Protein AF-A2DLI7-F1 (afdb_monomer_lite)

Organism: Trichomonas vaginalis (strain ATCC PRA-98 / G3) (NCBI:txid412133)

Sequence (386 aa):
METRTTAPYLDDDKAQFRMSFEFFDAALSTSEIKPLHLKLPGKRNTPKIFRSPDKRYSSSAPLNSLINQNSQDKYEDAKDSVNRISLSETSDKLAARPRNRKQSSMLNKSTELFNTGTHSSFSREKFQSTEILTPPKESLLGKSQSQETIDKNFDPFSDGKELTFSGLYFLPCSPKQTINM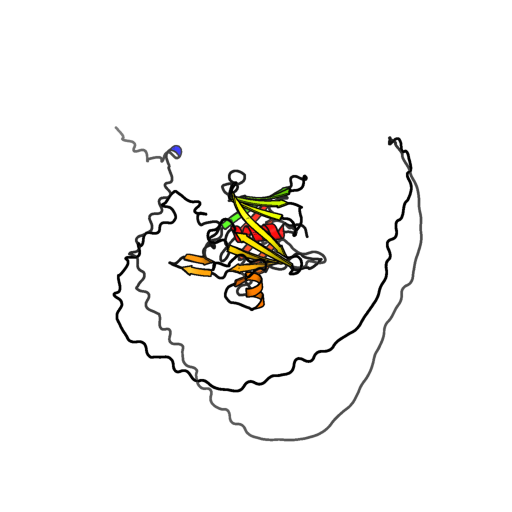TFKINDDGRSSIIYSLFLPADLDKIQRLSAHVYGGNRGARIELFFGDKMIGELRYNALKKYQNVCMTGLSPPAEICAILLNSNPKLQYFDLVIPALKKINGRYQSFCVDIREDSMLVEYVSRMAKESIRMKMRLPTQVGDTYDTTFDGKLSLPGANNFILYHESNHKRDVMTFGKFDDTTYNIVCGYPLSPIQAFAAAIAASLPS

InterPro domains:
  IPR000007 Tubby, C-terminal [PF01167] (273-381)
  IPR025659 Tubby-like, C-terminal [G3DSA:3.20.90.10] (94-383)
  IPR025659 Tubby-like, C-terminal [SSF54518] (302-381)

Foldseek 3Di:
DDDDDDDDDDDPVPDDDDPPPPPPDPVPPPPPDDDDPDDDDDDDDDDDDDDDDDDDDDDDDDDYDDDDDDDDDDDDDDDDDDDDDDDDDDDDDDDDDDDDDDDDDDDDDDDDDDDDDDDDDDDDDDDDDDDDDDDDDDDDDDDDDPPPPDPPDPDVPPDPDDPPVDPAQQAFFDQPDKFKKKWFWDDPVPFKIKIFIGGPVCVVNATQKIWIFGHQAPQTWIFIDGVNDTQWTWHADPVQQKIWTWGVNDVVTATAWMWRWDDDPQATWIKIKGFDWDQDPNGTDGDGHDDDPDDPSVVCVVVVHNRMFIKTKDFFPDDPSHGQLCRVVVAPDRDRLWIFIDGPVDPPDTQWTWHDPDPGMIMIIHHPPDRNNSSSVSSVVSPGDD

Radius of gyration: 35.65 Å; chains: 1; bounding box: 106×101×100 Å

Structure (mmCIF, N/CA/C/O backbone):
data_AF-A2DLI7-F1
#
_entry.id   AF-A2DLI7-F1
#
loop_
_atom_site.group_PDB
_atom_site.id
_atom_site.type_symbol
_atom_site.label_atom_id
_atom_site.label_alt_id
_atom_site.label_comp_id
_atom_site.label_asym_id
_atom_site.label_entity_id
_atom_site.label_seq_id
_atom_site.pdbx_PDB_ins_code
_atom_site.Cartn_x
_atom_site.Cartn_y
_atom_site.Cartn_z
_atom_site.occupancy
_atom_site.B_iso_or_equiv
_atom_site.auth_seq_id
_atom_site.auth_comp_id
_atom_site.auth_asym_id
_atom_site.auth_atom_id
_atom_site.pdbx_PDB_model_num
ATOM 1 N N . MET A 1 1 ? 43.805 -39.498 45.881 1.00 44.75 1 MET A N 1
ATOM 2 C CA . MET A 1 1 ? 43.724 -38.352 44.952 1.00 44.75 1 MET A CA 1
ATOM 3 C C . MET A 1 1 ? 42.551 -38.614 44.030 1.00 44.75 1 MET A C 1
ATOM 5 O O . MET A 1 1 ? 42.675 -39.427 43.128 1.00 44.75 1 MET A O 1
ATOM 9 N N . GLU A 1 2 ? 41.396 -38.025 44.330 1.00 42.06 2 GLU A N 1
ATOM 10 C CA . GLU A 1 2 ? 40.187 -38.171 43.517 1.00 42.06 2 GLU A CA 1
ATOM 11 C C . GLU A 1 2 ? 40.151 -37.057 42.468 1.00 42.06 2 GLU A C 1
ATOM 13 O O . GLU A 1 2 ? 40.099 -35.872 42.797 1.00 42.06 2 GLU A O 1
ATOM 18 N N . THR A 1 3 ? 40.210 -37.434 41.195 1.00 52.31 3 THR A N 1
ATOM 19 C CA . THR A 1 3 ? 40.046 -36.531 40.056 1.00 52.31 3 THR A CA 1
ATOM 20 C C . THR A 1 3 ? 38.559 -36.266 39.836 1.00 52.31 3 THR A C 1
ATOM 22 O O . THR A 1 3 ? 37.851 -37.058 39.218 1.00 52.31 3 THR A O 1
ATOM 25 N N . ARG A 1 4 ? 38.064 -35.132 40.345 1.00 42.34 4 ARG A N 1
ATOM 26 C CA . ARG A 1 4 ? 36.727 -34.626 40.006 1.00 42.34 4 ARG A CA 1
ATOM 27 C C . ARG A 1 4 ? 36.722 -34.097 38.574 1.00 42.34 4 ARG A C 1
ATOM 29 O O . ARG A 1 4 ? 37.326 -33.069 38.287 1.00 42.34 4 ARG A O 1
ATOM 36 N N . THR A 1 5 ? 36.017 -34.790 37.687 1.00 52.66 5 THR A N 1
ATOM 37 C CA . THR A 1 5 ? 35.723 -34.326 36.328 1.00 52.66 5 THR A CA 1
ATOM 38 C C . THR A 1 5 ? 34.503 -33.406 36.378 1.00 52.66 5 THR A C 1
ATOM 40 O O . THR A 1 5 ? 33.380 -33.862 36.576 1.00 52.66 5 THR A O 1
ATOM 43 N N . THR A 1 6 ? 34.708 -32.097 36.254 1.00 59.72 6 THR A N 1
ATOM 44 C CA . THR A 1 6 ? 33.615 -31.127 36.088 1.00 59.72 6 THR A CA 1
ATOM 45 C C . THR A 1 6 ? 33.178 -31.087 34.626 1.00 59.72 6 THR A C 1
ATOM 47 O O . THR A 1 6 ? 34.021 -30.966 33.737 1.00 59.72 6 THR A O 1
ATOM 50 N N . ALA A 1 7 ? 31.871 -31.199 34.377 1.00 52.19 7 ALA A N 1
ATOM 51 C CA . ALA A 1 7 ? 31.291 -31.077 33.041 1.00 52.19 7 ALA A CA 1
ATOM 52 C C . ALA A 1 7 ? 31.598 -29.692 32.432 1.00 52.19 7 ALA A C 1
ATOM 54 O O . ALA A 1 7 ? 31.611 -28.702 33.170 1.00 52.19 7 ALA A O 1
ATOM 55 N N . PRO A 1 8 ? 31.846 -29.598 31.113 1.00 65.06 8 PRO A N 1
ATOM 56 C CA . PRO A 1 8 ? 32.141 -28.327 30.470 1.00 65.06 8 PRO A CA 1
ATOM 57 C C . PRO A 1 8 ? 30.883 -27.452 30.461 1.00 65.06 8 PRO A C 1
ATOM 59 O O . PRO A 1 8 ? 29.896 -27.779 29.805 1.00 65.06 8 PRO A O 1
ATOM 62 N N . TYR A 1 9 ? 30.921 -26.344 31.198 1.00 56.97 9 TYR A N 1
ATOM 63 C CA . TYR A 1 9 ? 29.938 -25.275 31.057 1.00 56.97 9 TYR A CA 1
ATOM 64 C C . TYR A 1 9 ? 30.281 -24.456 29.810 1.00 56.97 9 TYR A C 1
ATOM 66 O O . TYR A 1 9 ? 31.416 -23.995 29.660 1.00 56.97 9 TYR A O 1
ATOM 74 N N . LEU A 1 10 ? 29.307 -24.301 28.911 1.00 55.38 10 LEU A N 1
ATOM 75 C CA . LEU A 1 10 ? 29.368 -23.285 27.867 1.00 55.38 10 LEU A CA 1
ATOM 76 C C . LEU A 1 10 ? 29.225 -21.917 28.538 1.00 55.38 10 LEU A C 1
ATOM 78 O O . LEU A 1 10 ? 28.306 -21.688 29.317 1.00 55.38 10 LEU A O 1
ATOM 82 N N . ASP A 1 11 ? 30.187 -21.048 28.263 1.00 70.50 11 ASP A N 1
ATOM 83 C CA . ASP A 1 11 ? 30.184 -19.653 28.677 1.00 70.50 11 ASP A CA 1
ATOM 84 C C . ASP A 1 11 ? 29.264 -18.892 27.714 1.00 70.50 11 ASP A C 1
ATOM 86 O O . ASP A 1 11 ? 29.612 -18.717 26.541 1.00 70.50 11 ASP A O 1
ATOM 90 N N . ASP A 1 12 ? 28.069 -18.519 28.179 1.00 65.25 12 ASP A N 1
ATOM 91 C CA . ASP A 1 12 ? 27.036 -17.865 27.362 1.00 65.25 12 ASP A CA 1
ATOM 92 C C . ASP A 1 12 ? 27.547 -16.554 26.733 1.00 65.25 12 ASP A C 1
ATOM 94 O O . ASP A 1 12 ? 27.150 -16.207 25.620 1.00 65.25 12 ASP A O 1
ATOM 98 N N . ASP A 1 13 ? 28.528 -15.895 27.360 1.00 68.69 13 ASP A N 1
ATOM 99 C CA . ASP A 1 13 ? 29.163 -14.676 26.841 1.00 68.69 13 ASP A CA 1
ATOM 100 C C . ASP A 1 13 ? 30.164 -14.951 25.700 1.00 68.69 13 ASP A C 1
ATOM 102 O O . ASP A 1 13 ? 30.584 -14.037 24.983 1.00 68.69 13 ASP A O 1
ATOM 106 N N . LYS A 1 14 ? 30.544 -16.219 25.487 1.00 59.47 14 LYS A N 1
ATOM 107 C CA . LYS A 1 14 ? 31.401 -16.671 24.375 1.00 59.47 14 LYS A CA 1
ATOM 108 C C . LYS A 1 14 ? 30.640 -17.449 23.302 1.00 59.47 14 LYS A C 1
ATOM 110 O O . LYS A 1 14 ? 31.230 -17.793 22.272 1.00 59.47 14 LYS A O 1
ATOM 115 N N . ALA A 1 15 ? 29.348 -17.708 23.495 1.00 59.00 15 ALA A N 1
ATOM 116 C CA . ALA A 1 15 ? 28.506 -18.383 22.518 1.00 59.00 15 ALA A CA 1
ATOM 117 C C . ALA A 1 15 ? 28.167 -17.441 21.344 1.00 59.00 15 ALA A C 1
ATOM 119 O O . ALA A 1 15 ? 27.134 -16.778 21.307 1.00 59.00 15 ALA A O 1
ATOM 120 N N . GLN A 1 16 ? 29.046 -17.376 20.341 1.00 53.91 16 GLN A N 1
ATOM 121 C CA . GLN A 1 16 ? 28.735 -16.714 19.073 1.00 53.91 16 GLN A CA 1
ATOM 122 C C . GLN A 1 16 ? 27.914 -17.650 18.179 1.00 53.91 16 GLN A C 1
ATOM 124 O O . GLN A 1 16 ? 28.442 -18.601 17.600 1.00 53.91 16 GLN A O 1
ATOM 129 N N . PHE A 1 17 ? 26.623 -17.359 18.015 1.00 55.06 17 PHE A N 1
ATOM 130 C CA . PHE A 1 17 ? 25.784 -18.025 17.021 1.00 55.06 17 PHE A CA 1
ATOM 131 C C . PHE A 1 17 ? 26.219 -17.603 15.613 1.00 55.06 17 PHE A C 1
ATOM 133 O O . PHE A 1 17 ? 25.821 -16.556 15.101 1.00 55.06 17 PHE A O 1
ATOM 140 N N . ARG A 1 18 ? 27.051 -18.420 14.961 1.00 43.03 18 ARG A N 1
ATOM 141 C CA . ARG A 1 18 ? 27.303 -18.279 13.525 1.00 43.03 18 ARG A CA 1
ATOM 142 C C . ARG A 1 18 ? 26.090 -18.800 12.762 1.00 43.03 18 ARG A C 1
ATOM 144 O O . ARG A 1 18 ? 25.824 -19.996 12.750 1.00 43.03 18 ARG A O 1
ATOM 151 N N . MET A 1 19 ? 25.380 -17.901 12.087 1.00 44.78 19 MET A N 1
ATOM 152 C CA . MET A 1 19 ? 24.357 -18.244 11.093 1.00 44.78 19 MET A CA 1
ATOM 153 C C . MET A 1 19 ? 25.030 -18.706 9.791 1.00 44.78 19 MET A C 1
ATOM 155 O O . MET A 1 19 ? 24.895 -18.074 8.748 1.00 44.78 19 MET A O 1
ATOM 159 N N . SER A 1 20 ? 25.805 -19.789 9.849 1.00 43.19 20 SER A N 1
ATOM 160 C CA . SER A 1 20 ? 26.271 -20.485 8.652 1.00 43.19 20 SER A CA 1
ATOM 161 C C . SER A 1 20 ? 25.194 -21.481 8.237 1.00 43.19 20 SER A C 1
ATOM 163 O O . SER A 1 20 ? 25.177 -22.623 8.690 1.00 43.19 20 SER A O 1
ATOM 165 N N . PHE A 1 21 ? 24.265 -21.041 7.390 1.00 46.03 21 PHE A N 1
ATOM 166 C CA . PHE A 1 21 ? 23.483 -21.976 6.589 1.00 46.03 21 PHE A CA 1
ATOM 167 C C . PHE A 1 21 ? 24.398 -22.507 5.488 1.00 46.03 21 PHE A C 1
ATOM 169 O O . PHE A 1 21 ? 24.476 -21.932 4.404 1.00 46.03 21 PHE A O 1
ATOM 176 N N . GLU A 1 22 ? 25.115 -23.591 5.768 1.00 47.03 22 GLU A N 1
ATOM 177 C CA . GLU A 1 22 ? 25.623 -24.426 4.687 1.00 47.03 22 GLU A CA 1
ATOM 178 C C . GLU A 1 22 ? 24.405 -25.069 4.023 1.00 47.03 22 GLU A C 1
ATOM 180 O O . GLU A 1 22 ? 23.630 -25.798 4.649 1.00 47.03 22 GLU A O 1
ATOM 185 N N . PHE A 1 23 ? 24.170 -24.711 2.762 1.00 46.97 23 PHE A N 1
ATOM 186 C CA . PHE A 1 23 ? 23.176 -25.383 1.944 1.00 46.97 23 PHE A CA 1
ATOM 187 C C . PHE A 1 23 ? 23.529 -26.869 1.916 1.00 46.97 23 PHE A C 1
ATOM 189 O O . PHE A 1 23 ? 24.605 -27.240 1.453 1.00 46.97 23 PHE A O 1
ATOM 196 N N . PHE A 1 24 ? 22.619 -27.705 2.419 1.00 47.38 24 PHE A N 1
ATOM 197 C CA . PHE A 1 24 ? 22.713 -29.146 2.243 1.00 47.38 24 PHE A CA 1
ATOM 198 C C . PHE A 1 24 ? 22.942 -29.459 0.762 1.00 47.38 24 PHE A C 1
ATOM 200 O O . PHE A 1 24 ? 22.266 -28.916 -0.116 1.00 47.38 24 PHE A O 1
ATOM 207 N N . ASP A 1 25 ? 23.927 -30.320 0.541 1.00 41.97 25 ASP A N 1
ATOM 208 C CA . ASP A 1 25 ? 24.414 -30.802 -0.739 1.00 41.97 25 ASP A CA 1
ATOM 209 C C . ASP A 1 25 ? 23.277 -31.058 -1.749 1.00 41.97 25 ASP A C 1
ATOM 211 O O . ASP A 1 25 ? 22.343 -31.831 -1.504 1.00 41.97 25 ASP A O 1
ATOM 215 N N . ALA A 1 26 ? 23.369 -30.410 -2.914 1.00 53.28 26 ALA A N 1
ATOM 216 C CA . ALA A 1 26 ? 22.422 -30.551 -4.019 1.00 53.28 26 ALA A CA 1
ATOM 217 C C . ALA A 1 26 ? 22.432 -31.963 -4.646 1.00 53.28 26 ALA A C 1
ATOM 219 O O . ALA A 1 26 ? 21.621 -32.250 -5.530 1.00 53.28 26 ALA A O 1
ATOM 220 N N . ALA A 1 27 ? 23.320 -32.854 -4.190 1.00 50.41 27 ALA A N 1
ATOM 221 C CA . ALA A 1 27 ? 23.375 -34.255 -4.591 1.00 50.41 27 ALA A CA 1
ATOM 222 C C . ALA A 1 27 ? 22.284 -35.148 -3.962 1.00 50.41 27 ALA A C 1
ATOM 224 O O . ALA A 1 27 ? 22.079 -36.265 -4.439 1.00 50.41 27 ALA A O 1
ATOM 225 N N . LEU A 1 28 ? 21.506 -34.674 -2.977 1.00 48.53 28 LEU A N 1
ATOM 226 C CA . LEU A 1 28 ? 20.287 -35.363 -2.515 1.00 48.53 28 LEU A CA 1
ATOM 227 C C . LEU A 1 28 ? 19.111 -35.122 -3.483 1.00 48.53 28 LEU A C 1
ATOM 229 O O . LEU A 1 28 ? 18.053 -34.593 -3.144 1.00 48.53 28 LEU A O 1
ATOM 233 N N . SER A 1 29 ? 19.333 -35.522 -4.733 1.00 47.31 29 SER A N 1
ATOM 234 C CA . SER A 1 29 ? 18.356 -35.586 -5.812 1.00 47.31 29 SER A CA 1
ATOM 235 C C . SER A 1 29 ? 17.324 -36.675 -5.509 1.00 47.31 29 SER A C 1
ATOM 237 O O . SER A 1 29 ? 17.606 -37.868 -5.604 1.00 47.31 29 SER A O 1
ATOM 239 N N . THR A 1 30 ? 16.095 -36.273 -5.187 1.00 51.22 30 THR A N 1
ATOM 240 C CA . THR A 1 30 ? 14.921 -37.141 -4.972 1.00 51.22 30 THR A CA 1
ATOM 241 C C . THR A 1 30 ? 14.362 -37.731 -6.277 1.00 51.22 30 THR A C 1
ATOM 243 O O . THR A 1 30 ? 13.152 -37.809 -6.484 1.00 51.22 30 THR A O 1
ATOM 246 N N . SER A 1 31 ? 15.238 -38.181 -7.174 1.00 49.03 31 SER A N 1
ATOM 247 C CA . SER A 1 31 ? 14.875 -38.733 -8.487 1.00 49.03 31 SER A CA 1
ATOM 248 C C . SER A 1 31 ? 14.187 -40.111 -8.448 1.00 49.03 31 SER A C 1
ATOM 250 O O . SER A 1 31 ? 13.843 -40.650 -9.496 1.00 49.03 31 SER A O 1
ATOM 252 N N . GLU A 1 32 ? 13.859 -40.646 -7.269 1.00 50.09 32 GLU A N 1
ATOM 253 C CA . GLU A 1 32 ? 13.105 -41.894 -7.112 1.00 50.09 32 GLU A CA 1
ATOM 254 C C . GLU A 1 32 ? 11.774 -41.697 -6.374 1.00 50.09 32 GLU A C 1
ATOM 256 O O . GLU A 1 32 ? 11.535 -42.241 -5.300 1.00 50.09 32 GLU A O 1
ATOM 261 N N . ILE A 1 33 ? 10.844 -40.956 -6.976 1.00 51.59 33 ILE A N 1
ATOM 262 C CA . ILE A 1 33 ? 9.420 -41.120 -6.652 1.00 51.59 33 ILE A CA 1
ATOM 263 C C . ILE A 1 33 ? 8.743 -41.708 -7.887 1.00 51.59 33 ILE A C 1
ATOM 265 O O . ILE A 1 33 ? 8.375 -40.997 -8.821 1.00 51.59 33 ILE A O 1
ATOM 269 N N . LYS A 1 34 ? 8.604 -43.040 -7.907 1.00 51.25 34 LYS A N 1
ATOM 270 C CA . LYS A 1 34 ? 7.814 -43.744 -8.925 1.00 51.25 34 LYS A CA 1
ATOM 271 C C . LYS A 1 34 ? 6.350 -43.286 -8.827 1.00 51.25 34 LYS A C 1
ATOM 273 O O . LYS A 1 34 ? 5.793 -43.311 -7.728 1.00 51.25 34 LYS A O 1
ATOM 278 N N . PRO A 1 35 ? 5.695 -42.899 -9.934 1.00 53.28 35 PRO A N 1
ATOM 279 C CA . PRO A 1 35 ? 4.283 -42.549 -9.906 1.00 53.28 35 PRO A CA 1
ATOM 280 C C . PRO A 1 35 ? 3.443 -43.775 -9.526 1.00 53.28 35 PRO A C 1
ATOM 282 O O . PRO A 1 35 ? 3.479 -44.816 -10.184 1.00 53.28 35 PRO A O 1
ATOM 285 N N . LEU A 1 36 ? 2.676 -43.646 -8.444 1.00 49.25 36 LEU A N 1
ATOM 286 C CA . LEU A 1 36 ? 1.704 -44.645 -8.013 1.00 49.25 36 LEU A CA 1
ATOM 287 C C . LEU A 1 36 ? 0.532 -44.651 -9.012 1.00 49.25 36 LEU A C 1
ATOM 289 O O . LEU A 1 36 ? -0.319 -43.762 -9.001 1.00 49.25 36 LEU A O 1
ATOM 293 N N . HIS A 1 37 ? 0.483 -45.648 -9.895 1.00 50.06 37 HIS A N 1
ATOM 294 C CA . HIS A 1 37 ? -0.656 -45.870 -10.786 1.00 50.06 37 HIS A CA 1
ATOM 295 C C . HIS A 1 37 ? -1.827 -46.481 -10.001 1.00 50.06 37 HIS A C 1
ATOM 297 O O . HIS A 1 37 ? -1.969 -47.700 -9.910 1.00 50.06 37 HIS A O 1
ATOM 303 N N . LEU A 1 38 ? -2.694 -45.636 -9.443 1.00 50.97 38 LEU A N 1
ATOM 304 C CA . LEU A 1 38 ? -3.976 -46.071 -8.887 1.00 50.97 38 LEU A CA 1
ATOM 305 C C . LEU A 1 38 ? -4.979 -46.299 -10.031 1.00 50.97 38 LEU A C 1
ATOM 307 O O . LEU A 1 38 ? -5.481 -45.352 -10.637 1.00 50.97 38 LEU A O 1
ATOM 311 N N . LYS A 1 39 ? -5.276 -47.568 -10.341 1.00 47.72 39 LYS A N 1
ATOM 312 C CA . LYS A 1 39 ? -6.393 -47.946 -11.223 1.00 47.72 39 LYS A CA 1
ATOM 313 C C . LYS A 1 39 ? -7.715 -47.683 -10.498 1.00 47.72 39 LYS A C 1
ATOM 315 O O . LYS A 1 39 ? -8.006 -48.324 -9.492 1.00 47.72 39 LYS A O 1
ATOM 320 N N . LEU A 1 40 ? -8.528 -46.773 -11.029 1.00 52.38 40 LEU A N 1
ATOM 321 C CA . LEU A 1 40 ? -9.906 -46.583 -10.577 1.00 52.38 40 LEU A CA 1
ATOM 322 C C . LEU A 1 40 ? -10.778 -47.773 -11.033 1.00 52.38 40 LEU A C 1
ATOM 324 O O . LEU A 1 40 ? -10.693 -48.166 -12.201 1.00 52.38 40 LEU A O 1
ATOM 328 N N . PRO A 1 41 ? -11.621 -48.351 -10.158 1.00 47.44 41 PRO A N 1
ATOM 329 C CA . PRO A 1 41 ? -12.522 -49.436 -10.530 1.00 47.44 41 PRO A CA 1
ATOM 330 C C . PRO A 1 41 ? -13.599 -48.954 -11.513 1.00 47.44 41 PRO A C 1
ATOM 332 O O . PRO A 1 41 ? -14.266 -47.939 -11.302 1.00 47.44 41 PRO A O 1
ATOM 335 N N . GLY A 1 42 ? -13.748 -49.699 -12.611 1.00 48.09 42 GLY A N 1
ATOM 336 C CA . GLY A 1 42 ? -14.683 -49.420 -13.698 1.00 48.09 42 GLY A CA 1
ATOM 337 C C . GLY A 1 42 ? -16.151 -49.450 -13.263 1.00 48.09 42 GLY A C 1
ATOM 338 O O . GLY A 1 42 ? -16.570 -50.266 -12.441 1.00 48.09 42 GLY A O 1
ATOM 339 N N . LYS A 1 43 ? -16.938 -48.542 -13.848 1.00 48.28 43 LYS A N 1
ATOM 340 C CA . LYS A 1 43 ? -18.383 -48.409 -13.636 1.00 48.28 43 LYS A CA 1
ATOM 341 C C . LYS A 1 43 ? -19.111 -49.702 -14.030 1.00 48.28 43 LYS A C 1
ATOM 343 O O . LYS A 1 43 ? -18.989 -50.164 -15.162 1.00 48.28 43 LYS A O 1
ATOM 348 N N . ARG A 1 44 ? -19.899 -50.258 -13.103 1.00 48.22 44 ARG A N 1
ATOM 349 C CA . ARG A 1 44 ? -20.861 -51.340 -13.370 1.00 48.22 44 ARG A CA 1
ATOM 350 C C . ARG A 1 44 ? -22.023 -50.801 -14.208 1.00 48.22 44 ARG A C 1
ATOM 352 O O . ARG A 1 44 ? -22.646 -49.809 -13.838 1.00 48.22 44 ARG A O 1
ATOM 359 N N . ASN A 1 45 ? -22.308 -51.483 -15.313 1.00 47.31 45 ASN A N 1
ATOM 360 C CA . ASN A 1 45 ? -23.486 -51.271 -16.147 1.00 47.31 45 ASN A CA 1
ATOM 361 C C . ASN A 1 45 ? -24.764 -51.582 -15.353 1.00 47.31 45 ASN A C 1
ATOM 363 O O . ASN A 1 45 ? -24.897 -52.672 -14.798 1.00 47.31 45 ASN A O 1
ATOM 367 N N . THR A 1 46 ? -25.708 -50.644 -15.321 1.00 53.28 46 THR A N 1
ATOM 368 C CA . THR A 1 46 ? -27.074 -50.876 -14.840 1.00 53.28 46 THR A CA 1
ATOM 369 C C . THR A 1 46 ? -27.939 -51.464 -15.966 1.00 53.28 46 THR A C 1
ATOM 371 O O . THR A 1 46 ? -27.848 -51.009 -17.110 1.00 53.28 46 THR A O 1
ATOM 374 N N . PRO A 1 47 ? -28.779 -52.478 -15.688 1.00 44.00 47 PRO A N 1
ATOM 375 C CA . PRO A 1 47 ? -29.671 -53.055 -16.685 1.00 44.00 47 PRO A CA 1
ATOM 376 C C . PRO A 1 47 ? -30.903 -52.168 -16.921 1.00 44.00 47 PRO A C 1
ATOM 378 O O . PRO A 1 47 ? -31.476 -51.587 -15.999 1.00 44.00 47 PRO A O 1
ATOM 381 N N . LYS A 1 48 ? -31.300 -52.082 -18.194 1.00 47.06 48 LYS A N 1
ATOM 382 C CA . LYS A 1 48 ? -32.479 -51.368 -18.696 1.00 47.06 48 LYS A CA 1
ATOM 383 C C . LYS A 1 48 ? -33.761 -51.995 -18.137 1.00 47.06 48 LYS A C 1
ATOM 385 O O . LYS A 1 48 ? -34.036 -53.161 -18.405 1.00 47.06 48 LYS A O 1
ATOM 390 N N . ILE A 1 49 ? -34.560 -51.204 -17.421 1.00 48.44 49 ILE A N 1
ATOM 391 C CA . ILE A 1 49 ? -35.926 -51.568 -17.028 1.00 48.44 49 ILE A CA 1
ATOM 392 C C . ILE A 1 49 ? -36.887 -51.225 -18.174 1.00 48.44 49 ILE A C 1
ATOM 394 O O . ILE A 1 49 ? -36.859 -50.129 -18.737 1.00 48.44 49 ILE A O 1
ATOM 398 N N . PHE A 1 50 ? -37.702 -52.222 -18.509 1.00 43.19 50 PHE A N 1
ATOM 399 C CA . PHE A 1 50 ? -38.781 -52.237 -19.490 1.00 43.19 50 PHE A CA 1
ATOM 400 C C . PHE A 1 50 ? -39.823 -51.135 -19.238 1.00 43.19 50 PHE A C 1
ATOM 402 O O . PHE A 1 50 ? -40.287 -50.949 -18.115 1.00 43.19 50 PHE A O 1
ATOM 409 N N . ARG A 1 51 ? -40.236 -50.448 -20.310 1.00 44.16 51 ARG A N 1
ATOM 410 C CA . ARG A 1 51 ? -41.458 -49.632 -20.357 1.00 44.16 51 ARG A CA 1
ATOM 411 C C . ARG A 1 51 ? -42.623 -50.502 -20.823 1.00 44.16 51 ARG A C 1
ATOM 413 O O . ARG A 1 51 ? -42.491 -51.199 -21.826 1.00 44.16 51 ARG A O 1
ATOM 420 N N . SER A 1 52 ? -43.768 -50.370 -20.164 1.00 42.97 52 SER A N 1
ATOM 421 C CA . SER A 1 52 ? -45.082 -50.738 -20.700 1.00 42.97 52 SER A CA 1
ATOM 422 C C . SER A 1 52 ? -46.020 -49.519 -20.686 1.00 42.97 52 SER A C 1
ATOM 424 O O . SER A 1 52 ? -45.776 -48.591 -19.909 1.00 42.97 52 SER A O 1
ATOM 426 N N . PRO A 1 53 ? -47.036 -49.479 -21.569 1.00 53.09 53 PRO A N 1
ATOM 427 C CA . PRO A 1 53 ? -47.646 -48.236 -22.024 1.00 53.09 53 PRO A CA 1
ATOM 428 C C . PRO A 1 53 ? -49.018 -47.931 -21.401 1.00 53.09 53 PRO A C 1
ATOM 430 O O . PRO A 1 53 ? -49.693 -48.805 -20.867 1.00 53.09 53 PRO A O 1
ATOM 433 N N . ASP A 1 54 ? -49.395 -46.663 -21.580 1.00 39.34 54 ASP A N 1
ATOM 434 C CA . ASP A 1 54 ? -50.740 -46.099 -21.723 1.00 39.34 54 ASP A CA 1
ATOM 435 C C . ASP A 1 54 ? -51.799 -46.318 -20.635 1.00 39.34 54 ASP A C 1
ATOM 437 O O . ASP A 1 54 ? -52.342 -47.403 -20.446 1.00 39.34 54 ASP A O 1
ATOM 441 N N . LYS A 1 55 ? -52.268 -45.186 -20.090 1.00 38.53 55 LYS A N 1
ATOM 442 C CA . LYS A 1 55 ? -53.697 -44.840 -20.112 1.00 38.53 55 LYS A CA 1
ATOM 443 C C . LYS A 1 55 ? -53.895 -43.327 -19.994 1.00 38.53 55 LYS A C 1
ATOM 445 O O . LYS A 1 55 ? -53.557 -42.704 -18.993 1.00 38.53 55 LYS A O 1
ATOM 450 N N . ARG A 1 56 ? -54.460 -42.761 -21.063 1.00 41.75 56 ARG A N 1
ATOM 451 C CA . ARG A 1 56 ? -55.111 -41.447 -21.109 1.00 41.75 56 ARG A CA 1
ATOM 452 C C . ARG A 1 56 ? -56.369 -41.495 -20.243 1.00 41.75 56 ARG A C 1
ATOM 454 O O . ARG A 1 56 ? -57.099 -42.469 -20.360 1.00 41.75 56 ARG A O 1
ATOM 461 N N . TYR A 1 57 ? -56.667 -40.433 -19.501 1.00 38.28 57 TYR A N 1
ATOM 462 C CA . TYR A 1 57 ? -58.014 -39.860 -19.440 1.00 38.28 57 TYR A CA 1
ATOM 463 C C . TYR A 1 57 ? -57.926 -38.372 -19.088 1.00 38.28 57 TYR A C 1
ATOM 465 O O . TYR A 1 57 ? -57.052 -37.918 -18.357 1.00 38.28 57 TYR A O 1
ATOM 473 N N . SER A 1 58 ? -58.811 -37.645 -19.747 1.00 39.22 58 SER A N 1
ATOM 474 C CA . SER A 1 58 ? -58.968 -36.205 -19.887 1.00 39.22 58 SER A CA 1
ATOM 475 C C . SER A 1 58 ? -59.858 -35.581 -18.808 1.00 39.22 58 SER A C 1
ATOM 477 O O . SER A 1 58 ? -60.592 -36.296 -18.132 1.00 39.22 58 SER A O 1
ATOM 479 N N . SER A 1 59 ? -59.925 -34.240 -18.850 1.00 37.00 59 SER A N 1
ATOM 480 C CA . SER A 1 59 ? -60.927 -33.336 -18.239 1.00 37.00 59 SER A CA 1
ATOM 481 C C . SER A 1 59 ? -60.733 -33.092 -16.734 1.00 37.00 59 SER A C 1
ATOM 483 O O . SER A 1 59 ? -60.304 -33.986 -16.026 1.00 37.00 59 SER A O 1
ATOM 485 N N . SER A 1 60 ? -60.945 -31.910 -16.159 1.00 37.47 60 SER A N 1
ATOM 486 C CA . SER A 1 60 ? -61.655 -30.689 -16.557 1.00 37.47 60 SER A CA 1
ATOM 487 C C . SER A 1 60 ? -61.147 -29.518 -15.695 1.00 37.47 60 SER A C 1
ATOM 489 O O . SER A 1 60 ? -60.703 -29.717 -14.568 1.00 37.47 60 SER A O 1
ATOM 491 N N . ALA A 1 61 ? -61.227 -28.302 -16.233 1.00 37.69 61 ALA A N 1
ATOM 492 C CA . ALA A 1 61 ? -60.991 -27.021 -15.554 1.00 37.69 61 ALA A CA 1
ATOM 493 C C . ALA A 1 61 ? -62.134 -26.679 -14.551 1.00 37.69 61 ALA A C 1
ATOM 495 O O . ALA A 1 61 ? -62.982 -27.534 -14.303 1.00 37.69 61 ALA A O 1
ATOM 496 N N . PRO A 1 62 ? -62.345 -25.405 -14.165 1.00 62.66 62 PRO A N 1
ATOM 497 C CA . PRO A 1 62 ? -61.556 -24.482 -13.327 1.00 62.66 62 PRO A CA 1
ATOM 498 C C . PRO A 1 62 ? -62.408 -23.984 -12.124 1.00 62.66 62 PRO A C 1
ATOM 500 O O . PRO A 1 62 ? -63.582 -24.319 -12.066 1.00 62.66 62 PRO A O 1
ATOM 503 N N . LEU A 1 63 ? -61.872 -23.155 -11.208 1.00 33.00 63 LEU A N 1
ATOM 504 C CA . LEU A 1 63 ? -62.498 -21.903 -10.702 1.00 33.00 63 LEU A CA 1
ATOM 505 C C . LEU A 1 63 ? -61.813 -21.354 -9.430 1.00 33.00 63 LEU A C 1
ATOM 507 O O . LEU A 1 63 ? -61.587 -22.109 -8.495 1.00 33.00 63 LEU A O 1
ATOM 511 N N . ASN A 1 64 ? -61.623 -20.023 -9.427 1.00 31.41 64 ASN A N 1
ATOM 512 C CA . ASN A 1 64 ? -61.967 -19.036 -8.380 1.00 31.41 64 ASN A CA 1
ATOM 513 C C . ASN A 1 64 ? -61.452 -19.210 -6.931 1.00 31.41 64 ASN A C 1
ATOM 515 O O . ASN A 1 64 ? -61.389 -20.299 -6.395 1.00 31.41 64 ASN A O 1
ATOM 519 N N . SER A 1 65 ? -61.178 -18.175 -6.137 1.00 33.50 65 SER A N 1
ATOM 520 C CA . SER A 1 65 ? -61.151 -16.715 -6.279 1.00 33.50 65 SER A CA 1
ATOM 521 C C . SER A 1 65 ? -60.879 -16.132 -4.878 1.00 33.50 65 SER A C 1
ATOM 523 O O . SER A 1 65 ? -61.323 -16.731 -3.904 1.00 33.50 65 SER A O 1
ATOM 525 N N . LEU A 1 66 ? -60.354 -14.900 -4.830 1.00 33.44 66 LEU A N 1
ATOM 526 C CA . LEU A 1 66 ? -60.799 -13.810 -3.935 1.00 33.44 66 LEU A CA 1
ATOM 527 C C . LEU A 1 66 ? -60.393 -13.769 -2.432 1.00 33.44 66 LEU A C 1
ATOM 529 O O . LEU A 1 66 ? -60.585 -14.725 -1.692 1.00 33.44 66 LEU A O 1
ATOM 533 N N . ILE A 1 67 ? -60.041 -12.526 -2.019 1.00 37.28 67 ILE A N 1
ATOM 534 C CA . ILE A 1 67 ? -60.330 -11.843 -0.720 1.00 37.28 67 ILE A CA 1
ATOM 535 C C . ILE A 1 67 ? -59.354 -12.181 0.438 1.00 37.28 67 ILE A C 1
ATOM 537 O O . ILE A 1 67 ? -59.012 -13.338 0.616 1.00 37.28 67 ILE A O 1
ATOM 541 N N . ASN A 1 68 ? -58.789 -11.280 1.267 1.00 33.41 68 ASN A N 1
ATOM 542 C CA . ASN A 1 68 ? -59.113 -9.941 1.825 1.00 33.41 68 ASN A CA 1
ATOM 543 C C . ASN A 1 68 ? -57.769 -9.271 2.244 1.00 33.41 68 ASN A C 1
ATOM 545 O O . ASN A 1 68 ? -56.880 -9.980 2.703 1.00 33.41 68 ASN A O 1
ATOM 549 N N . GLN A 1 69 ? -57.437 -8.003 1.973 1.00 34.12 69 GLN A N 1
ATOM 550 C CA . GLN A 1 69 ? -57.841 -6.730 2.611 1.00 34.12 69 GLN A CA 1
ATOM 551 C C . GLN A 1 69 ? -57.676 -6.580 4.144 1.00 34.12 69 GLN A C 1
ATOM 553 O O . GLN A 1 69 ? -58.285 -7.300 4.924 1.00 34.12 69 GLN A O 1
ATOM 558 N N . ASN A 1 70 ? -56.966 -5.487 4.475 1.00 33.53 70 ASN A N 1
ATOM 559 C CA . ASN A 1 70 ? -57.095 -4.552 5.605 1.00 33.53 70 ASN A CA 1
ATOM 560 C C . ASN A 1 70 ? -56.616 -4.944 7.011 1.00 33.53 70 ASN A C 1
ATOM 562 O O . ASN A 1 70 ? -57.116 -5.883 7.615 1.00 33.53 70 ASN A O 1
ATOM 566 N N . SER A 1 71 ? -55.760 -4.080 7.580 1.00 39.66 71 SER A N 1
ATOM 567 C CA . SER A 1 71 ? -56.044 -3.324 8.819 1.00 39.66 71 SER A CA 1
ATOM 568 C C . SER A 1 71 ? -55.052 -2.155 8.983 1.00 39.66 71 SER A C 1
ATOM 570 O O . SER A 1 71 ? -53.853 -2.361 9.157 1.00 39.66 71 SER A O 1
ATOM 572 N N . GLN A 1 72 ? -55.577 -0.930 8.878 1.00 34.94 72 GLN A N 1
ATOM 573 C CA . GLN A 1 72 ? -55.049 0.296 9.488 1.00 34.94 72 GLN A CA 1
ATOM 574 C C . GLN A 1 72 ? -55.539 0.356 10.941 1.00 34.94 72 GLN A C 1
ATOM 576 O O . GLN A 1 72 ? -56.681 -0.015 11.164 1.00 34.94 72 GLN A O 1
ATOM 581 N N . ASP A 1 73 ? -54.730 0.905 11.850 1.00 37.75 73 ASP A N 1
ATOM 582 C CA . ASP A 1 73 ? -55.139 1.739 13.002 1.00 37.75 73 ASP A CA 1
ATOM 583 C C . ASP A 1 73 ? -53.858 2.445 13.508 1.00 37.75 73 ASP A C 1
ATOM 585 O O . ASP A 1 73 ? -52.840 1.794 13.725 1.00 37.75 73 ASP A O 1
ATOM 589 N N . LYS A 1 74 ? -53.694 3.770 13.363 1.00 36.47 74 LYS A N 1
ATOM 590 C CA . LYS A 1 74 ? -54.171 4.883 14.216 1.00 36.47 74 LYS A CA 1
ATOM 591 C C . LYS A 1 74 ? -53.735 4.795 15.686 1.00 36.47 74 LYS A C 1
ATOM 593 O O . LYS A 1 74 ? -54.295 4.011 16.433 1.00 36.47 74 LYS A O 1
ATOM 598 N N . TYR A 1 75 ? -52.849 5.709 16.101 1.00 40.38 75 TYR A N 1
ATOM 599 C CA . TYR A 1 75 ? -52.897 6.374 17.411 1.00 40.38 75 TYR A CA 1
ATOM 600 C C . TYR A 1 75 ? -52.307 7.792 17.307 1.00 40.38 75 TYR A C 1
ATOM 602 O O . TYR A 1 75 ? -51.272 7.997 16.674 1.00 40.38 75 TYR A O 1
ATOM 610 N N . GLU A 1 76 ? -53.037 8.748 17.884 1.00 43.72 76 GLU A N 1
ATOM 611 C CA . GLU A 1 76 ? -52.787 10.193 17.954 1.00 43.72 76 GLU A CA 1
ATOM 612 C C . GLU A 1 76 ? -51.979 10.606 19.202 1.00 43.72 76 GLU A C 1
ATOM 614 O O . GLU A 1 76 ? -52.003 9.925 20.225 1.00 43.72 76 GLU A O 1
ATOM 619 N N . ASP A 1 77 ? -51.304 11.751 19.052 1.00 40.69 77 ASP A N 1
ATOM 620 C CA . ASP A 1 77 ? -50.967 12.841 19.987 1.00 40.69 77 ASP A CA 1
ATOM 621 C C . ASP A 1 77 ? -51.055 12.672 21.519 1.00 40.69 77 ASP A C 1
ATOM 623 O O . ASP A 1 77 ? -52.106 12.390 22.089 1.00 40.69 77 ASP A O 1
ATOM 627 N N . ALA A 1 78 ? -49.994 13.142 22.196 1.00 38.84 78 ALA A N 1
ATOM 628 C CA . ALA A 1 78 ? -50.112 13.987 23.390 1.00 38.84 78 ALA A CA 1
ATOM 629 C C . ALA A 1 78 ? -48.867 14.881 23.584 1.00 38.84 78 ALA A C 1
ATOM 631 O O . ALA A 1 78 ? -47.725 14.426 23.503 1.00 38.84 78 ALA A O 1
ATOM 632 N N . LYS A 1 79 ? -49.122 16.168 23.850 1.00 40.12 79 LYS A N 1
ATOM 633 C CA . LYS A 1 79 ? -48.174 17.247 24.169 1.00 40.12 79 LYS A CA 1
ATOM 634 C C . LYS A 1 79 ? -48.047 17.482 25.689 1.00 40.12 79 LYS A C 1
ATOM 636 O O . LYS A 1 79 ? -48.944 17.131 26.445 1.00 40.12 79 LYS A O 1
ATOM 641 N N . ASP A 1 80 ? -46.991 18.232 26.026 1.00 38.06 80 ASP A N 1
ATOM 642 C CA . ASP A 1 80 ? -46.824 19.220 27.117 1.00 38.06 80 ASP A CA 1
ATOM 643 C C . ASP A 1 80 ? -46.499 18.809 28.568 1.00 38.06 80 ASP A C 1
ATOM 645 O O . ASP A 1 80 ? -47.282 18.161 29.255 1.00 38.06 80 ASP A O 1
ATOM 649 N N . SER A 1 81 ? -45.358 19.335 29.061 1.00 39.47 81 SER A N 1
ATOM 650 C CA . SER A 1 81 ? -45.105 20.080 30.336 1.00 39.47 81 SER A CA 1
ATOM 651 C C . SER A 1 81 ? -43.581 20.096 30.612 1.00 39.47 81 SER A C 1
ATOM 653 O O . SER A 1 81 ? -42.955 19.047 30.661 1.00 39.47 81 SER A O 1
ATOM 655 N N . VAL A 1 82 ? -42.825 21.204 30.558 1.00 41.06 82 VAL A N 1
ATOM 656 C CA . VAL A 1 82 ? -42.736 22.421 31.409 1.00 41.06 82 VAL A CA 1
ATOM 657 C C . VAL A 1 82 ? -42.345 22.169 32.881 1.00 41.06 82 VAL A C 1
ATOM 659 O O . VAL A 1 82 ? -43.200 21.843 33.692 1.00 41.06 82 VAL A O 1
ATOM 662 N N . ASN A 1 83 ? -41.068 22.424 33.226 1.00 35.12 83 ASN A N 1
ATOM 663 C CA . ASN A 1 83 ? -40.565 23.226 34.376 1.00 35.12 83 ASN A CA 1
ATOM 664 C C . ASN A 1 83 ? -39.011 23.203 34.369 1.00 35.12 83 ASN A C 1
ATOM 666 O O . ASN A 1 83 ? -38.445 22.127 34.241 1.00 35.12 83 ASN A O 1
ATOM 670 N N . ARG A 1 84 ? -38.223 24.291 34.255 1.00 35.25 84 ARG A N 1
ATOM 671 C CA . ARG A 1 84 ? -37.985 25.550 35.021 1.00 35.25 84 ARG A CA 1
ATOM 672 C C . ARG A 1 84 ? -37.044 25.439 36.251 1.00 35.25 84 ARG A C 1
ATOM 674 O O . ARG A 1 84 ? -37.424 24.825 37.236 1.00 35.25 84 ARG A O 1
ATOM 681 N N . ILE A 1 85 ? -35.956 26.245 36.184 1.00 35.19 85 ILE A N 1
ATOM 682 C CA . ILE A 1 85 ? -35.133 26.900 37.253 1.00 35.19 85 ILE A CA 1
ATOM 683 C C . ILE A 1 85 ? -34.037 25.995 37.884 1.00 35.19 85 ILE A C 1
ATOM 685 O O . ILE A 1 85 ? -34.317 24.833 38.123 1.00 35.19 85 ILE A O 1
ATOM 689 N N . SER A 1 86 ? -32.759 26.360 38.132 1.00 34.25 86 SER A N 1
ATOM 690 C CA . SER A 1 86 ? -31.991 27.606 38.457 1.00 34.25 86 SER A CA 1
ATOM 691 C C . SER A 1 86 ? -30.485 27.394 38.122 1.00 34.25 86 SER A C 1
ATOM 693 O O . SER A 1 86 ? -30.012 26.275 38.269 1.00 34.25 86 SER A O 1
ATOM 695 N N . LEU A 1 87 ? -29.718 28.321 37.520 1.00 38.56 87 LEU A N 1
ATOM 696 C CA . LEU A 1 87 ? -29.026 29.533 38.043 1.00 38.56 87 LEU A CA 1
ATOM 697 C C . LEU A 1 87 ? -27.856 29.314 39.042 1.00 38.56 87 LEU A C 1
ATOM 699 O O . LEU A 1 87 ? -28.102 29.081 40.219 1.00 38.56 87 LEU A O 1
ATOM 703 N N . SER A 1 88 ? -26.617 29.515 38.555 1.00 37.69 88 SER A N 1
ATOM 704 C CA . SER A 1 88 ? -25.471 30.231 39.184 1.00 37.69 88 SER A CA 1
ATOM 705 C C . SER A 1 88 ? -24.308 30.274 38.161 1.00 37.69 88 SER A C 1
ATOM 707 O O . SER A 1 88 ? -23.819 29.219 37.767 1.00 37.69 88 SER A O 1
ATOM 709 N N . GLU A 1 89 ? -24.031 31.384 37.459 1.00 39.81 89 GLU A N 1
ATOM 710 C CA . GLU A 1 89 ? -23.013 32.422 37.777 1.00 39.81 89 GLU A CA 1
ATOM 711 C C . GLU A 1 89 ? -21.691 31.832 38.314 1.00 39.81 89 GLU A C 1
ATOM 713 O O . GLU A 1 89 ? -21.693 31.172 39.345 1.00 39.81 89 GLU A O 1
ATOM 718 N N . THR A 1 90 ? -20.545 31.979 37.631 1.00 38.78 90 THR A N 1
ATOM 719 C CA . THR A 1 90 ? -19.754 33.226 37.608 1.00 38.78 90 THR A CA 1
ATOM 720 C C . THR A 1 90 ? -18.815 33.380 36.384 1.00 38.78 90 THR A C 1
ATOM 722 O O . THR A 1 90 ? -18.184 32.439 35.915 1.00 38.78 90 THR A O 1
ATOM 725 N N . SER A 1 91 ? -18.772 34.626 35.892 1.00 39.38 91 SER A N 1
ATOM 726 C CA . SER A 1 91 ? -17.682 35.415 35.268 1.00 39.38 91 SER A CA 1
ATOM 727 C C . SER A 1 91 ? -16.332 34.765 34.893 1.00 39.38 91 SER A C 1
ATOM 729 O O . SER A 1 91 ? -15.655 34.238 35.767 1.00 39.38 91 SER A O 1
ATOM 731 N N . ASP A 1 92 ? -15.808 35.029 33.682 1.00 34.12 92 ASP A N 1
ATOM 732 C CA . ASP A 1 92 ? -14.945 36.210 33.449 1.00 34.12 92 ASP A CA 1
ATOM 733 C C . ASP A 1 92 ? -14.466 36.392 31.980 1.00 34.12 92 ASP A C 1
ATOM 735 O O . ASP A 1 92 ? -13.996 35.466 31.329 1.00 34.12 92 ASP A O 1
ATOM 739 N N . LYS A 1 93 ? -14.514 37.659 31.534 1.00 40.06 93 LYS A N 1
ATOM 740 C CA . LYS A 1 93 ? -13.630 38.364 30.571 1.00 40.06 93 LYS A CA 1
ATOM 741 C C . LYS A 1 93 ? -13.481 37.872 29.121 1.00 40.06 93 LYS A C 1
ATOM 743 O O . LYS 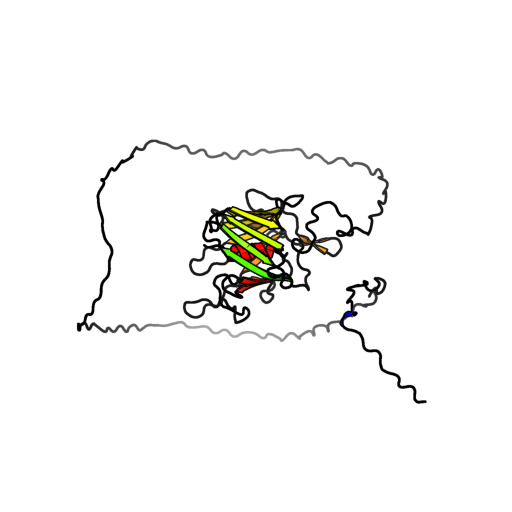A 1 93 ? -12.600 37.082 28.818 1.00 40.06 93 LYS A O 1
ATOM 748 N N . LEU A 1 94 ? -14.119 38.595 28.189 1.00 38.31 94 LEU A N 1
ATOM 749 C CA . LEU A 1 94 ? -13.486 38.985 26.917 1.00 38.31 94 LEU A CA 1
ATOM 750 C C . LEU A 1 94 ? -13.894 40.411 26.520 1.00 38.31 94 LEU A C 1
ATOM 752 O O . LEU A 1 94 ? -15.073 40.745 26.412 1.00 38.31 94 LEU A O 1
ATOM 756 N N . ALA A 1 95 ? -12.880 41.251 26.323 1.00 40.22 95 ALA A N 1
ATOM 757 C CA . ALA A 1 95 ? -12.998 42.646 25.941 1.00 40.22 95 ALA A CA 1
ATOM 758 C C . ALA A 1 95 ? -12.831 42.842 24.423 1.00 40.22 95 ALA A C 1
ATOM 760 O O . ALA A 1 95 ? -12.006 42.204 23.779 1.00 40.22 95 ALA A O 1
ATOM 761 N N . ALA A 1 96 ? -13.578 43.834 23.933 1.00 37.94 96 ALA A N 1
ATOM 762 C CA . ALA A 1 96 ? -13.247 44.759 22.847 1.00 37.94 96 ALA A CA 1
ATOM 763 C C . ALA A 1 96 ? -13.201 44.253 21.385 1.00 37.94 96 ALA A C 1
ATOM 765 O O . ALA A 1 96 ? -12.162 43.961 20.804 1.00 37.94 96 ALA A O 1
ATOM 766 N N . ARG A 1 97 ? -14.369 44.378 20.739 1.00 41.97 97 ARG A N 1
ATOM 767 C CA . ARG A 1 97 ? -14.556 44.858 19.349 1.00 41.97 97 ARG A CA 1
ATOM 768 C C . ARG A 1 97 ? -14.028 46.308 19.232 1.00 41.97 97 ARG A C 1
ATOM 770 O O . ARG A 1 97 ? -14.139 47.028 20.226 1.00 41.97 97 ARG A O 1
ATOM 777 N N . PRO A 1 98 ? -13.541 46.805 18.072 1.00 51.72 98 PRO A N 1
ATOM 778 C CA . PRO A 1 98 ? -14.397 47.303 16.964 1.00 51.72 98 PRO A CA 1
ATOM 779 C C . PRO A 1 98 ? -13.743 47.045 15.567 1.00 51.72 98 PRO A C 1
ATOM 781 O O . PRO A 1 98 ? -12.636 46.543 15.512 1.00 51.72 98 PRO A O 1
ATOM 784 N N . ARG A 1 99 ? -14.247 47.326 14.354 1.00 40.28 99 ARG A N 1
ATOM 785 C CA . ARG A 1 99 ? -15.402 48.012 13.743 1.00 40.28 99 ARG A CA 1
ATOM 786 C C . ARG A 1 99 ? -15.407 47.632 12.239 1.00 40.28 99 ARG A C 1
ATOM 788 O O . ARG A 1 99 ? -14.354 47.439 11.647 1.00 40.28 99 ARG A O 1
ATOM 795 N N . ASN A 1 100 ? -16.605 47.604 11.657 1.00 38.00 100 ASN A N 1
ATOM 796 C CA . ASN A 1 100 ? -17.013 47.767 10.248 1.00 38.00 100 ASN A CA 1
ATOM 797 C C . ASN A 1 100 ? -15.964 48.061 9.150 1.00 38.00 100 ASN A C 1
ATOM 799 O O . ASN A 1 100 ? -15.297 49.094 9.201 1.00 38.00 100 ASN A O 1
ATOM 803 N N . ARG A 1 101 ? -16.067 47.351 8.011 1.00 38.78 101 ARG A N 1
ATOM 804 C CA . ARG A 1 101 ? -15.994 47.985 6.678 1.00 38.78 101 ARG A CA 1
ATOM 805 C C . ARG A 1 101 ? -16.784 47.205 5.615 1.00 38.78 101 ARG A C 1
ATOM 807 O O . ARG A 1 101 ? -17.019 46.013 5.741 1.00 38.78 101 ARG A O 1
ATOM 814 N N . LYS A 1 102 ? -17.273 47.977 4.646 1.00 36.25 102 LYS A N 1
ATOM 815 C CA . LYS A 1 102 ? -18.412 47.773 3.748 1.00 36.25 102 LYS A CA 1
ATOM 816 C C . LYS A 1 102 ? -18.153 46.835 2.560 1.00 36.25 102 LYS A C 1
ATOM 818 O O . LYS A 1 102 ? -17.041 46.748 2.056 1.00 36.25 102 LYS A O 1
ATOM 823 N N . GLN A 1 103 ? -19.271 46.270 2.099 1.00 38.53 103 GLN A N 1
ATOM 824 C CA . GLN A 1 103 ? -19.652 45.896 0.731 1.00 38.53 103 GLN A CA 1
ATOM 825 C C . GLN A 1 103 ? -18.799 46.477 -0.413 1.00 38.53 103 GLN A C 1
ATOM 827 O O . GLN A 1 103 ? -18.619 47.690 -0.501 1.00 38.53 103 GLN A O 1
ATOM 832 N N . SER A 1 104 ? -18.469 45.625 -1.387 1.00 39.38 104 SER A N 1
ATOM 833 C CA . SER A 1 104 ? -18.732 45.926 -2.801 1.00 39.38 104 SER A CA 1
ATOM 834 C C . SER A 1 104 ? -18.879 44.631 -3.605 1.00 39.38 104 SER A C 1
ATOM 836 O O . SER A 1 104 ? -18.054 43.725 -3.544 1.00 39.38 104 SER A O 1
ATOM 838 N N . SER A 1 105 ? -20.008 44.553 -4.296 1.00 38.56 105 SER A N 1
ATOM 839 C CA . SER A 1 105 ? -20.388 43.581 -5.311 1.00 38.56 105 SER A CA 1
ATOM 840 C C . SER A 1 105 ? -19.824 44.006 -6.664 1.00 38.56 105 SER A C 1
ATOM 842 O O . SER A 1 105 ? -19.983 45.168 -7.034 1.00 38.56 105 SER A O 1
ATOM 844 N N . MET A 1 106 ? -19.278 43.073 -7.439 1.00 37.59 106 MET A N 1
ATOM 845 C CA . MET A 1 106 ? -19.134 43.231 -8.887 1.00 37.59 106 MET A CA 1
ATOM 846 C C . MET A 1 106 ? -19.656 41.971 -9.572 1.00 37.59 106 MET A C 1
ATOM 848 O O . MET A 1 106 ? -19.087 40.887 -9.467 1.00 37.59 106 MET A O 1
ATOM 852 N N . LEU A 1 107 ? -20.796 42.170 -10.232 1.00 35.47 107 LEU A N 1
ATOM 853 C CA . LEU A 1 107 ? -21.311 41.392 -11.348 1.00 35.47 107 LEU A CA 1
ATOM 854 C C . LEU A 1 107 ? -20.212 41.189 -12.401 1.00 35.47 107 LEU A C 1
ATOM 856 O O . LEU A 1 107 ? -19.510 42.141 -12.723 1.00 35.47 107 LEU A O 1
ATOM 860 N N . ASN A 1 108 ? -20.189 40.024 -13.044 1.00 35.38 108 ASN A N 1
ATOM 861 C CA . ASN A 1 108 ? -19.903 39.959 -14.474 1.00 35.38 108 ASN A CA 1
ATOM 862 C C . ASN A 1 108 ? -20.845 38.948 -15.126 1.00 35.38 108 ASN A C 1
ATOM 864 O O . ASN A 1 108 ? -20.910 37.779 -14.749 1.00 35.38 108 ASN A O 1
ATOM 868 N N . LYS A 1 109 ? -21.620 39.471 -16.072 1.00 38.22 109 LYS A N 1
ATOM 869 C CA . LYS A 1 109 ? -22.643 38.817 -16.874 1.00 38.22 109 LYS A CA 1
ATOM 870 C C . LYS A 1 109 ? -22.372 39.283 -18.303 1.00 38.22 109 LYS A C 1
ATOM 872 O O . LYS A 1 109 ? -22.510 40.475 -18.555 1.00 38.22 109 LYS A O 1
ATOM 877 N N . SER A 1 110 ? -22.007 38.362 -19.190 1.00 40.97 110 SER A N 1
ATOM 878 C CA . SER A 1 110 ? -22.012 38.567 -20.645 1.00 40.97 110 SER A CA 1
ATOM 879 C C . SER A 1 110 ? -22.325 37.214 -21.301 1.00 40.97 110 SER A C 1
ATOM 881 O O . SER A 1 110 ? -21.558 36.273 -21.115 1.00 40.97 110 SER A O 1
ATOM 883 N N . THR A 1 111 ? -23.572 36.966 -21.720 1.00 34.34 111 THR A N 1
ATOM 884 C CA . THR A 1 111 ? -24.052 36.972 -23.129 1.00 34.34 111 THR A CA 1
ATOM 885 C C . THR A 1 111 ? -23.224 36.073 -24.062 1.00 34.34 111 THR A C 1
ATOM 887 O O . THR A 1 111 ? -22.074 36.381 -24.341 1.00 34.34 111 THR A O 1
ATOM 890 N N . GLU A 1 112 ? -23.657 34.851 -24.401 1.00 40.31 112 GLU A N 1
ATOM 891 C CA . GLU A 1 112 ? -24.688 34.460 -25.396 1.00 40.31 112 GLU A CA 1
ATOM 892 C C . GLU A 1 112 ? -24.388 34.948 -26.830 1.00 40.31 112 GLU A C 1
ATOM 894 O O . GLU A 1 112 ? -24.451 36.149 -27.078 1.00 40.31 112 GLU A O 1
ATOM 899 N N . LEU A 1 113 ? -24.089 34.023 -27.767 1.00 34.66 113 LEU A N 1
ATOM 900 C CA . LEU A 1 113 ? -24.942 33.672 -28.928 1.00 34.66 113 LEU A CA 1
ATOM 901 C C . LEU A 1 113 ? -24.198 33.009 -30.119 1.00 34.66 113 LEU A C 1
ATOM 903 O O . LEU A 1 113 ? -23.074 33.375 -30.448 1.00 34.66 113 LEU A O 1
ATOM 907 N N . PHE A 1 114 ? -24.962 32.140 -30.810 1.00 32.62 114 PHE A N 1
ATOM 908 C CA . PHE A 1 114 ? -24.857 31.652 -32.206 1.00 32.62 114 PHE A CA 1
ATOM 909 C C . PHE A 1 114 ? -23.787 30.589 -32.549 1.00 32.62 114 PHE A C 1
ATOM 911 O O . PHE A 1 114 ? -22.653 30.674 -32.111 1.00 32.62 114 PHE A O 1
ATOM 918 N N . ASN A 1 115 ? -24.021 29.583 -33.403 1.00 32.75 115 ASN A N 1
ATOM 919 C CA . ASN A 1 115 ? -25.204 28.992 -34.053 1.00 32.75 115 ASN A CA 1
ATOM 920 C C . ASN A 1 115 ? -24.735 27.712 -34.793 1.00 32.75 115 ASN A C 1
ATOM 922 O O . ASN A 1 115 ? -23.551 27.607 -35.093 1.00 32.75 115 ASN A O 1
ATOM 926 N N . THR A 1 116 ? -25.676 26.827 -35.158 1.00 32.84 116 THR A N 1
ATOM 927 C CA . THR A 1 116 ? -25.675 25.927 -36.351 1.00 32.84 116 THR A CA 1
ATOM 928 C C . THR A 1 116 ? -24.386 25.143 -36.669 1.00 32.84 116 THR A C 1
ATOM 930 O O . THR A 1 116 ? -23.401 25.701 -37.123 1.00 32.84 116 THR A O 1
ATOM 933 N N . GLY A 1 117 ? -24.315 23.821 -36.516 1.00 30.70 117 GLY A N 1
ATOM 934 C CA . GLY A 1 117 ? -25.146 22.847 -37.221 1.00 30.70 117 GLY A CA 1
ATOM 935 C C . GLY A 1 117 ? -24.473 22.422 -38.531 1.00 30.70 117 GLY A C 1
ATOM 936 O O . GLY A 1 117 ? -24.521 23.179 -39.486 1.00 30.70 117 GLY A O 1
ATOM 937 N N . THR A 1 118 ? -23.918 21.208 -38.592 1.00 35.16 118 THR A N 1
ATOM 938 C CA . THR A 1 118 ? -23.756 20.435 -39.838 1.00 35.16 118 THR A CA 1
ATOM 939 C C . THR A 1 118 ? -23.587 18.950 -39.521 1.00 35.16 118 THR A C 1
ATOM 941 O O . THR A 1 118 ? -22.616 18.508 -38.914 1.00 35.16 118 THR A O 1
ATOM 944 N N . HIS A 1 119 ? -24.573 18.174 -39.964 1.00 40.44 119 HIS A N 1
ATOM 945 C CA . HIS A 1 119 ? -24.449 16.747 -40.211 1.00 40.44 119 HIS A CA 1
ATOM 946 C C . HIS A 1 119 ? -23.435 16.517 -41.339 1.00 40.44 119 HIS A C 1
ATOM 948 O O . HIS A 1 119 ? -23.588 17.086 -42.419 1.00 40.44 119 HIS A O 1
ATOM 954 N N . SER A 1 120 ? -22.469 15.624 -41.141 1.00 37.22 120 SER A N 1
ATOM 955 C CA . SER A 1 120 ? -21.805 14.944 -42.251 1.00 37.22 120 SER A CA 1
ATOM 956 C C . SER A 1 120 ? -21.710 13.448 -41.961 1.00 37.22 120 SER A C 1
ATOM 958 O O . SER A 1 120 ? -20.963 12.949 -41.125 1.00 37.22 120 SER A O 1
ATOM 960 N N . SER A 1 121 ? -22.577 12.734 -42.664 1.00 35.34 121 SER A N 1
ATOM 961 C CA . SER A 1 121 ? -22.539 11.305 -42.926 1.00 35.34 121 SER A CA 1
ATOM 962 C C . SER A 1 121 ? -21.197 10.913 -43.545 1.00 35.34 121 SER A C 1
ATOM 964 O O . SER A 1 121 ? -20.884 11.351 -44.651 1.00 35.34 121 SER A O 1
ATOM 966 N N . PHE A 1 122 ? -20.429 10.062 -42.862 1.00 35.00 122 PHE A N 1
ATOM 967 C CA . PHE A 1 122 ? -19.273 9.412 -43.470 1.00 35.00 122 PHE A CA 1
ATOM 968 C C . PHE A 1 122 ? -19.728 8.222 -44.311 1.00 35.00 122 PHE A C 1
ATOM 970 O O . PHE A 1 122 ? -20.237 7.214 -43.815 1.00 35.00 122 PHE A O 1
ATOM 977 N N . SER A 1 123 ? -19.561 8.408 -45.614 1.00 38.75 123 SER A N 1
ATOM 978 C CA . SER A 1 123 ? -19.808 7.440 -46.664 1.00 38.75 123 SER A CA 1
ATOM 979 C C . SER A 1 123 ? -18.842 6.264 -46.581 1.00 38.75 123 SER A C 1
ATOM 981 O O . SER A 1 123 ? -17.650 6.389 -46.314 1.00 38.75 123 SER A O 1
ATOM 983 N N . ARG A 1 124 ? -19.425 5.101 -46.841 1.00 39.09 124 ARG A N 1
ATOM 984 C CA . ARG A 1 124 ? -18.824 3.779 -46.920 1.00 39.09 124 ARG A CA 1
ATOM 985 C C . ARG A 1 124 ? -18.126 3.639 -48.274 1.00 39.09 124 ARG A C 1
ATOM 987 O O . ARG A 1 124 ? -18.793 3.325 -49.258 1.00 39.09 124 ARG A O 1
ATOM 994 N N . GLU A 1 125 ? -16.815 3.843 -48.333 1.00 39.09 125 GLU A N 1
ATOM 995 C CA . GLU A 1 125 ? -16.032 3.487 -49.520 1.00 39.09 125 GLU A CA 1
ATOM 996 C C . GLU A 1 125 ? -15.558 2.035 -49.444 1.00 39.09 125 GLU A C 1
ATOM 998 O O . GLU A 1 125 ? -14.858 1.601 -48.530 1.00 39.09 125 GLU A O 1
ATOM 1003 N N . LYS A 1 126 ? -16.020 1.268 -50.433 1.00 36.78 126 LYS A N 1
ATOM 1004 C CA . LYS A 1 126 ? -15.513 -0.047 -50.804 1.00 36.78 126 LYS A CA 1
ATOM 1005 C C . LYS A 1 126 ? -14.217 0.154 -51.589 1.00 36.78 126 LYS A C 1
ATOM 1007 O O . LYS A 1 126 ? -14.259 0.788 -52.636 1.00 36.78 126 LYS A O 1
ATOM 1012 N N . PHE A 1 127 ? -13.142 -0.507 -51.174 1.00 39.03 127 PHE A N 1
ATOM 1013 C CA . PHE A 1 127 ? -12.059 -0.895 -52.076 1.00 39.03 127 PHE A CA 1
ATOM 1014 C C . PHE A 1 127 ? -11.925 -2.425 -52.076 1.00 39.03 127 PHE A C 1
ATOM 1016 O O . PHE A 1 127 ? -11.484 -3.046 -51.113 1.00 39.03 127 PHE A O 1
ATOM 1023 N N . GLN A 1 128 ? -12.398 -3.023 -53.171 1.00 38.84 128 GLN A N 1
ATOM 1024 C CA . GLN A 1 128 ? -11.768 -4.168 -53.841 1.00 38.84 128 GLN A CA 1
ATOM 1025 C C . GLN A 1 128 ? -10.430 -3.637 -54.419 1.00 38.84 128 GLN A C 1
ATOM 1027 O O . GLN A 1 128 ? -10.371 -2.461 -54.752 1.00 38.84 128 GLN A O 1
ATOM 1032 N N . SER A 1 129 ? -9.307 -4.338 -54.559 1.00 38.38 129 SER A N 1
ATOM 1033 C CA . SER A 1 129 ? -9.023 -5.757 -54.781 1.00 38.38 129 SER A CA 1
ATOM 1034 C C . SER A 1 129 ? -7.492 -5.946 -54.861 1.00 38.38 129 SER A C 1
ATOM 1036 O O . SER A 1 129 ? -6.788 -4.996 -55.182 1.00 38.38 129 SER A O 1
ATOM 1038 N N . THR A 1 130 ? -7.043 -7.196 -54.684 1.00 33.03 130 THR A N 1
ATOM 1039 C CA . THR A 1 130 ? -5.804 -7.815 -55.219 1.00 33.03 130 THR A CA 1
ATOM 1040 C C . THR A 1 130 ? -4.439 -7.257 -54.795 1.00 33.03 130 THR A C 1
ATOM 1042 O O . THR A 1 130 ? -4.007 -6.225 -55.276 1.00 33.03 130 THR A O 1
ATOM 1045 N N . GLU A 1 131 ? -3.686 -8.048 -54.024 1.00 36.97 131 GLU A N 1
ATOM 1046 C CA . GLU A 1 131 ? -2.492 -8.743 -54.537 1.00 36.97 131 GLU A CA 1
ATOM 1047 C C . GLU A 1 131 ? -2.012 -9.794 -53.523 1.00 36.97 131 GLU A C 1
ATOM 1049 O O . GLU A 1 131 ? -1.749 -9.514 -52.355 1.00 36.97 131 GLU A O 1
ATOM 1054 N N . ILE A 1 132 ? -1.959 -11.046 -53.979 1.00 41.56 132 ILE A N 1
ATOM 1055 C CA . ILE A 1 132 ? -1.388 -12.180 -53.254 1.00 41.56 132 ILE A CA 1
ATOM 1056 C C . ILE A 1 132 ? 0.106 -12.171 -53.570 1.00 41.56 132 ILE A C 1
ATOM 1058 O O . ILE A 1 132 ? 0.511 -12.597 -54.649 1.00 41.56 132 ILE A O 1
ATOM 1062 N N . LEU A 1 133 ? 0.922 -11.691 -52.634 1.00 43.44 133 LEU A N 1
ATOM 1063 C CA . LEU A 1 133 ? 2.372 -11.865 -52.668 1.00 43.44 133 LEU A CA 1
ATOM 1064 C C . LEU A 1 133 ? 2.748 -13.051 -51.778 1.00 43.44 133 LEU A C 1
ATOM 1066 O O . LEU A 1 133 ? 2.680 -13.005 -50.551 1.00 43.44 133 LEU A O 1
ATOM 1070 N N . THR A 1 134 ? 3.120 -14.146 -52.435 1.00 52.62 134 THR A N 1
ATOM 1071 C CA . THR A 1 134 ? 3.817 -15.294 -51.851 1.00 52.62 134 THR A CA 1
ATOM 1072 C C . THR A 1 134 ? 5.110 -14.855 -51.155 1.00 52.62 134 THR A C 1
ATOM 1074 O O . THR A 1 134 ? 5.890 -14.126 -51.771 1.00 52.62 134 THR A O 1
ATOM 1077 N N . PRO A 1 135 ? 5.407 -15.330 -49.932 1.00 50.69 135 PRO A N 1
ATOM 1078 C CA . PRO A 1 135 ? 6.697 -15.070 -49.309 1.00 50.69 135 PRO A CA 1
ATOM 1079 C C . PRO A 1 135 ? 7.804 -15.901 -49.987 1.00 50.69 135 PRO A C 1
ATOM 1081 O O . PRO A 1 135 ? 7.591 -17.085 -50.282 1.00 50.69 135 PRO A O 1
ATOM 1084 N N . PRO A 1 136 ? 8.991 -15.320 -50.231 1.00 45.00 136 PRO A N 1
ATOM 1085 C CA . PRO A 1 136 ? 10.127 -16.055 -50.762 1.00 45.00 136 PRO A CA 1
ATOM 1086 C C . PRO A 1 136 ? 10.667 -17.037 -49.715 1.00 45.00 136 PRO A C 1
ATOM 1088 O O . PRO A 1 136 ? 10.818 -16.721 -48.535 1.00 45.00 136 PRO A O 1
ATOM 1091 N N . LYS A 1 137 ? 10.963 -18.255 -50.177 1.00 46.34 137 LYS A N 1
ATOM 1092 C CA . LYS A 1 137 ? 11.722 -19.265 -49.439 1.00 46.34 137 LYS A CA 1
ATOM 1093 C C . LYS A 1 137 ? 13.162 -18.781 -49.297 1.00 46.34 137 LYS A C 1
ATOM 1095 O O . LYS A 1 137 ? 13.922 -18.865 -50.259 1.00 46.34 137 LYS A O 1
ATOM 1100 N N . GLU A 1 138 ? 13.534 -18.322 -48.109 1.00 40.22 138 GLU A N 1
ATOM 1101 C CA . GLU A 1 138 ? 14.939 -18.138 -47.762 1.00 40.22 138 GLU A CA 1
ATOM 1102 C C . GLU A 1 138 ? 15.550 -19.413 -47.183 1.00 40.22 138 GLU A C 1
ATOM 1104 O O . GLU A 1 138 ? 14.955 -20.182 -46.427 1.00 40.22 138 GLU A O 1
ATOM 1109 N N . SER A 1 139 ? 16.762 -19.628 -47.664 1.00 40.62 139 SER A N 1
ATOM 1110 C CA . SER A 1 139 ? 17.626 -20.783 -47.563 1.00 40.62 139 SER A CA 1
ATOM 1111 C C . SER A 1 139 ? 18.160 -21.035 -46.156 1.00 40.62 139 SER A C 1
ATOM 1113 O O . SER A 1 139 ? 18.638 -20.132 -45.474 1.00 40.62 139 SER A O 1
ATOM 1115 N N . LEU A 1 140 ? 18.189 -22.319 -45.802 1.00 48.50 140 LEU A N 1
ATOM 1116 C CA . LEU A 1 140 ? 19.033 -22.906 -44.767 1.00 48.50 140 LEU A CA 1
ATOM 1117 C C . LEU A 1 140 ? 20.508 -22.570 -45.037 1.00 48.50 140 LEU A C 1
ATOM 1119 O O . LEU A 1 140 ? 21.125 -23.179 -45.907 1.00 48.50 140 LEU A O 1
ATOM 1123 N N . LEU A 1 141 ? 21.084 -21.647 -44.267 1.00 40.19 141 LEU A N 1
ATOM 1124 C CA . LEU A 1 141 ? 22.532 -21.525 -44.122 1.00 40.19 141 LEU A CA 1
ATOM 1125 C C . LEU A 1 141 ? 22.883 -21.389 -42.639 1.00 40.19 141 LEU A C 1
ATOM 1127 O O . LEU A 1 141 ? 22.323 -20.565 -41.916 1.00 40.19 141 LEU A O 1
ATOM 1131 N N . GLY A 1 142 ? 23.774 -22.274 -42.195 1.00 44.19 142 GLY A N 1
ATOM 1132 C CA . GLY A 1 142 ? 24.107 -22.496 -40.799 1.00 44.19 142 GLY A CA 1
ATOM 1133 C C . GLY A 1 142 ? 24.678 -21.268 -40.098 1.00 44.19 142 GLY A C 1
ATOM 1134 O O . GLY A 1 142 ? 25.515 -20.545 -40.633 1.00 44.19 142 GLY A O 1
ATOM 1135 N N . LYS A 1 143 ? 24.260 -21.095 -38.844 1.00 37.38 143 LYS A N 1
ATOM 1136 C CA . LYS A 1 143 ? 24.994 -20.312 -37.858 1.00 37.38 143 LYS A CA 1
ATOM 1137 C C . LYS A 1 143 ? 25.436 -21.245 -36.742 1.00 37.38 143 LYS A C 1
ATOM 1139 O O . LYS A 1 143 ? 24.629 -21.876 -36.064 1.00 37.38 143 LYS A O 1
ATOM 1144 N N . SER A 1 144 ? 26.752 -21.340 -36.642 1.00 37.91 144 SER A N 1
ATOM 1145 C CA . SER A 1 144 ? 27.546 -21.873 -35.548 1.00 37.91 144 SER A CA 1
ATOM 1146 C C . SER A 1 144 ? 26.96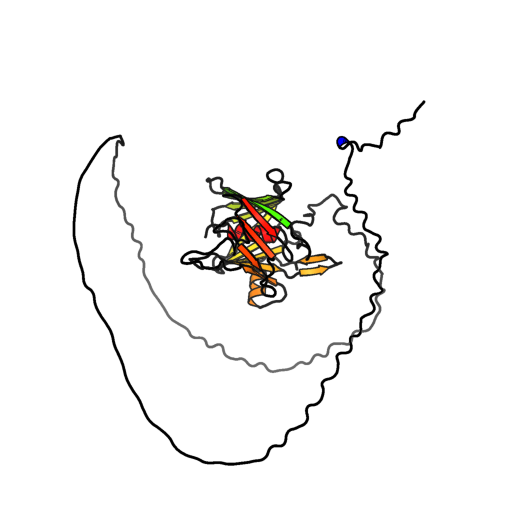7 -21.486 -34.187 1.00 37.91 144 SER A C 1
ATOM 1148 O O . SER A 1 144 ? 26.888 -20.305 -33.853 1.00 37.91 144 SER A O 1
ATOM 1150 N N . GLN A 1 145 ? 26.588 -22.494 -33.402 1.00 34.81 145 GLN A N 1
ATOM 1151 C CA . GLN A 1 145 ? 26.329 -22.356 -31.975 1.00 34.81 145 GLN A CA 1
ATOM 1152 C C . GLN A 1 145 ? 27.668 -22.143 -31.262 1.00 34.81 145 GLN A C 1
ATOM 1154 O O . GLN A 1 145 ? 28.364 -23.099 -30.928 1.00 34.81 145 GLN A O 1
ATOM 1159 N N . SER A 1 146 ? 28.040 -20.888 -31.029 1.00 37.00 146 SER A N 1
ATOM 1160 C CA . SER A 1 146 ? 28.927 -20.557 -29.920 1.00 37.00 146 SER A CA 1
ATOM 1161 C C . SER A 1 146 ? 28.128 -20.769 -28.635 1.00 37.00 146 SER A C 1
ATOM 1163 O O . SER A 1 146 ? 27.234 -19.990 -28.309 1.00 37.00 146 SER A O 1
ATOM 1165 N N . GLN A 1 147 ? 28.401 -21.877 -27.945 1.00 36.38 147 GLN A N 1
ATOM 1166 C CA . GLN A 1 147 ? 27.998 -22.075 -26.558 1.00 36.38 147 GLN A CA 1
ATOM 1167 C C . GLN A 1 147 ? 28.713 -21.020 -25.710 1.00 36.38 147 GLN A C 1
ATOM 1169 O O . GLN A 1 147 ? 29.844 -21.223 -25.280 1.00 36.38 147 GLN A O 1
ATOM 1174 N N . GLU A 1 148 ? 28.056 -19.887 -25.480 1.00 34.44 148 GLU A N 1
ATOM 1175 C CA . GLU A 1 148 ? 28.366 -19.062 -24.320 1.00 34.44 148 GLU A CA 1
ATOM 1176 C C . GLU A 1 148 ? 27.994 -19.880 -23.083 1.00 34.44 148 GLU A C 1
ATOM 1178 O O . GLU A 1 148 ? 26.831 -20.201 -22.824 1.00 34.44 148 GLU A O 1
ATOM 1183 N N . THR A 1 149 ? 29.020 -20.295 -22.350 1.00 34.31 149 THR A N 1
ATOM 1184 C CA . THR A 1 149 ? 28.904 -20.809 -20.993 1.00 34.31 149 THR A CA 1
ATOM 1185 C C . THR A 1 149 ? 28.243 -19.738 -20.138 1.00 34.31 149 THR A C 1
ATOM 1187 O O . THR A 1 149 ? 28.877 -18.771 -19.735 1.00 34.31 149 THR A O 1
ATOM 1190 N N . ILE A 1 150 ? 26.944 -19.903 -19.896 1.00 35.69 150 ILE A N 1
ATOM 1191 C CA . ILE A 1 150 ? 26.187 -19.107 -18.934 1.00 35.69 150 ILE A CA 1
ATOM 1192 C C . ILE A 1 150 ? 26.800 -19.375 -17.558 1.00 35.69 150 ILE A C 1
ATOM 1194 O O . ILE A 1 150 ? 26.654 -20.475 -17.014 1.00 35.69 150 ILE A O 1
ATOM 1198 N N . ASP A 1 151 ? 27.496 -18.374 -17.024 1.00 37.12 151 ASP A N 1
ATOM 1199 C CA . ASP A 1 151 ? 28.036 -18.381 -15.671 1.00 37.12 151 ASP A CA 1
ATOM 1200 C C . ASP A 1 151 ? 26.911 -18.653 -14.668 1.00 37.12 151 ASP A C 1
ATOM 1202 O O . ASP A 1 151 ? 25.968 -17.880 -14.496 1.00 37.12 151 ASP A O 1
ATOM 1206 N N . LYS A 1 152 ? 27.004 -19.800 -13.993 1.00 40.09 152 LYS A N 1
ATOM 1207 C CA . LYS A 1 152 ? 26.021 -20.271 -13.005 1.00 40.09 152 LYS A CA 1
ATOM 1208 C C . LYS A 1 152 ? 26.128 -19.568 -11.645 1.00 40.09 152 LYS A C 1
ATOM 1210 O O . LYS A 1 152 ? 25.438 -19.972 -10.715 1.00 40.09 152 LYS A O 1
ATOM 1215 N N . ASN A 1 153 ? 26.924 -18.506 -11.539 1.00 35.81 153 ASN A N 1
ATOM 1216 C CA . ASN A 1 153 ? 27.199 -17.788 -10.295 1.00 35.81 153 ASN A CA 1
ATOM 1217 C C . ASN A 1 153 ? 26.831 -16.302 -10.402 1.00 35.81 153 ASN A C 1
ATOM 1219 O O . ASN A 1 153 ? 27.639 -15.432 -10.095 1.00 35.81 153 ASN A O 1
ATOM 1223 N N . PHE A 1 154 ? 25.602 -15.992 -10.822 1.00 37.56 154 PHE A N 1
ATOM 1224 C CA . PHE A 1 154 ? 25.051 -14.663 -10.558 1.00 37.56 154 PHE A CA 1
ATOM 1225 C C . PHE A 1 154 ? 24.605 -14.611 -9.094 1.00 37.56 154 PHE A C 1
ATOM 1227 O O . PHE A 1 154 ? 23.464 -14.949 -8.763 1.00 37.56 154 PHE A O 1
ATOM 1234 N N . ASP A 1 155 ? 25.536 -14.251 -8.214 1.00 42.47 155 ASP A N 1
ATOM 1235 C CA . ASP A 1 155 ? 25.233 -13.873 -6.843 1.00 42.47 155 ASP A CA 1
ATOM 1236 C C . ASP A 1 155 ? 24.892 -12.370 -6.819 1.00 42.47 155 ASP A C 1
ATOM 1238 O O . ASP A 1 155 ? 25.782 -11.533 -6.958 1.00 42.47 155 ASP A O 1
ATOM 1242 N N . PRO A 1 156 ? 23.613 -11.976 -6.659 1.00 42.56 156 PRO A N 1
ATOM 1243 C CA . PRO A 1 156 ? 23.234 -10.564 -6.596 1.00 42.56 156 PRO A CA 1
ATOM 1244 C C . PRO A 1 156 ? 23.779 -9.844 -5.346 1.00 42.56 156 PRO A C 1
ATOM 1246 O O . PRO A 1 156 ? 23.467 -8.669 -5.148 1.00 42.56 156 PRO A O 1
ATOM 1249 N N . PHE A 1 157 ? 24.549 -10.533 -4.494 1.00 41.03 157 PHE A N 1
ATOM 1250 C CA . PHE A 1 157 ? 25.163 -9.993 -3.285 1.00 41.03 157 PHE A CA 1
ATOM 1251 C C . PHE A 1 157 ? 26.677 -9.734 -3.395 1.00 41.03 157 PHE A C 1
ATOM 1253 O O . PHE A 1 157 ? 27.236 -9.183 -2.447 1.00 41.03 157 PHE A O 1
ATOM 1260 N N . SER A 1 158 ? 27.354 -10.091 -4.498 1.00 36.97 158 SER A N 1
ATOM 1261 C CA . SER A 1 158 ? 28.829 -10.082 -4.537 1.00 36.97 158 SER A CA 1
ATOM 1262 C C . SER A 1 158 ? 29.488 -8.827 -5.118 1.00 36.97 158 SER A C 1
ATOM 1264 O O . SER A 1 158 ? 30.656 -8.599 -4.816 1.00 36.97 158 SER A O 1
ATOM 1266 N N . ASP A 1 159 ? 28.785 -7.987 -5.885 1.00 35.22 159 ASP A N 1
ATOM 1267 C CA . ASP A 1 159 ? 29.396 -6.794 -6.491 1.00 35.22 159 ASP A CA 1
ATOM 1268 C C . ASP A 1 159 ? 28.919 -5.493 -5.840 1.00 35.22 159 ASP A C 1
ATOM 1270 O O . ASP A 1 159 ? 27.884 -4.903 -6.159 1.00 35.22 159 ASP A O 1
ATOM 1274 N N . GLY A 1 160 ? 29.724 -5.024 -4.887 1.00 41.31 160 GLY A N 1
ATOM 1275 C CA . GLY A 1 160 ? 29.592 -3.702 -4.299 1.00 41.31 160 GLY A CA 1
ATOM 1276 C C . GLY A 1 160 ? 29.968 -2.614 -5.301 1.00 41.31 160 GLY A C 1
ATOM 1277 O O . GLY A 1 160 ? 31.140 -2.260 -5.379 1.00 41.31 160 GLY A O 1
ATOM 1278 N N . LYS A 1 161 ? 28.979 -2.083 -6.036 1.00 40.97 161 LYS A N 1
ATOM 1279 C CA . LYS A 1 161 ? 28.891 -0.700 -6.566 1.00 40.97 161 LYS A CA 1
ATOM 1280 C C . LYS A 1 161 ? 27.726 -0.575 -7.551 1.00 40.97 161 LYS A C 1
ATOM 1282 O O . LYS A 1 161 ? 27.902 -0.621 -8.754 1.00 40.97 161 LYS A O 1
ATOM 1287 N N . GLU A 1 162 ? 26.540 -0.378 -7.003 1.00 39.06 162 GLU A N 1
ATOM 1288 C CA . GLU A 1 162 ? 25.402 0.368 -7.549 1.00 39.06 162 GLU A CA 1
ATOM 1289 C C . GLU A 1 162 ? 24.299 0.219 -6.499 1.00 39.06 162 GLU A C 1
ATOM 1291 O O . GLU A 1 162 ? 24.400 -0.635 -5.619 1.00 39.06 162 GLU A O 1
ATOM 1296 N N . LEU A 1 163 ? 23.256 1.044 -6.515 1.00 40.34 163 LEU A N 1
ATOM 1297 C CA . LEU A 1 163 ? 22.083 0.766 -5.688 1.00 40.34 163 LEU A CA 1
ATOM 1298 C C . LEU A 1 163 ? 21.393 -0.508 -6.198 1.00 40.34 163 LEU A C 1
ATOM 1300 O O . LEU A 1 163 ? 20.353 -0.442 -6.849 1.00 40.34 163 LEU A O 1
ATOM 1304 N N . THR A 1 164 ? 21.946 -1.679 -5.892 1.00 43.66 164 THR A N 1
ATOM 1305 C CA . THR A 1 164 ? 21.191 -2.919 -5.894 1.00 43.66 164 THR A CA 1
ATOM 1306 C C . THR A 1 164 ? 20.170 -2.745 -4.779 1.00 43.66 164 THR A C 1
ATOM 1308 O O . THR A 1 164 ? 20.458 -2.935 -3.601 1.00 43.66 164 THR A O 1
ATOM 1311 N N . PHE A 1 165 ? 18.982 -2.258 -5.147 1.00 50.91 165 PHE A N 1
ATOM 1312 C CA . PHE A 1 165 ? 17.770 -2.260 -4.334 1.00 50.91 165 PHE A CA 1
ATOM 1313 C C . PHE A 1 165 ? 17.500 -3.704 -3.906 1.00 50.91 165 PHE A C 1
ATOM 1315 O O . PHE A 1 165 ? 16.764 -4.444 -4.558 1.00 50.91 165 PHE A O 1
ATOM 1322 N N . SER A 1 166 ? 18.213 -4.140 -2.873 1.00 49.41 166 SER A N 1
ATOM 1323 C CA . SER A 1 166 ? 18.584 -5.527 -2.640 1.00 49.41 166 SER A CA 1
ATOM 1324 C C . SER A 1 166 ? 17.395 -6.314 -2.118 1.00 49.41 166 SER A C 1
ATOM 1326 O O . SER A 1 166 ? 17.165 -6.487 -0.925 1.00 49.41 166 SER A O 1
ATOM 1328 N N . GLY A 1 167 ? 16.625 -6.797 -3.090 1.00 65.31 167 GLY A N 1
ATOM 1329 C CA . GLY A 1 167 ? 15.811 -7.998 -3.060 1.00 65.31 167 GLY A CA 1
ATOM 1330 C C . GLY A 1 167 ? 14.547 -7.911 -2.225 1.00 65.31 167 GLY A C 1
ATOM 1331 O O . GLY A 1 167 ? 13.457 -8.038 -2.766 1.00 65.31 167 GLY A O 1
ATOM 1332 N N . LEU A 1 168 ? 14.656 -7.725 -0.913 1.00 76.31 168 LEU A N 1
ATOM 1333 C CA . LEU A 1 168 ? 13.565 -8.093 -0.012 1.00 76.31 168 LEU A CA 1
ATOM 1334 C C . LEU A 1 168 ? 12.288 -7.280 -0.260 1.00 76.31 168 LEU A C 1
ATOM 1336 O O . LEU A 1 168 ? 11.206 -7.853 -0.305 1.00 76.31 168 LEU A O 1
ATOM 1340 N N . TYR A 1 169 ? 12.408 -5.960 -0.428 1.00 86.94 169 TYR A N 1
ATOM 1341 C CA . TYR A 1 169 ? 11.233 -5.085 -0.484 1.00 86.94 169 TYR A CA 1
ATOM 1342 C C . TYR A 1 169 ? 10.546 -5.063 -1.844 1.00 86.94 169 TYR A C 1
ATOM 1344 O O . TYR A 1 169 ? 9.351 -4.788 -1.907 1.00 86.94 169 TYR A O 1
ATOM 1352 N N . PHE A 1 170 ? 11.289 -5.358 -2.909 1.00 88.12 170 PHE A N 1
ATOM 1353 C CA . PHE A 1 170 ? 10.815 -5.285 -4.291 1.00 88.12 170 PHE A CA 1
ATOM 1354 C C . PHE A 1 170 ? 10.442 -6.651 -4.858 1.00 88.12 170 PHE A C 1
ATOM 1356 O O . PHE A 1 170 ? 9.609 -6.729 -5.760 1.00 88.12 170 PHE A O 1
ATOM 1363 N N . LEU A 1 171 ? 11.029 -7.727 -4.331 1.00 91.44 171 LEU A N 1
ATOM 1364 C CA . LEU A 1 171 ? 10.699 -9.074 -4.761 1.00 91.44 171 LEU A CA 1
ATOM 1365 C C . LEU A 1 171 ? 9.393 -9.542 -4.113 1.00 91.44 171 LEU A C 1
ATOM 1367 O O . LEU A 1 171 ? 9.152 -9.278 -2.932 1.00 91.44 171 LEU A O 1
ATOM 1371 N N . PRO A 1 172 ? 8.562 -10.281 -4.861 1.00 95.12 172 PRO A N 1
ATOM 1372 C CA . PRO A 1 172 ? 7.440 -11.000 -4.285 1.00 95.12 172 PRO A CA 1
ATOM 1373 C C . PRO A 1 172 ? 7.894 -11.918 -3.143 1.00 95.12 172 PRO A C 1
ATOM 1375 O O . PRO A 1 172 ? 8.875 -12.656 -3.279 1.00 95.12 172 PRO A O 1
ATOM 1378 N N . CYS A 1 173 ? 7.139 -11.932 -2.046 1.00 94.62 173 CYS A N 1
ATOM 1379 C CA . CYS A 1 173 ? 7.269 -12.929 -0.988 1.00 94.62 173 CYS A CA 1
ATOM 1380 C C . CYS A 1 173 ? 7.218 -14.334 -1.590 1.00 94.62 173 CYS A C 1
ATOM 1382 O O . CYS A 1 173 ? 6.441 -14.583 -2.507 1.00 94.62 173 CYS A O 1
ATOM 1384 N N . SER A 1 174 ? 7.985 -15.295 -1.072 1.00 92.75 174 SER A N 1
ATOM 1385 C CA . SER A 1 174 ? 7.846 -16.679 -1.541 1.00 92.75 174 SER A CA 1
ATOM 1386 C C . SER A 1 174 ? 6.497 -17.287 -1.102 1.00 92.75 174 SER A C 1
ATOM 1388 O O . SER A 1 174 ? 5.936 -16.869 -0.088 1.00 92.75 174 SER A O 1
ATOM 1390 N N . PRO A 1 175 ? 5.947 -18.305 -1.800 1.00 93.69 175 PRO A N 1
ATOM 1391 C CA . PRO A 1 175 ? 4.633 -18.875 -1.470 1.00 93.69 175 PRO A CA 1
ATOM 1392 C C . PRO A 1 175 ? 4.454 -19.372 -0.030 1.00 93.69 175 PRO A C 1
ATOM 1394 O O . PRO A 1 175 ? 3.317 -19.440 0.435 1.00 93.69 175 PRO A O 1
ATOM 1397 N N . LYS A 1 176 ? 5.553 -19.734 0.644 1.00 92.94 176 LYS A N 1
ATOM 1398 C CA . LYS A 1 176 ? 5.583 -20.240 2.026 1.00 92.94 176 LYS A CA 1
ATOM 1399 C C . LYS A 1 176 ? 5.984 -19.177 3.052 1.00 92.94 176 LYS A C 1
ATOM 1401 O O . LYS A 1 176 ? 6.025 -19.478 4.238 1.00 92.94 176 LYS A O 1
ATOM 1406 N N . GLN A 1 177 ? 6.325 -17.976 2.601 1.00 93.12 177 GLN A N 1
ATOM 1407 C CA . GLN A 1 177 ? 6.848 -16.917 3.445 1.00 93.12 177 GLN A CA 1
ATOM 1408 C C . GLN A 1 177 ? 5.793 -15.844 3.670 1.00 93.12 177 GLN A C 1
ATOM 1410 O O . GLN A 1 177 ? 5.064 -15.447 2.757 1.00 93.12 177 GLN A O 1
ATOM 1415 N N . THR A 1 178 ? 5.780 -15.349 4.897 1.00 95.88 178 THR A N 1
ATOM 1416 C CA . THR A 1 178 ? 5.092 -14.132 5.303 1.00 95.88 178 THR A CA 1
ATOM 1417 C C . THR A 1 178 ? 6.110 -13.200 5.939 1.00 95.88 178 THR A C 1
ATOM 1419 O O . THR A 1 178 ? 7.015 -13.652 6.642 1.00 95.88 178 THR A O 1
ATOM 1422 N N . ILE A 1 179 ? 5.974 -11.906 5.684 1.00 96.00 179 ILE A N 1
ATOM 1423 C CA . ILE A 1 179 ? 6.814 -10.862 6.261 1.00 96.00 179 ILE A CA 1
ATOM 1424 C C . ILE A 1 179 ? 5.918 -9.999 7.139 1.00 96.00 179 ILE A C 1
ATOM 1426 O O . ILE A 1 179 ? 4.940 -9.429 6.657 1.00 96.00 179 ILE A O 1
ATOM 1430 N N . ASN A 1 180 ? 6.266 -9.920 8.420 1.00 97.25 180 ASN A N 1
ATOM 1431 C CA . ASN A 1 180 ? 5.626 -9.020 9.371 1.00 97.25 180 ASN A CA 1
ATOM 1432 C C . ASN A 1 180 ? 6.394 -7.701 9.380 1.00 97.25 180 ASN A C 1
ATOM 1434 O O . ASN A 1 180 ? 7.626 -7.709 9.392 1.00 97.25 180 ASN A O 1
ATOM 1438 N N . MET A 1 181 ? 5.677 -6.585 9.366 1.00 97.88 181 MET A N 1
ATOM 1439 C CA . MET A 1 181 ? 6.234 -5.237 9.324 1.00 97.88 181 MET A CA 1
ATOM 1440 C C . MET A 1 181 ? 5.392 -4.305 10.186 1.00 97.88 181 MET A C 1
ATOM 1442 O O . MET A 1 181 ? 4.200 -4.534 10.388 1.00 97.88 181 MET A O 1
ATOM 1446 N N . THR A 1 182 ? 6.008 -3.230 10.653 1.00 98.06 182 THR A N 1
ATOM 1447 C CA . THR A 1 182 ? 5.335 -2.196 11.430 1.00 98.06 182 THR A CA 1
ATOM 1448 C C . THR A 1 182 ? 5.221 -0.934 10.595 1.00 98.06 182 THR A C 1
ATOM 1450 O O . THR A 1 182 ? 6.215 -0.434 10.074 1.00 98.06 182 THR A O 1
ATOM 1453 N N . PHE A 1 183 ? 4.005 -0.423 10.470 1.00 98.31 183 PHE A N 1
ATOM 1454 C CA . PHE A 1 183 ? 3.681 0.807 9.767 1.00 98.31 183 PHE A CA 1
ATOM 1455 C C . PHE A 1 183 ? 3.357 1.890 10.788 1.00 98.31 183 PHE A C 1
ATOM 1457 O O . PHE A 1 183 ? 2.499 1.674 11.641 1.00 98.31 183 PHE A O 1
ATOM 1464 N N . LYS A 1 184 ? 4.027 3.038 10.711 1.00 97.88 184 LYS A N 1
ATOM 1465 C CA . LYS A 1 184 ? 3.788 4.185 11.592 1.00 97.88 184 LYS A CA 1
ATOM 1466 C C . LYS A 1 184 ? 3.353 5.408 10.803 1.00 97.88 184 LYS A C 1
ATOM 1468 O O . LYS A 1 184 ? 3.862 5.656 9.712 1.00 97.88 184 LYS A O 1
ATOM 1473 N N . ILE A 1 185 ? 2.438 6.170 11.388 1.00 97.00 185 ILE A N 1
ATOM 1474 C CA . ILE A 1 185 ? 1.945 7.448 10.885 1.00 97.00 185 ILE A CA 1
ATOM 1475 C C . ILE A 1 185 ? 2.521 8.553 11.765 1.00 97.00 185 ILE A C 1
ATOM 1477 O O . ILE A 1 185 ? 2.213 8.628 12.951 1.00 97.00 185 ILE A O 1
ATOM 1481 N N . ASN A 1 186 ? 3.326 9.425 11.172 1.00 95.69 186 ASN A N 1
ATOM 1482 C CA . ASN A 1 186 ? 3.827 10.632 11.811 1.00 95.69 186 ASN A CA 1
ATOM 1483 C C . ASN A 1 186 ? 3.160 11.836 11.141 1.00 95.69 186 ASN A C 1
ATOM 1485 O O . ASN A 1 186 ? 3.475 12.165 9.997 1.00 95.69 186 ASN A O 1
ATOM 1489 N N . ASP A 1 187 ? 2.220 12.465 11.842 1.00 92.56 187 ASP A N 1
ATOM 1490 C CA . ASP A 1 187 ? 1.592 13.716 11.416 1.00 92.56 187 ASP A CA 1
ATOM 1491 C C . ASP A 1 187 ? 2.287 14.878 12.130 1.00 92.56 187 ASP A C 1
ATOM 1493 O O . ASP A 1 187 ? 2.261 14.974 13.360 1.00 92.56 187 ASP A O 1
ATOM 1497 N N . ASP A 1 188 ? 2.961 15.735 11.363 1.00 85.12 188 ASP A N 1
ATOM 1498 C CA . ASP A 1 188 ? 3.664 16.898 11.904 1.00 85.12 188 ASP A CA 1
ATOM 1499 C C . ASP A 1 188 ? 2.729 18.084 12.203 1.00 85.12 188 ASP A C 1
ATOM 1501 O O . ASP A 1 188 ? 3.173 19.099 12.750 1.00 85.12 188 ASP A O 1
ATOM 1505 N N . GLY A 1 189 ? 1.443 17.979 11.838 1.00 80.06 189 GLY A N 1
ATOM 1506 C CA . GLY A 1 189 ? 0.429 19.021 11.979 1.00 80.06 189 GLY A CA 1
ATOM 1507 C C . GLY A 1 189 ? 0.692 20.279 11.142 1.00 80.06 189 GLY A C 1
ATOM 1508 O O . GLY A 1 189 ? -0.047 21.257 11.257 1.00 80.06 189 GLY A O 1
ATOM 1509 N N . ARG A 1 190 ? 1.752 20.301 10.322 1.00 72.38 190 ARG A N 1
ATOM 1510 C CA . ARG A 1 190 ? 2.256 21.493 9.625 1.00 72.38 190 ARG A CA 1
ATOM 1511 C C . ARG A 1 190 ? 2.041 21.467 8.125 1.00 72.38 190 ARG A C 1
ATOM 1513 O O . ARG A 1 190 ? 2.133 22.537 7.528 1.00 72.38 190 ARG A O 1
ATOM 1520 N N . SER A 1 191 ? 1.785 20.305 7.523 1.00 80.81 191 SER A N 1
ATOM 1521 C CA . SER A 1 191 ? 1.240 20.106 6.155 1.00 80.81 191 SER A CA 1
ATOM 1522 C C . SER A 1 191 ? 1.632 18.755 5.554 1.00 80.81 191 SER A C 1
ATOM 1524 O O . SER A 1 191 ? 1.194 18.444 4.437 1.00 80.81 191 SER A O 1
ATOM 1526 N N . SER A 1 192 ? 2.458 17.969 6.253 1.00 91.25 192 SER A N 1
ATOM 1527 C CA . SER A 1 192 ? 2.985 16.722 5.725 1.00 91.25 192 SER A CA 1
ATOM 1528 C C . SER A 1 192 ? 2.699 15.550 6.652 1.00 91.25 192 SER A C 1
ATOM 1530 O O . SER A 1 192 ? 2.872 15.622 7.865 1.00 91.25 192 SER A O 1
ATOM 1532 N N . ILE A 1 193 ? 2.236 14.454 6.058 1.00 95.50 193 ILE A N 1
ATOM 1533 C CA . ILE A 1 193 ? 2.094 13.182 6.762 1.00 95.50 193 ILE A CA 1
ATOM 1534 C C . ILE A 1 193 ? 3.223 12.290 6.273 1.00 95.50 193 ILE A C 1
ATOM 1536 O O . ILE A 1 193 ? 3.390 12.099 5.064 1.00 95.50 193 ILE A O 1
ATOM 1540 N N . ILE A 1 194 ? 3.998 11.752 7.208 1.00 96.38 194 ILE A N 1
ATOM 1541 C CA . ILE A 1 194 ? 5.059 10.796 6.920 1.00 96.38 194 ILE A CA 1
ATOM 1542 C C . ILE A 1 194 ? 4.582 9.418 7.357 1.00 96.38 194 ILE A C 1
ATOM 1544 O O . ILE A 1 194 ? 4.324 9.168 8.534 1.00 96.38 194 ILE A O 1
ATOM 1548 N N . TYR A 1 195 ? 4.492 8.509 6.397 1.00 97.69 195 TYR A N 1
ATOM 1549 C CA . TYR A 1 195 ? 4.293 7.094 6.666 1.00 97.69 195 TYR A CA 1
ATOM 1550 C C . TYR A 1 195 ? 5.643 6.397 6.674 1.00 97.69 195 TYR A C 1
ATOM 1552 O O . TYR A 1 195 ? 6.417 6.561 5.734 1.00 97.69 195 TYR A O 1
ATOM 1560 N N . SER A 1 196 ? 5.912 5.589 7.691 1.00 97.62 196 SER A N 1
ATOM 1561 C CA . SER A 1 196 ? 7.188 4.890 7.851 1.00 97.62 196 SER A CA 1
ATOM 1562 C C . SER A 1 196 ? 6.961 3.392 8.008 1.00 97.62 196 SER A C 1
ATOM 1564 O O . SER A 1 196 ? 6.051 2.963 8.716 1.00 97.62 196 SER A O 1
ATOM 1566 N N . LEU A 1 197 ? 7.803 2.588 7.362 1.00 97.31 197 LEU A N 1
ATOM 1567 C CA . LEU A 1 197 ? 7.782 1.133 7.443 1.00 97.31 197 LEU A CA 1
ATOM 1568 C C . LEU A 1 197 ? 9.051 0.613 8.118 1.00 97.31 197 LEU A C 1
ATOM 1570 O O . LEU A 1 197 ? 10.170 0.940 7.711 1.00 97.31 197 LEU A O 1
ATOM 1574 N N . PHE A 1 198 ? 8.860 -0.260 9.097 1.00 95.69 198 PHE A N 1
ATOM 1575 C CA . PHE A 1 198 ? 9.913 -0.891 9.882 1.00 95.69 198 PHE A CA 1
ATOM 1576 C C . PHE A 1 198 ? 9.772 -2.410 9.838 1.00 95.69 198 PHE A C 1
ATOM 1578 O O . PHE A 1 198 ? 8.669 -2.949 9.723 1.00 95.69 198 PHE A O 1
ATOM 1585 N N . LEU A 1 199 ? 10.890 -3.115 9.991 1.00 93.12 199 LEU A N 1
ATOM 1586 C CA . LEU A 1 199 ? 10.845 -4.512 10.411 1.00 93.12 199 LEU A CA 1
ATOM 1587 C C . LEU A 1 199 ? 10.649 -4.566 11.935 1.00 93.12 199 LEU A C 1
ATOM 1589 O O . LEU A 1 199 ? 11.156 -3.683 12.627 1.00 93.12 199 LEU A O 1
ATOM 1593 N N . PRO A 1 200 ? 9.992 -5.603 12.486 1.00 88.88 200 PRO A N 1
ATOM 1594 C CA . PRO A 1 200 ? 9.748 -5.699 13.925 1.00 88.88 200 PRO A CA 1
ATOM 1595 C C . PRO A 1 200 ? 11.022 -5.614 14.778 1.00 88.88 200 PRO A C 1
ATOM 1597 O O . PRO A 1 200 ? 11.011 -5.000 15.838 1.00 88.88 200 PRO A O 1
ATOM 1600 N N . ALA A 1 201 ? 12.134 -6.184 14.301 1.00 88.56 201 ALA A N 1
ATOM 1601 C CA . ALA A 1 201 ? 13.426 -6.146 14.995 1.00 88.56 201 ALA A CA 1
ATOM 1602 C C . ALA A 1 201 ? 14.085 -4.749 15.009 1.00 88.56 201 ALA A C 1
ATOM 1604 O O . ALA A 1 201 ? 14.902 -4.456 15.883 1.00 88.56 201 ALA A O 1
ATOM 1605 N N . ASP A 1 202 ? 13.706 -3.890 14.060 1.00 87.25 202 ASP A N 1
ATOM 1606 C CA . ASP A 1 202 ? 14.303 -2.573 13.822 1.00 87.25 202 ASP A CA 1
ATOM 1607 C C . ASP A 1 202 ? 13.373 -1.426 14.227 1.00 87.25 202 ASP A C 1
ATOM 1609 O O . ASP A 1 202 ? 13.566 -0.289 13.782 1.00 87.25 202 ASP A O 1
ATOM 1613 N N . LEU A 1 203 ? 12.341 -1.717 15.024 1.00 87.56 203 LEU A N 1
ATOM 1614 C CA . LEU A 1 203 ? 11.344 -0.729 15.411 1.00 87.56 203 LEU A CA 1
ATOM 1615 C C . LEU A 1 203 ? 12.032 0.501 16.019 1.00 87.56 203 LEU A C 1
ATOM 1617 O O . LEU A 1 203 ? 12.822 0.373 16.953 1.00 87.56 203 LEU A O 1
ATOM 1621 N N . ASP A 1 204 ? 11.766 1.670 15.433 1.00 85.31 204 ASP A N 1
ATOM 1622 C CA . ASP A 1 204 ? 12.342 2.972 15.806 1.00 85.31 204 ASP A CA 1
ATOM 1623 C C . ASP A 1 204 ? 13.869 3.102 15.668 1.00 85.31 204 ASP A C 1
ATOM 1625 O O . ASP A 1 204 ? 14.445 4.115 16.058 1.00 85.31 204 ASP A O 1
ATOM 1629 N N . LYS A 1 205 ? 14.537 2.111 15.067 1.00 89.12 205 LYS A N 1
ATOM 1630 C CA . LYS A 1 205 ? 15.985 2.127 14.816 1.00 89.12 205 LYS A CA 1
ATOM 1631 C C . LYS A 1 205 ? 16.310 2.375 13.354 1.00 89.12 205 LYS A C 1
ATOM 1633 O O . LYS A 1 205 ? 17.154 3.209 13.045 1.00 89.12 205 LYS A O 1
ATOM 1638 N N . ILE A 1 206 ? 15.674 1.622 12.454 1.00 90.19 206 ILE A N 1
ATOM 1639 C CA . ILE A 1 206 ? 15.979 1.669 11.021 1.00 90.19 206 ILE A CA 1
ATOM 1640 C C . ILE A 1 206 ? 14.679 1.737 10.232 1.00 90.19 206 ILE A C 1
ATOM 1642 O O . ILE A 1 206 ? 13.996 0.732 10.027 1.00 90.19 206 ILE A O 1
ATOM 1646 N N . GLN A 1 207 ? 14.368 2.934 9.745 1.00 92.88 207 GLN A N 1
ATOM 1647 C CA . GLN A 1 207 ? 13.303 3.134 8.774 1.00 92.88 207 GLN A CA 1
ATOM 1648 C C . GLN A 1 207 ? 13.717 2.516 7.438 1.00 92.88 207 GLN A C 1
ATOM 1650 O O . GLN A 1 207 ? 14.765 2.842 6.882 1.00 92.88 207 GLN A O 1
ATOM 1655 N N . ARG A 1 208 ? 12.899 1.593 6.929 1.00 90.31 208 ARG A N 1
ATOM 1656 C CA . ARG A 1 208 ? 13.206 0.838 5.707 1.00 90.31 208 ARG A CA 1
ATOM 1657 C C . ARG A 1 208 ? 12.605 1.504 4.480 1.00 90.31 208 ARG A C 1
ATOM 1659 O O . ARG A 1 208 ? 13.296 1.691 3.486 1.00 90.31 208 ARG A O 1
ATOM 1666 N N . LEU A 1 209 ? 11.337 1.888 4.575 1.00 96.12 209 LEU A N 1
ATOM 1667 C CA . LEU A 1 209 ? 10.643 2.688 3.571 1.00 96.12 209 LEU A CA 1
ATOM 1668 C C . LEU A 1 209 ? 9.949 3.858 4.261 1.00 96.12 209 LEU A C 1
ATOM 1670 O O . LEU A 1 209 ? 9.511 3.728 5.407 1.00 96.12 209 LEU A O 1
ATOM 1674 N N . SER A 1 210 ? 9.808 4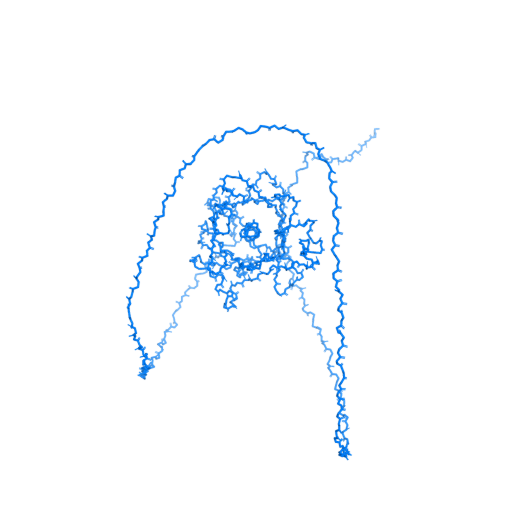.968 3.551 1.00 97.50 210 SER A N 1
ATOM 1675 C CA . SER A 1 210 ? 8.871 6.019 3.931 1.00 97.50 210 SER A CA 1
ATOM 1676 C C . SER A 1 210 ? 8.102 6.560 2.744 1.00 97.50 210 SER A C 1
ATOM 1678 O O . SER A 1 210 ? 8.507 6.410 1.592 1.00 97.50 210 SER A O 1
ATOM 1680 N N . ALA A 1 211 ? 6.963 7.172 3.042 1.00 97.94 211 ALA A N 1
ATOM 1681 C CA . ALA A 1 211 ? 6.187 7.938 2.093 1.00 97.94 211 ALA A CA 1
ATOM 1682 C C . ALA A 1 211 ? 5.877 9.312 2.674 1.00 97.94 211 ALA A C 1
ATOM 1684 O O . ALA A 1 211 ? 5.377 9.406 3.795 1.00 97.94 211 ALA A O 1
ATOM 1685 N N . HIS A 1 212 ? 6.185 10.364 1.923 1.00 97.12 212 HIS A N 1
ATOM 1686 C CA . HIS A 1 212 ? 5.912 11.743 2.316 1.00 97.12 212 HIS A CA 1
ATOM 1687 C C . HIS A 1 212 ? 4.695 12.239 1.541 1.00 97.12 212 HIS A C 1
ATOM 1689 O O . HIS A 1 212 ? 4.704 12.235 0.309 1.00 97.12 212 HIS A O 1
ATOM 1695 N N . VAL A 1 213 ? 3.644 12.640 2.257 1.00 96.50 213 VAL A N 1
ATOM 1696 C CA . VAL A 1 213 ? 2.376 13.098 1.677 1.00 96.50 213 VAL A CA 1
ATOM 1697 C C . VAL A 1 213 ? 2.237 14.601 1.837 1.00 96.50 213 VAL A C 1
ATOM 1699 O O . VAL A 1 213 ? 2.077 15.102 2.947 1.00 96.50 213 VAL A O 1
ATOM 1702 N N . TYR A 1 214 ? 2.228 15.314 0.715 1.00 94.31 214 TYR A N 1
ATOM 1703 C CA . TYR A 1 214 ? 2.158 16.772 0.671 1.00 94.31 214 TYR A CA 1
ATOM 1704 C C . TYR A 1 214 ? 0.719 17.239 0.411 1.00 94.31 214 TYR A C 1
ATOM 1706 O O . TYR A 1 214 ? 0.280 17.289 -0.739 1.00 94.31 214 TYR A O 1
ATOM 1714 N N . GLY A 1 215 ? -0.026 17.578 1.472 1.00 87.69 215 GLY A N 1
ATOM 1715 C CA . GLY A 1 215 ? -1.407 18.085 1.371 1.00 87.69 215 GLY A CA 1
ATOM 1716 C C . GLY A 1 215 ? -2.499 17.196 1.982 1.00 87.69 215 GLY A C 1
ATOM 1717 O O . GLY A 1 215 ? -3.678 17.515 1.840 1.00 87.69 215 GLY A O 1
ATOM 1718 N N . GLY A 1 216 ? -2.129 16.101 2.656 1.00 83.06 216 GLY A N 1
ATOM 1719 C CA . GLY A 1 216 ? -3.013 15.337 3.553 1.00 83.06 216 GLY A CA 1
ATOM 1720 C C . GLY A 1 216 ? -4.253 14.682 2.925 1.00 83.06 216 GLY A C 1
ATOM 1721 O O . GLY A 1 216 ? -5.161 14.299 3.651 1.00 83.06 216 GLY A O 1
ATOM 1722 N N . ASN A 1 217 ? -4.331 14.558 1.598 1.00 88.75 217 ASN A N 1
ATOM 1723 C CA . ASN A 1 217 ? -5.481 13.975 0.899 1.00 88.75 217 ASN A CA 1
ATOM 1724 C C . ASN A 1 217 ? -5.039 13.029 -0.227 1.00 88.75 217 ASN A C 1
ATOM 1726 O O . ASN A 1 217 ? -3.862 12.955 -0.565 1.00 88.75 217 ASN A O 1
ATOM 1730 N N . ARG A 1 218 ? -5.981 12.309 -0.844 1.00 87.94 218 ARG A N 1
ATOM 1731 C CA . ARG A 1 218 ? -5.680 11.327 -1.907 1.00 87.94 218 ARG A CA 1
ATOM 1732 C C . ARG A 1 218 ? -5.071 11.906 -3.178 1.00 87.94 218 ARG A C 1
ATOM 1734 O O . ARG A 1 218 ? -4.376 11.174 -3.875 1.00 87.94 218 ARG A O 1
ATOM 1741 N N . GLY A 1 219 ? -5.347 13.172 -3.482 1.00 90.94 219 GLY A N 1
ATOM 1742 C CA . GLY A 1 219 ? -4.766 13.899 -4.611 1.00 90.94 219 GLY A CA 1
ATOM 1743 C C . GLY A 1 219 ? -3.459 14.612 -4.285 1.00 90.94 219 GLY A C 1
ATOM 1744 O O . GLY A 1 219 ? -2.905 15.272 -5.161 1.00 90.94 219 GLY A O 1
ATOM 1745 N N . ALA A 1 220 ? -2.969 14.487 -3.051 1.00 92.69 220 ALA A N 1
ATOM 1746 C CA . ALA A 1 220 ? -1.660 14.978 -2.665 1.00 92.69 220 ALA A CA 1
ATOM 1747 C C . ALA A 1 220 ? -0.559 14.322 -3.500 1.00 92.69 220 ALA A C 1
ATOM 1749 O O . ALA A 1 220 ? -0.669 13.176 -3.945 1.00 92.69 220 ALA A O 1
ATOM 1750 N N . ARG A 1 221 ? 0.554 15.041 -3.638 1.00 94.69 221 ARG A N 1
ATOM 1751 C CA . ARG A 1 221 ? 1.800 14.437 -4.100 1.00 94.69 221 ARG A CA 1
ATOM 1752 C C . ARG A 1 221 ? 2.298 13.499 -3.005 1.00 94.69 221 ARG A C 1
ATOM 1754 O O . ARG A 1 221 ? 2.413 13.916 -1.853 1.00 94.69 221 ARG A O 1
ATOM 1761 N N . ILE A 1 222 ? 2.579 12.253 -3.364 1.00 97.38 222 ILE A N 1
ATOM 1762 C CA . ILE A 1 222 ? 3.087 11.243 -2.438 1.00 97.38 222 ILE A CA 1
ATOM 1763 C C . ILE A 1 222 ? 4.384 10.695 -3.007 1.00 97.38 222 ILE A C 1
ATOM 1765 O O . ILE A 1 222 ? 4.388 10.050 -4.054 1.00 97.38 222 ILE A O 1
ATOM 1769 N N . GLU A 1 223 ? 5.478 10.940 -2.304 1.00 98.00 223 GLU A N 1
ATOM 1770 C CA . GLU A 1 223 ? 6.815 10.509 -2.703 1.00 98.00 223 GLU A CA 1
ATOM 1771 C C . GLU A 1 223 ? 7.260 9.328 -1.846 1.00 98.00 223 GLU A C 1
ATOM 1773 O O . GLU A 1 223 ? 7.068 9.345 -0.633 1.00 98.00 223 GLU A O 1
ATOM 1778 N N . LEU A 1 224 ? 7.848 8.306 -2.466 1.00 98.00 224 LEU A N 1
ATOM 1779 C CA . LEU A 1 224 ? 8.369 7.119 -1.794 1.00 98.00 224 LEU A CA 1
ATOM 1780 C C . LEU A 1 224 ? 9.884 7.211 -1.645 1.00 98.00 224 LEU A C 1
ATOM 1782 O O . LEU A 1 224 ? 10.586 7.519 -2.611 1.00 98.00 224 LEU A O 1
ATOM 1786 N N . PHE A 1 225 ? 10.386 6.838 -0.472 1.00 96.75 225 PHE A N 1
ATOM 1787 C CA . PHE A 1 225 ? 11.804 6.850 -0.135 1.00 96.75 225 PHE A CA 1
ATOM 1788 C C . PHE A 1 225 ? 12.274 5.494 0.405 1.00 96.75 225 PHE A C 1
ATOM 1790 O O . PHE A 1 225 ? 11.536 4.782 1.090 1.00 96.75 225 PHE A O 1
ATOM 1797 N N . PHE A 1 226 ? 13.527 5.154 0.104 1.00 93.31 226 PHE A N 1
ATOM 1798 C CA . PHE A 1 226 ? 14.289 4.084 0.748 1.00 93.31 226 PHE A CA 1
ATOM 1799 C C . PHE A 1 226 ? 15.535 4.706 1.379 1.00 93.31 226 PHE A C 1
ATOM 1801 O O . PHE A 1 226 ? 16.423 5.181 0.664 1.00 93.31 226 PHE A O 1
ATOM 1808 N N . GLY A 1 227 ? 15.574 4.747 2.713 1.00 89.19 227 GLY A N 1
ATOM 1809 C CA . GLY A 1 227 ? 16.460 5.675 3.418 1.00 89.19 227 GLY A CA 1
ATOM 1810 C C . GLY A 1 227 ? 16.162 7.111 2.978 1.00 89.19 227 GLY A C 1
ATOM 1811 O O . GLY A 1 227 ? 15.002 7.507 2.935 1.00 89.19 227 GLY A O 1
ATOM 1812 N N . ASP A 1 228 ? 17.194 7.842 2.561 1.00 91.06 228 ASP A N 1
ATOM 1813 C CA . ASP A 1 228 ? 17.067 9.236 2.108 1.00 91.06 228 ASP A CA 1
ATOM 1814 C C . ASP A 1 228 ? 16.896 9.375 0.586 1.00 91.06 228 ASP A C 1
ATOM 1816 O O . ASP A 1 228 ? 16.820 10.480 0.049 1.00 91.06 228 ASP A O 1
ATOM 1820 N N . LYS A 1 229 ? 16.858 8.256 -0.148 1.00 93.56 229 LYS A N 1
ATOM 1821 C CA . LYS A 1 229 ? 16.744 8.277 -1.606 1.00 93.56 229 LYS A CA 1
ATOM 1822 C C . LYS A 1 229 ? 15.288 8.158 -2.028 1.00 93.56 229 LYS A C 1
ATOM 1824 O O . LYS A 1 229 ? 14.633 7.171 -1.700 1.00 93.56 229 LYS A O 1
ATOM 1829 N N . MET A 1 230 ? 14.817 9.104 -2.836 1.00 96.12 230 MET A N 1
ATOM 1830 C CA . MET A 1 230 ? 13.534 8.986 -3.527 1.00 96.12 230 MET A CA 1
ATOM 1831 C C . MET A 1 230 ? 13.587 7.827 -4.534 1.00 96.12 230 MET A C 1
ATOM 1833 O O . MET A 1 230 ? 14.475 7.764 -5.387 1.00 96.12 230 MET A O 1
ATOM 1837 N N . ILE A 1 231 ? 12.644 6.896 -4.426 1.00 96.31 231 ILE A N 1
ATOM 1838 C CA . ILE A 1 231 ? 12.580 5.675 -5.243 1.00 96.31 231 ILE A CA 1
ATOM 1839 C C . ILE A 1 231 ? 11.362 5.629 -6.161 1.00 96.31 231 ILE A C 1
ATOM 1841 O O . ILE A 1 231 ? 11.327 4.821 -7.090 1.00 96.31 231 ILE A O 1
ATOM 1845 N N . GLY A 1 232 ? 10.351 6.450 -5.894 1.00 97.50 232 GLY A N 1
ATOM 1846 C CA . GLY A 1 232 ? 9.094 6.411 -6.617 1.00 97.50 232 GLY A CA 1
ATOM 1847 C C . GLY A 1 232 ? 8.070 7.393 -6.076 1.00 97.50 232 GLY A C 1
ATOM 1848 O O . GLY A 1 232 ? 8.375 8.235 -5.235 1.00 97.50 232 GLY A O 1
ATOM 1849 N N . GLU A 1 233 ? 6.845 7.265 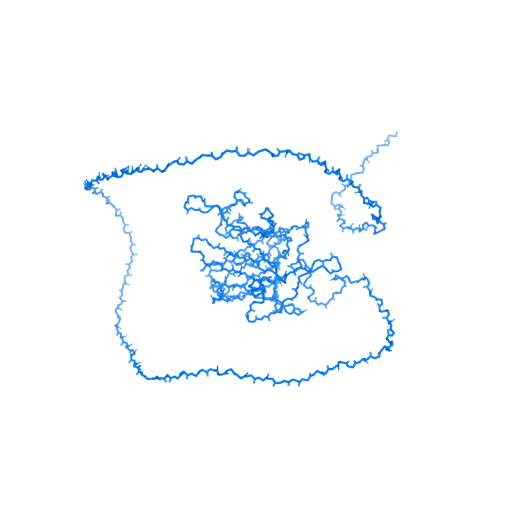-6.560 1.00 97.94 233 GLU A N 1
ATOM 1850 C CA . GLU A 1 233 ? 5.720 8.119 -6.189 1.00 97.94 233 GLU A CA 1
ATOM 1851 C C . GLU A 1 233 ? 4.380 7.397 -6.384 1.00 97.94 233 GLU A C 1
ATOM 1853 O O . GLU A 1 233 ? 4.272 6.460 -7.183 1.00 97.94 233 GLU A O 1
ATOM 1858 N N . LEU A 1 234 ? 3.351 7.843 -5.659 1.00 97.88 234 LEU A N 1
ATOM 1859 C CA . LEU A 1 234 ? 1.960 7.467 -5.919 1.00 97.88 234 LEU A CA 1
ATOM 1860 C C . LEU A 1 234 ? 1.298 8.595 -6.708 1.00 97.88 234 LEU A C 1
ATOM 1862 O O . LEU A 1 234 ? 1.273 9.743 -6.264 1.00 97.88 234 LEU A O 1
ATOM 1866 N N . ARG A 1 235 ? 0.727 8.259 -7.864 1.00 96.88 235 ARG A N 1
ATOM 1867 C CA . ARG A 1 235 ? -0.015 9.194 -8.716 1.00 96.88 235 ARG A CA 1
ATOM 1868 C C . ARG A 1 235 ? -1.503 8.907 -8.600 1.00 96.88 235 ARG A C 1
ATOM 1870 O O . ARG A 1 235 ? -1.924 7.772 -8.796 1.00 96.88 235 ARG A O 1
ATOM 1877 N N . TYR A 1 236 ? -2.301 9.922 -8.278 1.00 96.38 236 TYR A N 1
ATOM 1878 C CA . TYR A 1 236 ? -3.754 9.791 -8.195 1.00 96.38 236 TYR A CA 1
ATOM 1879 C C . TYR A 1 236 ? -4.431 10.278 -9.471 1.00 96.38 236 TYR A C 1
ATOM 1881 O O . TYR A 1 236 ? -4.260 11.424 -9.881 1.00 96.38 236 TYR A O 1
ATOM 1889 N N . ASN A 1 237 ? -5.261 9.423 -10.061 1.00 96.06 237 ASN A N 1
ATOM 1890 C CA . ASN A 1 237 ? -6.151 9.793 -11.148 1.00 96.06 237 ASN A CA 1
ATOM 1891 C C . ASN A 1 237 ? -7.569 9.996 -10.597 1.00 96.06 237 ASN A C 1
ATOM 1893 O O . ASN A 1 237 ? -8.305 9.035 -10.365 1.00 96.06 237 ASN A O 1
ATOM 1897 N N . ALA A 1 238 ? -7.964 11.256 -10.405 1.00 93.44 238 ALA A N 1
ATOM 1898 C CA . ALA A 1 238 ? -9.269 11.606 -9.842 1.00 93.44 238 ALA A CA 1
ATOM 1899 C C . ALA A 1 238 ? -10.451 11.215 -10.748 1.00 93.44 238 ALA A C 1
ATOM 1901 O O . ALA A 1 238 ? -11.510 10.837 -10.248 1.00 93.44 238 ALA A O 1
ATOM 1902 N N . LEU A 1 239 ? -10.272 11.271 -12.074 1.00 93.56 239 LEU A N 1
ATOM 1903 C CA . LEU A 1 239 ? -11.327 10.959 -13.045 1.00 93.56 239 LEU A CA 1
ATOM 1904 C C . LEU A 1 239 ? -11.667 9.467 -13.043 1.00 93.56 239 LEU A C 1
ATOM 1906 O O . LEU A 1 239 ? -12.836 9.088 -13.047 1.00 93.56 239 LEU A O 1
ATOM 1910 N N . LYS A 1 240 ? -10.633 8.623 -13.019 1.00 93.44 240 LYS A N 1
ATOM 1911 C CA . LYS A 1 240 ? -10.757 7.161 -13.070 1.00 93.44 240 LYS A CA 1
ATOM 1912 C C . LYS A 1 240 ? -10.702 6.498 -11.688 1.00 93.44 240 LYS A C 1
ATOM 1914 O O . LYS A 1 240 ? -10.830 5.281 -11.603 1.00 93.44 240 LYS A O 1
ATOM 1919 N N . LYS A 1 241 ? -10.543 7.290 -10.621 1.00 94.44 241 LYS A N 1
ATOM 1920 C CA . LYS A 1 241 ? -10.551 6.873 -9.209 1.00 94.44 241 LYS A CA 1
ATOM 1921 C C . LYS A 1 241 ? -9.570 5.738 -8.901 1.00 94.44 241 LYS A C 1
ATOM 1923 O O . LYS A 1 241 ? -9.920 4.749 -8.262 1.00 94.44 241 LYS A O 1
ATOM 1928 N N . TYR A 1 242 ? -8.324 5.887 -9.332 1.00 96.50 242 TYR A N 1
ATOM 1929 C CA . TYR A 1 242 ? -7.256 4.957 -8.969 1.00 96.50 242 TYR A CA 1
ATOM 1930 C C . TYR A 1 242 ? -5.984 5.693 -8.564 1.00 96.50 242 TYR A C 1
ATOM 1932 O O . TYR A 1 242 ? -5.780 6.848 -8.936 1.00 96.50 242 TYR A O 1
ATOM 1940 N N . GLN A 1 243 ? -5.119 5.006 -7.822 1.00 96.88 243 GLN A N 1
ATOM 1941 C CA . GLN A 1 243 ? -3.746 5.436 -7.560 1.00 96.88 243 GLN A CA 1
ATOM 1942 C C . GLN A 1 243 ? -2.772 4.417 -8.143 1.00 96.88 243 GLN A C 1
ATOM 1944 O O . GLN A 1 243 ? -2.913 3.232 -7.863 1.00 96.88 243 GLN A O 1
ATOM 1949 N N . ASN A 1 244 ? -1.790 4.839 -8.933 1.00 97.31 244 ASN A N 1
ATOM 1950 C CA . ASN A 1 244 ? -0.723 3.960 -9.410 1.00 97.31 244 ASN A CA 1
ATOM 1951 C C . ASN A 1 244 ? 0.611 4.279 -8.743 1.00 97.31 244 ASN A C 1
ATOM 1953 O O . ASN A 1 244 ? 0.949 5.437 -8.503 1.00 97.31 244 ASN A O 1
ATOM 1957 N N . VAL A 1 245 ? 1.368 3.227 -8.449 1.00 98.00 245 VAL A N 1
ATOM 1958 C CA . VAL A 1 245 ? 2.652 3.294 -7.757 1.00 98.00 245 VAL A CA 1
ATOM 1959 C C . VAL A 1 245 ? 3.765 3.143 -8.778 1.00 98.00 245 VAL A C 1
ATOM 1961 O O . VAL A 1 245 ? 3.979 2.063 -9.335 1.00 98.00 245 VAL A O 1
ATOM 1964 N N . CYS A 1 246 ? 4.467 4.243 -9.018 1.00 98.00 246 CYS A N 1
ATOM 1965 C CA . CYS A 1 246 ? 5.510 4.357 -10.024 1.00 98.00 246 CYS A CA 1
ATOM 1966 C C . CYS A 1 246 ? 6.881 4.344 -9.352 1.00 98.00 246 CYS A C 1
ATOM 1968 O O . CYS A 1 246 ? 7.196 5.233 -8.567 1.00 98.00 246 CYS A O 1
ATOM 1970 N N . MET A 1 247 ? 7.719 3.368 -9.686 1.00 96.75 247 MET A N 1
ATOM 1971 C CA . MET A 1 247 ? 9.087 3.262 -9.192 1.00 96.75 247 MET A CA 1
ATOM 1972 C C . MET A 1 247 ? 10.056 3.899 -10.184 1.00 96.75 247 MET A C 1
ATOM 1974 O O . MET A 1 247 ? 10.573 3.238 -11.085 1.00 96.75 247 MET A O 1
ATOM 1978 N N . THR A 1 248 ? 10.295 5.197 -10.023 1.00 95.62 248 THR A N 1
ATOM 1979 C CA . THR A 1 248 ? 11.200 5.988 -10.872 1.00 95.62 248 THR A CA 1
ATOM 1980 C C . THR A 1 248 ? 12.677 5.732 -10.581 1.00 95.62 248 THR A C 1
ATOM 1982 O O . THR A 1 248 ? 13.521 5.997 -11.429 1.00 95.62 248 THR A O 1
ATOM 1985 N N . GLY A 1 249 ? 12.995 5.193 -9.401 1.00 91.00 249 GLY A N 1
ATOM 1986 C CA . GLY A 1 249 ? 14.354 4.831 -9.003 1.00 91.00 249 GLY A CA 1
ATOM 1987 C C . GLY A 1 249 ? 14.848 3.490 -9.555 1.00 91.00 249 GLY A C 1
ATOM 1988 O O . GLY A 1 249 ? 16.021 3.175 -9.358 1.00 91.00 249 GLY A O 1
ATOM 1989 N N . LEU A 1 250 ? 13.983 2.697 -10.203 1.00 88.19 250 LEU A N 1
ATOM 1990 C CA . LEU A 1 250 ? 14.368 1.451 -10.875 1.00 88.19 250 LEU A CA 1
ATOM 1991 C C . LEU A 1 250 ? 14.949 1.731 -12.266 1.00 88.19 250 LEU A C 1
ATOM 1993 O O . LEU A 1 250 ? 14.657 2.753 -12.882 1.00 88.19 250 LEU A O 1
ATOM 1997 N N . SER A 1 251 ? 15.749 0.792 -12.771 1.00 88.38 251 SER A N 1
ATOM 1998 C CA . SER A 1 251 ? 16.273 0.810 -14.137 1.00 88.38 251 SER A CA 1
ATOM 1999 C C . SER A 1 251 ? 15.951 -0.529 -14.820 1.00 88.38 251 SER A C 1
ATOM 2001 O O . SER A 1 251 ? 16.577 -1.536 -14.481 1.00 88.38 251 SER A O 1
ATOM 2003 N N . PRO A 1 252 ? 14.959 -0.583 -15.730 1.00 91.44 252 PRO A N 1
ATOM 2004 C CA . PRO A 1 252 ? 14.095 0.525 -16.146 1.00 91.44 252 PRO A CA 1
ATOM 2005 C C . PRO A 1 252 ? 13.070 0.930 -15.062 1.00 91.44 252 PRO A C 1
ATOM 2007 O O . PRO A 1 252 ? 12.711 0.103 -14.217 1.00 91.44 252 PRO A O 1
ATOM 2010 N N . PRO A 1 253 ? 12.565 2.179 -15.087 1.00 94.56 253 PRO A N 1
ATOM 2011 C CA . PRO A 1 253 ? 11.442 2.598 -14.254 1.00 94.56 253 PRO A CA 1
ATOM 2012 C C . PRO A 1 253 ? 10.188 1.763 -14.526 1.00 94.56 253 PRO A C 1
ATOM 2014 O O . PRO A 1 253 ? 9.894 1.451 -15.679 1.00 94.56 253 PRO A O 1
ATOM 2017 N N . ALA A 1 254 ? 9.423 1.439 -13.481 1.00 96.44 254 ALA A N 1
ATOM 2018 C CA . ALA A 1 254 ? 8.278 0.537 -13.611 1.00 96.44 254 ALA A CA 1
ATOM 2019 C C . ALA A 1 254 ? 7.097 0.899 -12.699 1.00 96.44 254 ALA A C 1
ATOM 2021 O O . ALA A 1 254 ? 7.271 1.385 -11.583 1.00 96.44 254 ALA A O 1
ATOM 2022 N N . GLU A 1 255 ? 5.883 0.609 -13.156 1.00 97.88 255 GLU A N 1
ATOM 2023 C CA . GLU A 1 255 ? 4.670 0.576 -12.347 1.00 97.88 255 GLU A CA 1
ATOM 2024 C C . GLU A 1 255 ? 4.598 -0.758 -11.585 1.00 97.88 255 GLU A C 1
ATOM 2026 O O . GLU A 1 255 ? 4.567 -1.833 -12.184 1.00 97.88 255 GLU A O 1
ATOM 2031 N N . ILE A 1 256 ? 4.570 -0.709 -10.250 1.00 97.56 256 ILE A N 1
ATOM 2032 C CA . ILE A 1 256 ? 4.625 -1.929 -9.422 1.00 97.56 256 ILE A CA 1
ATOM 2033 C C . ILE A 1 256 ? 3.272 -2.365 -8.870 1.00 97.56 256 ILE A C 1
ATOM 2035 O O . ILE A 1 256 ? 3.122 -3.531 -8.508 1.00 97.56 256 ILE A O 1
ATOM 2039 N N . CYS A 1 257 ? 2.308 -1.452 -8.766 1.00 98.50 257 CYS A N 1
ATOM 2040 C CA . CYS A 1 257 ? 0.919 -1.762 -8.447 1.00 98.50 257 CYS A CA 1
ATOM 2041 C C . CYS A 1 257 ? 0.001 -0.569 -8.740 1.00 98.50 257 CYS A C 1
ATOM 2043 O O . CYS A 1 257 ? 0.456 0.570 -8.845 1.00 98.50 257 CYS A O 1
ATOM 2045 N N . ALA A 1 258 ? -1.293 -0.850 -8.838 1.00 98.50 258 ALA A N 1
ATOM 2046 C CA . ALA A 1 258 ? -2.362 0.131 -8.909 1.00 98.50 258 ALA A CA 1
ATOM 2047 C C . ALA A 1 258 ? -3.444 -0.192 -7.874 1.00 98.50 258 ALA A C 1
ATOM 2049 O O . ALA A 1 258 ? -3.665 -1.347 -7.518 1.00 98.50 258 ALA A O 1
ATOM 2050 N N . ILE A 1 259 ? -4.121 0.836 -7.387 1.00 98.44 259 ILE A N 1
ATOM 2051 C CA . ILE A 1 259 ? -5.084 0.776 -6.294 1.00 98.44 259 ILE A CA 1
ATOM 2052 C C . ILE A 1 259 ? -6.386 1.362 -6.823 1.00 98.44 259 ILE A C 1
ATOM 2054 O O . ILE A 1 259 ? -6.486 2.567 -7.051 1.00 98.44 259 ILE A O 1
ATOM 2058 N N . LEU A 1 260 ? -7.370 0.500 -7.061 1.00 97.81 260 LEU A N 1
ATOM 2059 C CA . LEU A 1 260 ? -8.691 0.878 -7.556 1.00 97.81 260 LEU A CA 1
ATOM 2060 C C . LEU A 1 260 ? -9.551 1.302 -6.371 1.00 97.81 260 LEU A C 1
ATOM 2062 O O . LEU A 1 260 ? -9.920 0.464 -5.548 1.00 97.81 260 LEU A O 1
ATOM 2066 N N . LEU A 1 261 ? -9.862 2.590 -6.269 1.00 95.50 261 LEU A N 1
ATOM 2067 C CA . LEU A 1 261 ? -10.595 3.136 -5.135 1.00 95.50 261 LEU A CA 1
ATOM 2068 C C . LEU A 1 261 ? -12.094 3.079 -5.404 1.00 95.50 261 LEU A C 1
ATOM 2070 O O . LEU A 1 261 ? -12.590 3.654 -6.375 1.00 95.50 261 LEU A O 1
ATOM 2074 N N . ASN A 1 262 ? -12.838 2.431 -4.510 1.00 90.75 262 ASN A N 1
ATOM 2075 C CA . ASN A 1 262 ? -14.289 2.406 -4.604 1.00 90.75 262 ASN A CA 1
ATOM 2076 C C . ASN A 1 262 ? -14.898 3.536 -3.775 1.00 90.75 262 ASN A C 1
ATOM 2078 O O . ASN A 1 262 ? -14.582 3.730 -2.602 1.00 90.75 262 ASN A O 1
ATOM 2082 N N . SER A 1 263 ? -15.810 4.286 -4.392 1.00 76.00 263 SER A N 1
ATOM 2083 C CA . SER A 1 263 ? -16.556 5.350 -3.720 1.00 76.00 263 SER A CA 1
ATOM 2084 C C . SER A 1 263 ? -17.813 4.776 -3.073 1.00 76.00 263 SER A C 1
ATOM 2086 O O . SER A 1 263 ? -18.887 4.813 -3.669 1.00 76.00 263 SER A O 1
ATOM 2088 N N . ASN A 1 264 ? -17.691 4.238 -1.862 1.00 84.25 264 ASN A N 1
ATOM 2089 C CA . ASN A 1 264 ? -18.846 3.989 -1.004 1.00 84.25 264 ASN A CA 1
ATOM 2090 C C . ASN A 1 264 ? -18.774 4.947 0.199 1.00 84.25 264 ASN A C 1
ATOM 2092 O O . ASN A 1 264 ? -17.772 4.944 0.909 1.00 84.25 264 ASN A O 1
ATOM 2096 N N . PRO A 1 265 ? -19.810 5.775 0.435 1.00 81.25 265 PRO A N 1
ATOM 2097 C CA . PRO A 1 265 ? -19.785 6.791 1.488 1.00 81.25 265 PRO A CA 1
ATOM 2098 C C . PRO A 1 265 ? -19.742 6.203 2.903 1.00 81.25 265 PRO A C 1
ATOM 2100 O O . PRO A 1 265 ? -19.369 6.903 3.836 1.00 81.25 265 PRO A O 1
ATOM 2103 N N . LYS A 1 266 ? -20.147 4.939 3.079 1.00 84.06 266 LYS A N 1
ATOM 2104 C CA . LYS A 1 266 ? -20.199 4.278 4.391 1.00 84.06 266 LYS A CA 1
ATOM 2105 C C . LYS A 1 266 ? -18.949 3.469 4.712 1.00 84.06 266 LYS A C 1
ATOM 2107 O O . LYS A 1 266 ? -18.692 3.186 5.875 1.00 84.06 266 LYS A O 1
ATOM 2112 N N . LEU A 1 267 ? -18.229 3.035 3.684 1.00 86.25 267 LEU A N 1
ATOM 2113 C CA . LEU A 1 267 ? -17.095 2.142 3.829 1.00 86.25 267 LEU A CA 1
ATOM 2114 C C . LEU A 1 267 ? -16.111 2.413 2.704 1.00 86.25 267 LEU A C 1
ATOM 2116 O O . LEU A 1 267 ? -16.416 2.194 1.533 1.00 86.25 267 LEU A O 1
ATOM 2120 N N . GLN A 1 268 ? -14.911 2.827 3.070 1.00 87.44 268 GLN A N 1
ATOM 2121 C CA . GLN A 1 268 ? -13.816 2.896 2.127 1.00 87.44 268 GLN A CA 1
ATOM 2122 C C . GLN A 1 268 ? -13.289 1.491 1.867 1.00 87.44 268 GLN A C 1
ATOM 2124 O O . GLN A 1 268 ? -12.944 0.771 2.796 1.00 87.44 268 GLN A O 1
ATOM 2129 N N . TYR A 1 269 ? -13.232 1.100 0.600 1.00 93.88 269 TYR A N 1
ATOM 2130 C CA . TYR A 1 269 ? -12.593 -0.141 0.191 1.00 93.88 269 TYR A CA 1
ATOM 2131 C C . TYR A 1 269 ? -11.927 0.034 -1.164 1.00 93.88 269 TYR A C 1
ATOM 2133 O O . TYR A 1 269 ? -12.275 0.924 -1.947 1.00 93.88 269 TYR A O 1
ATOM 2141 N N . PHE A 1 270 ? -10.955 -0.819 -1.442 1.00 97.44 270 PHE A N 1
ATOM 2142 C CA . PHE A 1 270 ? -10.179 -0.759 -2.666 1.00 97.44 270 PHE A CA 1
ATOM 2143 C C . PHE A 1 270 ? -9.806 -2.156 -3.138 1.00 97.44 270 PHE A C 1
ATOM 2145 O O . PHE A 1 270 ? -9.834 -3.115 -2.369 1.00 97.44 270 PHE A O 1
ATOM 2152 N N . ASP A 1 271 ? -9.415 -2.248 -4.400 1.00 98.06 271 ASP A N 1
ATOM 2153 C CA . ASP A 1 271 ? -8.742 -3.430 -4.918 1.00 98.06 271 ASP A CA 1
ATOM 2154 C C . ASP A 1 271 ? -7.297 -3.084 -5.245 1.00 98.06 271 ASP A C 1
ATOM 2156 O O . ASP A 1 271 ? -7.005 -2.014 -5.780 1.00 98.06 271 ASP A O 1
ATOM 2160 N N . LEU A 1 272 ? -6.395 -4.007 -4.933 1.00 98.62 272 LEU A N 1
ATOM 2161 C CA . LEU A 1 272 ? -4.983 -3.888 -5.255 1.00 98.62 272 LEU A CA 1
ATOM 2162 C C . LEU A 1 272 ? -4.689 -4.717 -6.501 1.00 98.62 272 LEU A C 1
ATOM 2164 O O . LEU A 1 272 ? -4.937 -5.920 -6.540 1.00 98.62 272 LEU A O 1
ATOM 2168 N N . VAL A 1 273 ? -4.126 -4.077 -7.511 1.00 98.69 273 VAL A N 1
ATOM 2169 C CA . VAL A 1 273 ? -3.723 -4.697 -8.767 1.00 98.69 273 VAL A CA 1
ATOM 2170 C C . VAL A 1 273 ? -2.207 -4.697 -8.824 1.00 98.69 273 VAL A C 1
ATOM 2172 O O . VAL A 1 273 ? -1.580 -3.652 -8.690 1.00 98.69 273 VAL A O 1
ATOM 2175 N N . ILE A 1 274 ? -1.609 -5.862 -9.037 1.00 98.50 274 ILE A N 1
ATOM 2176 C CA . ILE A 1 274 ? -0.162 -6.009 -9.218 1.00 98.50 274 ILE A CA 1
ATOM 2177 C C . ILE A 1 274 ? 0.131 -6.635 -10.585 1.00 98.50 274 ILE A C 1
ATOM 2179 O O . ILE A 1 274 ? -0.744 -7.307 -11.142 1.00 98.50 274 ILE A O 1
ATOM 2183 N N . PRO A 1 275 ? 1.347 -6.478 -11.129 1.00 98.06 275 PRO A N 1
ATOM 2184 C CA . PRO A 1 275 ? 1.763 -7.239 -12.296 1.00 98.06 275 PRO A CA 1
ATOM 2185 C C . PRO A 1 275 ? 1.721 -8.747 -12.028 1.00 98.06 275 PRO A C 1
ATOM 2187 O O . PRO A 1 275 ? 1.987 -9.211 -10.916 1.00 98.06 275 PRO A O 1
ATOM 2190 N N . ALA A 1 276 ? 1.423 -9.530 -13.062 1.00 96.88 276 ALA A N 1
ATOM 2191 C CA . ALA A 1 276 ? 1.526 -10.980 -12.985 1.00 96.88 276 ALA A CA 1
ATOM 2192 C C . ALA A 1 276 ? 2.968 -11.425 -12.718 1.00 96.88 276 ALA A C 1
ATOM 2194 O O . ALA A 1 276 ? 3.933 -10.764 -13.106 1.00 96.88 276 ALA A O 1
ATOM 2195 N N . LEU A 1 277 ? 3.116 -12.576 -12.063 1.00 95.75 277 LEU A N 1
ATOM 2196 C CA . LEU A 1 277 ? 4.424 -13.123 -11.723 1.00 95.75 277 LEU A CA 1
ATOM 2197 C C . LEU A 1 277 ? 4.880 -14.150 -12.762 1.00 95.75 277 LEU A C 1
ATOM 2199 O O . LEU A 1 277 ? 4.125 -15.041 -13.153 1.00 95.75 277 LEU A O 1
ATOM 2203 N N . LYS A 1 278 ? 6.154 -14.082 -13.143 1.00 92.75 278 LYS A N 1
ATOM 2204 C CA . LYS A 1 278 ? 6.851 -15.084 -13.949 1.00 92.75 278 LYS A CA 1
ATOM 2205 C C . LYS A 1 278 ? 7.902 -15.783 -13.097 1.00 92.75 278 LYS A C 1
ATOM 2207 O O . LYS A 1 278 ? 8.609 -15.156 -12.312 1.00 92.75 278 LYS A O 1
ATOM 2212 N N . LYS A 1 279 ? 8.029 -17.099 -13.260 1.00 91.50 279 LYS A N 1
ATOM 2213 C CA . LYS A 1 279 ? 9.112 -17.863 -12.638 1.00 91.50 279 LYS A CA 1
ATOM 2214 C C . LYS A 1 279 ? 10.339 -17.826 -13.551 1.00 91.50 279 LYS A C 1
ATOM 2216 O O . LYS A 1 279 ? 10.284 -18.345 -14.663 1.00 91.50 279 LYS A O 1
ATOM 2221 N N . ILE A 1 280 ? 11.425 -17.217 -13.087 1.00 87.75 280 ILE A N 1
ATOM 2222 C CA . ILE A 1 280 ? 12.707 -17.100 -13.794 1.00 87.75 280 ILE A CA 1
ATOM 2223 C C . ILE A 1 280 ? 13.783 -17.672 -12.872 1.00 87.75 280 ILE A C 1
ATOM 2225 O O . ILE A 1 280 ? 13.902 -17.249 -11.724 1.00 87.75 280 ILE A O 1
ATOM 2229 N N . ASN A 1 281 ? 14.531 -18.673 -13.343 1.00 88.25 281 ASN A N 1
ATOM 2230 C CA . ASN A 1 281 ? 15.599 -19.330 -12.574 1.00 88.25 281 ASN A CA 1
ATOM 2231 C C . ASN A 1 281 ? 15.150 -19.777 -11.169 1.00 88.25 281 ASN A C 1
ATOM 2233 O O . ASN A 1 281 ? 15.819 -19.550 -10.166 1.00 88.25 281 ASN A O 1
ATOM 2237 N N . GLY A 1 282 ? 13.951 -20.361 -11.078 1.00 86.38 282 GLY A N 1
ATOM 2238 C CA . GLY A 1 282 ? 13.394 -20.842 -9.812 1.00 86.38 282 GLY A CA 1
ATOM 2239 C C . GLY A 1 282 ? 12.759 -19.768 -8.920 1.00 86.38 282 GLY A C 1
ATOM 2240 O O . GLY A 1 282 ? 12.022 -20.132 -8.004 1.00 86.38 282 GLY A O 1
ATOM 2241 N N . ARG A 1 283 ? 12.963 -18.477 -9.206 1.00 85.25 283 ARG A N 1
ATOM 2242 C CA . ARG A 1 283 ? 12.453 -17.346 -8.415 1.00 85.25 283 ARG A CA 1
ATOM 2243 C C . ARG A 1 283 ? 11.253 -16.691 -9.095 1.00 85.25 283 ARG A C 1
ATOM 2245 O O . ARG A 1 283 ? 11.187 -16.628 -10.320 1.00 85.25 283 ARG A O 1
ATOM 2252 N N . TYR A 1 284 ? 10.295 -16.221 -8.302 1.00 89.75 284 TYR A N 1
ATOM 2253 C CA . TYR A 1 284 ? 9.173 -15.437 -8.817 1.00 89.75 284 TYR A CA 1
ATOM 2254 C C . TYR A 1 284 ? 9.601 -13.983 -8.990 1.00 89.75 284 TYR A C 1
ATOM 2256 O O . TYR A 1 284 ? 10.180 -13.396 -8.079 1.00 89.75 284 TYR A O 1
ATOM 2264 N N . GLN A 1 285 ? 9.316 -13.422 -10.157 1.00 89.81 285 GLN A N 1
ATOM 2265 C CA . GLN A 1 285 ? 9.575 -12.029 -10.495 1.00 89.81 285 GLN A CA 1
ATOM 2266 C C . GLN A 1 285 ? 8.316 -11.432 -11.112 1.00 89.81 285 GLN A C 1
ATOM 2268 O O . GLN A 1 285 ? 7.627 -12.102 -11.882 1.00 89.81 285 GLN A O 1
ATOM 2273 N N . SER A 1 286 ? 8.007 -10.190 -10.768 1.00 91.81 286 SER A N 1
ATOM 2274 C CA . SER A 1 286 ? 6.900 -9.462 -11.383 1.00 91.81 286 SER A CA 1
ATOM 2275 C C . SER A 1 286 ? 7.218 -9.147 -12.841 1.00 91.81 286 SER A C 1
ATOM 2277 O O . SER A 1 286 ? 8.361 -8.850 -13.185 1.00 91.81 286 SER A O 1
ATOM 2279 N N . PHE A 1 287 ? 6.207 -9.202 -13.704 1.00 90.81 287 PHE A N 1
ATOM 2280 C CA . PHE A 1 287 ? 6.303 -8.641 -15.044 1.00 90.81 287 PHE A CA 1
ATOM 2281 C C . PHE A 1 287 ? 6.591 -7.137 -14.941 1.00 90.81 287 PHE A C 1
ATOM 2283 O O . PHE A 1 287 ? 5.964 -6.442 -14.140 1.00 90.81 287 PHE A O 1
ATOM 2290 N N . CYS A 1 288 ? 7.553 -6.644 -15.722 1.00 91.25 288 CYS A N 1
ATOM 2291 C CA . CYS A 1 288 ? 7.861 -5.219 -15.759 1.00 91.25 288 CYS A CA 1
ATOM 2292 C C . CYS A 1 288 ? 6.747 -4.491 -16.515 1.00 91.25 288 CYS A C 1
ATOM 2294 O O . CYS A 1 288 ? 6.440 -4.849 -17.651 1.00 91.25 288 CYS A O 1
ATOM 2296 N N . VAL A 1 289 ? 6.136 -3.496 -15.882 1.00 96.12 289 VAL A N 1
ATOM 2297 C CA . VAL A 1 289 ? 5.095 -2.671 -16.495 1.00 96.12 289 VAL A CA 1
ATOM 2298 C C . VAL A 1 289 ? 5.638 -1.262 -16.623 1.00 96.12 289 VAL A C 1
ATOM 2300 O O . VAL A 1 289 ? 6.003 -0.656 -15.621 1.00 96.12 289 VAL A O 1
ATOM 2303 N N . ASP A 1 290 ? 5.706 -0.747 -17.846 1.00 96.38 290 ASP A N 1
ATOM 2304 C CA . ASP A 1 290 ? 6.227 0.596 -18.088 1.00 96.38 290 ASP A CA 1
ATOM 2305 C C . ASP A 1 290 ? 5.346 1.656 -17.422 1.00 96.38 290 ASP A C 1
ATOM 2307 O O . ASP A 1 290 ? 4.114 1.580 -17.453 1.00 96.38 290 ASP A O 1
ATOM 2311 N N . ILE A 1 291 ? 5.981 2.689 -16.870 1.00 96.81 291 ILE A N 1
ATOM 2312 C CA . ILE A 1 291 ? 5.267 3.854 -16.348 1.00 96.81 291 ILE A CA 1
ATOM 2313 C C . ILE A 1 291 ? 4.656 4.628 -17.519 1.00 96.81 291 ILE A C 1
ATOM 2315 O O . ILE A 1 291 ? 5.350 5.012 -18.461 1.00 96.81 291 ILE A O 1
ATOM 2319 N N . ARG A 1 292 ? 3.358 4.915 -17.426 1.00 95.44 292 ARG A N 1
ATOM 2320 C CA . ARG A 1 292 ? 2.618 5.770 -18.361 1.00 95.44 292 ARG A CA 1
ATOM 2321 C C . ARG A 1 292 ? 1.814 6.824 -17.601 1.00 95.44 292 ARG A C 1
ATOM 2323 O O . ARG A 1 292 ? 1.804 6.845 -16.369 1.00 95.44 292 ARG A O 1
ATOM 2330 N N . GLU A 1 293 ? 1.189 7.738 -18.342 1.00 92.44 293 GLU A N 1
ATOM 2331 C CA . GLU A 1 293 ? 0.254 8.715 -17.771 1.00 92.44 293 GLU A CA 1
ATOM 2332 C C . GLU A 1 293 ? -0.963 8.006 -17.163 1.00 92.44 293 GLU A C 1
ATOM 2334 O O . GLU A 1 293 ? -1.301 8.226 -16.002 1.00 92.44 293 GLU A O 1
ATOM 2339 N N . ASP A 1 294 ? -1.559 7.091 -17.929 1.00 95.50 294 ASP A N 1
ATOM 2340 C CA . ASP A 1 294 ? -2.580 6.171 -17.448 1.00 95.50 294 ASP A CA 1
ATOM 2341 C C . ASP A 1 294 ? -1.967 4.847 -16.978 1.00 95.50 294 ASP A C 1
ATOM 2343 O O . ASP A 1 294 ? -1.051 4.319 -17.604 1.00 95.50 294 ASP A O 1
ATOM 2347 N N . SER A 1 295 ? -2.509 4.278 -15.899 1.00 97.50 295 SER A N 1
ATOM 2348 C CA . SER A 1 295 ? -2.061 2.980 -15.381 1.00 97.50 295 SER A CA 1
ATOM 2349 C C . SER A 1 295 ? -2.324 1.840 -16.368 1.00 97.50 295 SER A C 1
ATOM 2351 O O . SER A 1 295 ? -3.473 1.536 -16.712 1.00 97.50 295 SER A O 1
ATOM 2353 N N . MET A 1 296 ? -1.254 1.138 -16.743 1.00 97.62 296 MET A N 1
ATOM 2354 C CA . MET A 1 296 ? -1.329 -0.059 -17.583 1.00 97.62 296 MET A CA 1
ATOM 2355 C C . MET A 1 296 ? -1.956 -1.231 -16.829 1.00 97.62 296 MET A C 1
ATOM 2357 O O . MET A 1 296 ? -2.673 -2.042 -17.412 1.00 97.62 296 MET A O 1
ATOM 2361 N N . LEU A 1 297 ? -1.738 -1.310 -15.515 1.00 98.12 297 LEU A N 1
ATOM 2362 C CA . LEU A 1 297 ? -2.353 -2.335 -14.671 1.00 98.12 297 LEU A CA 1
ATOM 2363 C C . LEU A 1 297 ? -3.880 -2.203 -14.627 1.00 98.12 297 LEU A C 1
ATOM 2365 O O . LEU A 1 297 ? -4.592 -3.207 -14.689 1.00 98.12 297 LEU A O 1
ATOM 2369 N N . VAL A 1 298 ? -4.395 -0.972 -14.576 1.00 97.44 298 VAL A N 1
ATOM 2370 C CA . VAL A 1 298 ? -5.840 -0.704 -14.652 1.00 97.44 298 VAL A CA 1
ATOM 2371 C C . VAL A 1 298 ? -6.401 -1.121 -16.017 1.00 97.44 298 VAL A C 1
ATOM 2373 O O . VAL A 1 298 ? -7.479 -1.721 -16.093 1.00 97.44 298 VAL A O 1
ATOM 2376 N N . GLU A 1 299 ? -5.667 -0.855 -17.099 1.00 97.19 299 GLU A N 1
ATOM 2377 C CA . GLU A 1 299 ? -6.028 -1.282 -18.457 1.00 97.19 299 GLU A CA 1
ATOM 2378 C C . GLU A 1 299 ? -6.068 -2.814 -18.582 1.00 97.19 299 GLU A C 1
ATOM 2380 O O . GLU A 1 299 ? -7.037 -3.363 -19.117 1.00 97.19 299 GLU A O 1
ATOM 2385 N N . TYR A 1 300 ? -5.074 -3.517 -18.029 1.00 97.38 300 TYR A N 1
ATOM 2386 C CA . TYR A 1 300 ? -5.037 -4.981 -17.992 1.00 97.38 300 TYR A CA 1
ATOM 2387 C C . TYR A 1 300 ? -6.247 -5.567 -17.269 1.00 97.38 300 TYR A C 1
ATOM 2389 O O . TYR A 1 300 ? -6.908 -6.452 -17.814 1.00 97.38 300 TYR A O 1
ATOM 2397 N N . VAL A 1 301 ? -6.609 -5.037 -16.099 1.00 96.12 301 VAL A N 1
ATOM 2398 C CA . VAL A 1 301 ? -7.808 -5.488 -15.373 1.00 96.12 301 VAL A CA 1
ATOM 2399 C C . VAL A 1 301 ? -9.079 -5.233 -16.180 1.00 96.12 301 VAL A C 1
ATOM 2401 O O . VAL A 1 301 ? -9.936 -6.111 -16.263 1.00 96.12 301 VAL A O 1
ATOM 2404 N N . SER A 1 302 ? -9.191 -4.070 -16.824 1.00 95.56 302 SER A N 1
ATOM 2405 C CA . SER A 1 302 ? -10.364 -3.712 -17.637 1.00 95.56 302 SER A CA 1
ATOM 2406 C C . SER A 1 302 ? -10.564 -4.651 -18.832 1.00 95.56 302 SER A C 1
ATOM 2408 O O . SER A 1 302 ? -11.692 -4.877 -19.265 1.00 95.56 302 SER A O 1
ATOM 2410 N N . ARG A 1 303 ? -9.474 -5.229 -19.349 1.00 96.31 303 ARG A N 1
ATOM 2411 C CA . ARG A 1 303 ? -9.480 -6.206 -20.448 1.00 96.31 303 ARG A CA 1
ATOM 2412 C C . ARG A 1 303 ? -9.474 -7.662 -19.984 1.00 96.31 303 ARG A C 1
ATOM 2414 O O . ARG A 1 303 ? -9.405 -8.549 -20.830 1.00 96.31 303 ARG A O 1
ATOM 2421 N N . MET A 1 304 ? -9.536 -7.919 -18.674 1.00 92.94 304 MET A N 1
ATOM 2422 C CA . MET A 1 304 ? -9.377 -9.261 -18.093 1.00 92.94 304 MET A CA 1
ATOM 2423 C C . MET A 1 304 ? -8.077 -9.948 -18.553 1.00 92.94 304 MET A C 1
ATOM 2425 O O . MET A 1 304 ? -8.044 -11.149 -18.833 1.00 92.94 304 MET A O 1
ATOM 2429 N N . ALA A 1 305 ? -7.007 -9.163 -18.674 1.00 93.75 305 ALA A N 1
ATOM 2430 C CA . ALA A 1 305 ? -5.713 -9.606 -19.167 1.00 93.75 305 ALA A CA 1
ATOM 2431 C C . ALA A 1 305 ? -4.965 -10.427 -18.097 1.00 93.75 305 ALA A C 1
ATOM 2433 O O . ALA A 1 305 ? -5.102 -10.192 -16.893 1.00 93.75 305 ALA A O 1
ATOM 2434 N N . LYS A 1 306 ? -4.158 -11.403 -18.531 1.00 93.75 306 LYS A N 1
ATOM 2435 C CA . LYS A 1 306 ? -3.432 -12.338 -17.644 1.00 93.75 306 LYS A CA 1
ATOM 2436 C C . LYS A 1 306 ? -2.153 -11.734 -17.055 1.00 93.75 306 LYS A C 1
ATOM 2438 O O . LYS A 1 306 ? -1.504 -12.358 -16.224 1.00 93.75 306 LYS A O 1
ATOM 2443 N N . GLU A 1 307 ? -1.799 -10.537 -17.499 1.00 95.94 307 GLU A N 1
ATOM 2444 C CA . GLU A 1 307 ? -0.621 -9.752 -17.143 1.00 95.94 307 GLU A CA 1
ATOM 2445 C C . GLU A 1 307 ? -0.784 -9.015 -15.805 1.00 95.94 307 GLU A C 1
ATOM 2447 O O . GLU A 1 307 ? 0.150 -8.364 -15.338 1.00 95.94 307 GLU A O 1
ATOM 2452 N N . SER A 1 308 ? -1.946 -9.141 -15.158 1.00 97.19 308 SER A N 1
ATOM 2453 C CA . SER A 1 308 ? -2.230 -8.550 -13.852 1.00 97.19 308 SER A CA 1
ATOM 2454 C C . SER A 1 308 ? -2.848 -9.564 -12.891 1.00 97.19 308 SER A C 1
ATOM 2456 O O . SER A 1 308 ? -3.513 -10.517 -13.297 1.00 97.19 308 SER A O 1
ATOM 2458 N N . ILE A 1 309 ? -2.627 -9.349 -11.597 1.00 97.88 309 ILE A N 1
ATOM 2459 C CA . ILE A 1 309 ? -3.277 -10.073 -10.507 1.00 97.88 309 ILE A CA 1
ATOM 2460 C C . ILE A 1 309 ? -4.059 -9.045 -9.696 1.00 97.88 309 ILE A C 1
ATOM 2462 O O . ILE A 1 309 ? -3.481 -8.096 -9.166 1.00 97.88 309 ILE A O 1
ATOM 2466 N N . ARG A 1 310 ? -5.373 -9.246 -9.581 1.00 98.19 310 ARG A N 1
ATOM 2467 C CA . ARG A 1 310 ? -6.260 -8.415 -8.762 1.00 98.19 310 ARG A CA 1
ATOM 2468 C C . ARG A 1 310 ? -6.501 -9.086 -7.416 1.00 98.19 310 ARG A C 1
ATOM 2470 O O . ARG A 1 310 ? -6.948 -10.228 -7.346 1.00 98.19 310 ARG A O 1
ATOM 2477 N N . MET A 1 311 ? -6.225 -8.364 -6.344 1.00 98.44 311 MET A N 1
ATOM 2478 C CA . MET A 1 311 ? -6.609 -8.716 -4.984 1.00 98.44 311 MET A CA 1
ATOM 2479 C C . MET A 1 311 ? -7.718 -7.782 -4.533 1.00 98.44 311 MET A C 1
ATOM 2481 O O . MET A 1 311 ? -7.674 -6.579 -4.785 1.00 98.44 311 MET A O 1
ATOM 2485 N N . LYS A 1 312 ? -8.707 -8.353 -3.858 1.00 98.12 312 LYS A N 1
ATOM 2486 C CA . LYS A 1 312 ? -9.866 -7.631 -3.354 1.00 98.12 312 LYS A CA 1
ATOM 2487 C C . LYS A 1 312 ? -9.720 -7.417 -1.864 1.00 98.12 312 LYS A C 1
ATOM 2489 O O . LYS A 1 312 ? -9.234 -8.299 -1.148 1.00 98.12 312 LYS A O 1
ATOM 2494 N N . MET A 1 313 ? -10.172 -6.265 -1.393 1.00 97.88 313 MET A N 1
ATOM 2495 C CA . MET A 1 313 ? -10.347 -6.057 0.033 1.00 97.88 313 MET A CA 1
ATOM 2496 C C . MET A 1 313 ? -11.548 -6.863 0.532 1.00 97.88 313 MET A C 1
ATOM 2498 O O . MET A 1 313 ? -12.622 -6.860 -0.074 1.00 97.88 313 MET A O 1
ATOM 2502 N N . ARG A 1 314 ? -11.374 -7.588 1.640 1.00 97.19 314 ARG A N 1
ATOM 2503 C CA . ARG A 1 314 ? -12.486 -8.225 2.346 1.00 97.19 314 ARG A CA 1
ATOM 2504 C C . ARG A 1 314 ? -13.372 -7.127 2.916 1.00 97.19 314 ARG A C 1
ATOM 2506 O O . ARG A 1 314 ? -12.883 -6.224 3.586 1.00 97.19 314 ARG A O 1
ATOM 2513 N N . LEU A 1 315 ? -14.668 -7.214 2.639 1.00 96.00 315 LEU A N 1
ATOM 2514 C CA . LEU A 1 315 ? -15.634 -6.318 3.255 1.00 96.00 315 LEU A CA 1
ATOM 2515 C C . LEU A 1 315 ? -15.839 -6.756 4.715 1.00 96.00 315 LEU A C 1
ATOM 2517 O O . LEU A 1 315 ? -16.029 -7.954 4.945 1.00 96.00 315 LEU A O 1
ATOM 2521 N N . PRO A 1 316 ? -15.765 -5.832 5.686 1.00 95.94 316 PRO A N 1
ATOM 2522 C CA . PRO A 1 316 ? -16.074 -6.130 7.075 1.00 95.94 316 PRO A CA 1
ATOM 2523 C C . PRO A 1 316 ? -17.546 -6.527 7.230 1.00 95.94 316 PRO A C 1
ATOM 2525 O O . PRO A 1 316 ? -18.412 -6.081 6.470 1.00 95.94 316 PRO A O 1
ATOM 2528 N N . THR A 1 317 ? -17.834 -7.362 8.226 1.00 95.62 317 THR A N 1
ATOM 2529 C CA . THR A 1 317 ? -19.199 -7.804 8.528 1.00 95.62 317 THR A CA 1
ATOM 2530 C C . THR A 1 317 ? -19.991 -6.640 9.113 1.00 95.62 317 THR A C 1
ATOM 2532 O O . THR A 1 317 ? -19.532 -5.975 10.038 1.00 95.62 317 THR A O 1
ATOM 2535 N N . GLN A 1 318 ? -21.184 -6.369 8.586 1.00 95.44 318 GLN A N 1
ATOM 2536 C CA . GLN A 1 318 ? -22.067 -5.364 9.173 1.00 95.44 318 GLN A CA 1
ATOM 2537 C C . GLN A 1 318 ? -22.683 -5.909 10.471 1.00 95.44 318 GLN A C 1
ATOM 2539 O O . GLN A 1 318 ? -23.293 -6.979 10.466 1.00 95.44 318 GLN A O 1
ATOM 2544 N N . VAL A 1 319 ? -22.545 -5.168 11.571 1.00 95.12 319 VAL A N 1
ATOM 2545 C CA . VAL A 1 319 ? -23.094 -5.494 12.893 1.00 95.12 319 VAL A CA 1
ATOM 2546 C C . VAL A 1 319 ? -23.970 -4.325 13.341 1.00 95.12 319 VAL A C 1
ATOM 2548 O O . VAL A 1 319 ? -23.487 -3.315 13.848 1.00 95.12 319 VAL A O 1
ATOM 2551 N N . GLY A 1 320 ? -25.279 -4.437 13.104 1.00 93.69 320 GLY A N 1
ATOM 2552 C CA . GLY A 1 320 ? -26.207 -3.317 13.283 1.00 93.69 320 GLY A CA 1
ATOM 2553 C C . GLY A 1 320 ? -25.903 -2.176 12.303 1.00 93.69 320 GLY A C 1
ATOM 2554 O O . GLY A 1 320 ? -25.903 -2.385 11.087 1.00 93.69 320 GLY A O 1
ATOM 2555 N N . ASP A 1 321 ? -25.623 -0.986 12.836 1.00 92.69 321 ASP A N 1
ATOM 2556 C CA . ASP A 1 321 ? -25.308 0.221 12.054 1.00 92.69 321 ASP A CA 1
ATOM 2557 C C . ASP A 1 321 ? -23.803 0.445 11.834 1.00 92.69 321 ASP A C 1
ATOM 2559 O O . ASP A 1 321 ? -23.407 1.398 11.158 1.00 92.69 321 ASP A O 1
ATOM 2563 N N . THR A 1 322 ? -22.949 -0.421 12.386 1.00 92.94 322 THR A N 1
ATOM 2564 C CA . THR A 1 322 ? -21.491 -0.333 12.248 1.00 92.94 322 THR A CA 1
ATOM 2565 C C . THR A 1 322 ? -20.929 -1.543 11.504 1.00 92.94 322 THR A C 1
ATOM 2567 O O . THR A 1 322 ? -21.631 -2.511 11.207 1.00 92.94 322 THR A O 1
ATOM 2570 N N . TYR A 1 323 ? -19.648 -1.471 11.148 1.00 95.06 323 TYR A N 1
ATOM 2571 C CA . TYR A 1 323 ? -18.917 -2.571 10.528 1.00 95.06 323 TYR A CA 1
ATOM 2572 C C . TYR A 1 323 ? -17.875 -3.114 11.504 1.00 95.06 323 TYR A C 1
ATOM 2574 O O . TYR A 1 323 ? -17.126 -2.340 12.105 1.00 95.06 323 TYR A O 1
ATOM 2582 N N . ASP A 1 324 ? -17.792 -4.437 11.628 1.00 96.44 324 ASP A N 1
ATOM 2583 C CA . ASP A 1 324 ? -16.727 -5.097 12.373 1.00 96.44 324 ASP A CA 1
ATOM 2584 C C . ASP A 1 324 ? -15.404 -5.028 11.599 1.00 96.44 324 ASP A C 1
ATOM 2586 O O . ASP A 1 324 ? -15.149 -5.785 10.662 1.00 96.44 324 ASP A O 1
ATOM 2590 N N . THR A 1 325 ? -14.537 -4.118 12.029 1.00 96.25 325 THR A N 1
ATOM 2591 C CA . THR A 1 325 ? -13.196 -3.916 11.464 1.00 96.25 325 THR A CA 1
ATOM 2592 C C . THR A 1 325 ? -12.127 -4.807 12.102 1.00 96.25 325 THR A C 1
ATOM 2594 O O . THR A 1 325 ? -10.952 -4.710 11.742 1.00 96.25 325 THR A O 1
ATOM 2597 N N . THR A 1 326 ? -12.507 -5.689 13.033 1.00 97.50 326 THR A N 1
ATOM 2598 C CA . THR A 1 326 ? -11.623 -6.742 13.562 1.00 97.50 326 THR A CA 1
ATOM 2599 C C . THR A 1 326 ? -11.613 -7.984 12.671 1.00 97.50 326 THR A C 1
ATOM 2601 O O . THR A 1 326 ? -10.717 -8.817 12.797 1.00 97.50 326 THR A O 1
ATOM 2604 N N . PHE A 1 327 ? -12.560 -8.079 11.726 1.00 97.19 327 PHE A N 1
ATOM 2605 C CA . PHE A 1 327 ? -12.745 -9.215 10.823 1.00 97.19 327 PHE A CA 1
ATOM 2606 C C . PHE A 1 327 ? -12.900 -10.530 11.591 1.00 97.19 327 PHE A C 1
ATOM 2608 O O . PHE A 1 327 ? -12.092 -11.448 11.424 1.00 97.19 327 PHE A O 1
ATOM 2615 N N . ASP A 1 328 ? -13.922 -10.595 12.444 1.00 95.75 328 ASP A N 1
ATOM 2616 C CA . ASP A 1 328 ? -14.218 -11.734 13.314 1.00 95.75 328 ASP A CA 1
ATOM 2617 C C . ASP A 1 328 ? -13.046 -12.055 14.265 1.00 95.75 328 ASP A C 1
ATOM 2619 O O . ASP A 1 328 ? -12.678 -13.213 14.475 1.00 95.75 328 ASP A O 1
ATOM 2623 N N . GLY A 1 329 ? -12.404 -11.012 14.807 1.00 97.00 329 GLY A N 1
ATOM 2624 C CA . GLY A 1 329 ? -11.269 -11.133 15.729 1.00 97.00 329 GLY A CA 1
ATOM 2625 C C . GLY A 1 329 ? -9.930 -11.504 15.083 1.00 97.00 329 GLY A C 1
ATOM 2626 O O . GLY A 1 329 ? -8.960 -11.759 15.796 1.00 97.00 329 GLY A O 1
ATOM 2627 N N . LYS A 1 330 ? -9.831 -11.526 13.746 1.00 97.00 330 LYS A N 1
ATOM 2628 C CA . LYS A 1 330 ? -8.548 -11.723 13.045 1.00 97.00 330 LYS A CA 1
ATOM 2629 C C . LYS A 1 330 ? -7.547 -10.595 13.293 1.00 97.00 330 LYS A C 1
ATOM 2631 O O . LYS A 1 330 ? -6.343 -10.830 13.212 1.00 97.00 330 LYS A O 1
ATOM 2636 N N . LEU A 1 331 ? -8.031 -9.381 13.545 1.00 98.00 331 LEU A N 1
ATOM 2637 C CA . LEU A 1 331 ? -7.232 -8.216 13.917 1.00 98.00 331 LEU A CA 1
ATOM 2638 C C . LEU A 1 331 ? -7.551 -7.828 15.359 1.00 98.00 331 LEU A C 1
ATOM 2640 O O . LEU A 1 331 ? -8.714 -7.795 15.753 1.00 98.00 331 LEU A O 1
ATOM 2644 N N . SER A 1 332 ? -6.516 -7.514 16.136 1.00 96.81 332 SER A N 1
ATOM 2645 C CA . SER A 1 332 ? -6.643 -7.350 17.587 1.00 96.81 332 SER A CA 1
ATOM 2646 C C . SER A 1 332 ? -7.475 -6.140 18.011 1.00 96.81 332 SER A C 1
ATOM 2648 O O . SER A 1 332 ? -8.170 -6.212 19.020 1.00 96.81 332 SER A O 1
ATOM 2650 N N . LEU A 1 333 ? -7.391 -5.027 17.275 1.00 97.75 333 LEU A N 1
ATOM 2651 C CA . LEU A 1 333 ? -8.075 -3.776 17.605 1.00 97.75 333 LEU A CA 1
ATOM 2652 C C . LEU A 1 333 ? -8.945 -3.302 16.436 1.00 97.75 333 LEU A C 1
ATOM 2654 O O . LEU A 1 333 ? -8.512 -3.411 15.285 1.00 97.75 333 LEU A O 1
ATOM 2658 N N . PRO A 1 334 ? -10.134 -2.731 16.702 1.00 97.06 334 PRO A N 1
ATOM 2659 C CA . PRO A 1 334 ? -10.939 -2.101 15.665 1.00 97.06 334 PRO A CA 1
ATOM 2660 C C . PRO A 1 334 ? -10.246 -0.838 15.133 1.00 97.06 334 PRO A C 1
ATOM 2662 O O . PRO A 1 334 ? -9.602 -0.094 15.875 1.00 97.06 334 PRO A O 1
ATOM 2665 N N . GLY A 1 335 ? -10.402 -0.571 13.839 1.00 95.56 335 GLY A N 1
ATOM 2666 C CA . GLY A 1 335 ? -9.794 0.580 13.179 1.00 95.56 335 GLY A CA 1
ATOM 2667 C C . GLY A 1 335 ? -10.400 0.832 11.804 1.00 95.56 335 GLY A C 1
ATOM 2668 O O . GLY A 1 335 ? -10.582 -0.100 11.029 1.00 95.56 335 GLY A O 1
ATOM 2669 N N . ALA A 1 336 ? -10.690 2.096 11.483 1.00 94.25 336 ALA A N 1
ATOM 2670 C CA . ALA A 1 336 ? -11.293 2.474 10.198 1.00 94.25 336 ALA A CA 1
ATOM 2671 C C . ALA A 1 336 ? -10.412 2.107 8.991 1.00 94.25 336 ALA A C 1
ATOM 2673 O O . ALA A 1 336 ? -10.930 1.808 7.920 1.00 94.25 336 ALA A O 1
ATOM 2674 N N . ASN A 1 337 ? -9.092 2.083 9.192 1.00 95.75 337 ASN A N 1
ATOM 2675 C CA . ASN A 1 337 ? -8.118 1.771 8.150 1.00 95.75 337 ASN A CA 1
ATOM 2676 C C . ASN A 1 337 ? -7.782 0.276 8.090 1.00 95.75 337 ASN A C 1
ATOM 2678 O O . ASN A 1 337 ? -6.997 -0.123 7.236 1.00 95.75 337 ASN A O 1
ATOM 2682 N N . ASN A 1 338 ? -8.322 -0.552 8.991 1.00 97.81 338 ASN A N 1
ATOM 2683 C CA . ASN A 1 338 ? -8.032 -1.980 8.999 1.00 97.81 338 ASN A CA 1
ATOM 2684 C C . ASN A 1 338 ? -8.531 -2.642 7.713 1.00 97.81 338 ASN A C 1
ATOM 2686 O O . ASN A 1 338 ? -9.670 -2.429 7.296 1.00 97.81 338 ASN A O 1
ATOM 2690 N N . PHE A 1 339 ? -7.723 -3.525 7.130 1.00 98.31 339 PHE A N 1
ATOM 2691 C CA . PHE A 1 339 ? -8.158 -4.306 5.979 1.00 98.31 339 PHE A CA 1
ATOM 2692 C C . PHE A 1 339 ? -7.472 -5.665 5.871 1.00 98.31 339 PHE A C 1
ATOM 2694 O O . PHE A 1 339 ? -6.398 -5.917 6.423 1.00 98.31 339 PHE A O 1
ATOM 2701 N N . ILE A 1 340 ? -8.101 -6.543 5.089 1.00 98.56 340 ILE A N 1
ATOM 2702 C CA . ILE A 1 340 ? -7.533 -7.817 4.657 1.00 98.56 340 ILE A CA 1
ATOM 2703 C C . ILE A 1 340 ? -7.653 -7.907 3.138 1.00 98.56 340 ILE A C 1
ATOM 2705 O O . ILE A 1 340 ? -8.751 -7.766 2.600 1.00 98.56 340 ILE A O 1
ATOM 2709 N N . LEU A 1 341 ? -6.547 -8.175 2.447 1.00 98.69 341 LEU A N 1
ATOM 2710 C CA . LEU A 1 341 ? -6.551 -8.477 1.016 1.00 98.69 341 LEU A CA 1
ATOM 2711 C C . LEU A 1 341 ? -6.583 -9.984 0.792 1.00 98.69 341 LEU A C 1
ATOM 2713 O O . LEU A 1 341 ? -5.868 -10.743 1.449 1.00 98.69 341 LEU A O 1
ATOM 2717 N N . TYR A 1 342 ? -7.372 -10.411 -0.187 1.00 98.56 342 TYR A N 1
ATOM 2718 C CA . TYR A 1 342 ? -7.432 -11.795 -0.643 1.00 98.56 342 TYR A CA 1
ATOM 2719 C C . TYR A 1 342 ? -7.513 -11.855 -2.170 1.00 98.56 342 TYR A C 1
ATOM 2721 O O . TYR A 1 342 ? -7.863 -10.881 -2.837 1.00 98.56 342 TYR A O 1
ATOM 2729 N N . HIS A 1 343 ? -7.193 -13.016 -2.734 1.00 98.06 343 HIS A N 1
ATOM 2730 C CA . HIS A 1 343 ? -7.397 -13.280 -4.155 1.00 98.06 343 HIS A CA 1
ATOM 2731 C C . HIS A 1 343 ? -8.696 -14.065 -4.364 1.00 98.06 343 HIS A C 1
ATOM 2733 O O . HIS A 1 343 ? -9.008 -14.984 -3.607 1.00 98.06 343 HIS A O 1
ATOM 2739 N N . GLU A 1 344 ? -9.436 -13.754 -5.423 1.00 96.31 344 GLU A N 1
ATOM 2740 C CA . GLU A 1 344 ? -10.757 -14.334 -5.698 1.00 96.31 344 GLU A CA 1
ATOM 2741 C C . GLU A 1 344 ? -10.748 -15.850 -5.981 1.00 96.31 344 GLU A C 1
ATOM 2743 O O . GLU A 1 344 ? -11.740 -16.537 -5.768 1.00 96.31 344 GLU A O 1
ATOM 2748 N N . SER A 1 345 ? -9.601 -16.432 -6.338 1.00 96.25 345 SER A N 1
ATOM 2749 C CA . SER A 1 345 ? -9.468 -17.899 -6.405 1.00 96.25 345 SER A CA 1
ATOM 2750 C C . SER A 1 345 ? -9.401 -18.590 -5.036 1.00 96.25 345 SER A C 1
ATOM 2752 O O . SER A 1 345 ? -9.575 -19.806 -4.958 1.00 96.25 345 SER A O 1
ATOM 2754 N N . ASN A 1 346 ? -9.112 -17.857 -3.954 1.00 96.88 346 ASN A N 1
ATOM 2755 C CA . ASN A 1 346 ? -9.028 -18.411 -2.606 1.00 96.88 346 ASN A CA 1
ATOM 2756 C C . ASN A 1 346 ? -9.377 -17.359 -1.543 1.00 96.88 346 ASN A C 1
ATOM 2758 O O . ASN A 1 346 ? -8.502 -16.725 -0.956 1.00 96.88 346 ASN A O 1
ATOM 2762 N N . HIS A 1 347 ? -10.671 -17.242 -1.241 1.00 95.81 347 HIS A N 1
ATOM 2763 C CA . HIS A 1 347 ? -11.197 -16.266 -0.279 1.00 95.81 347 HIS A CA 1
ATOM 2764 C C . HIS A 1 347 ? -10.771 -16.529 1.168 1.00 95.81 347 HIS A C 1
ATOM 2766 O O . HIS A 1 347 ? -10.884 -15.637 2.005 1.00 95.81 347 HIS A O 1
ATOM 2772 N N . LYS A 1 348 ? -10.317 -17.750 1.481 1.00 95.88 348 LYS A N 1
ATOM 2773 C CA . LYS A 1 348 ? -9.900 -18.137 2.836 1.00 95.88 348 LYS A CA 1
ATOM 2774 C C . LYS A 1 348 ? -8.473 -17.704 3.148 1.00 95.88 348 LYS A C 1
ATOM 2776 O O . LYS A 1 348 ? -8.140 -17.535 4.317 1.00 95.88 348 LYS A O 1
ATOM 2781 N N . ARG A 1 349 ? -7.633 -17.561 2.119 1.00 96.94 349 ARG A N 1
ATOM 2782 C CA . ARG A 1 349 ? -6.245 -17.141 2.279 1.00 96.94 349 ARG A CA 1
ATOM 2783 C C . ARG A 1 349 ? -6.178 -15.623 2.340 1.00 96.94 349 ARG A C 1
ATOM 2785 O O . ARG A 1 349 ? -6.484 -14.943 1.364 1.00 96.94 349 ARG A O 1
ATOM 2792 N N . ASP A 1 350 ? -5.682 -15.131 3.461 1.00 98.19 350 ASP A N 1
ATOM 2793 C CA . ASP A 1 350 ? -5.315 -13.732 3.612 1.00 98.19 350 ASP A CA 1
ATOM 2794 C C . ASP A 1 350 ? -3.942 -13.542 2.942 1.00 98.19 350 ASP A C 1
ATOM 2796 O O . ASP A 1 350 ? -2.972 -14.233 3.258 1.00 98.19 350 ASP A O 1
ATOM 2800 N N . VAL A 1 351 ? -3.890 -12.682 1.927 1.00 98.44 351 VAL A N 1
ATOM 2801 C CA . VAL A 1 351 ? -2.655 -12.336 1.205 1.00 98.44 351 VAL A CA 1
ATOM 2802 C C . VAL A 1 351 ? -1.917 -11.225 1.942 1.00 98.44 351 VAL A C 1
ATOM 2804 O O . VAL A 1 351 ? -0.691 -11.249 2.041 1.00 98.44 351 VAL A O 1
ATOM 2807 N N . MET A 1 352 ? -2.678 -10.271 2.474 1.00 98.56 352 MET A N 1
ATOM 2808 C CA . MET A 1 352 ? -2.173 -9.206 3.322 1.00 98.56 352 MET A CA 1
ATOM 2809 C C . MET A 1 352 ? -3.179 -8.903 4.419 1.00 98.56 352 MET A C 1
ATOM 2811 O O . MET A 1 352 ? -4.382 -8.875 4.154 1.00 98.56 352 MET A O 1
ATOM 2815 N N . THR A 1 353 ? -2.688 -8.621 5.617 1.00 98.69 353 THR A N 1
ATOM 2816 C CA . THR A 1 353 ? -3.474 -7.972 6.664 1.00 98.69 353 THR A CA 1
ATOM 2817 C C . THR A 1 353 ? -2.821 -6.653 7.049 1.00 98.69 353 THR A C 1
ATOM 2819 O O . THR A 1 353 ? -1.596 -6.525 7.041 1.00 98.69 353 THR A O 1
ATOM 2822 N N . PHE A 1 354 ? -3.654 -5.668 7.356 1.00 98.69 354 PHE A N 1
ATOM 2823 C CA . PHE A 1 354 ? -3.254 -4.384 7.906 1.00 98.69 354 PHE A CA 1
ATOM 2824 C C . PHE A 1 354 ? -4.170 -4.084 9.083 1.00 98.69 354 PHE A C 1
ATOM 2826 O O . PHE A 1 354 ? -5.376 -3.916 8.899 1.00 98.69 354 PHE A O 1
ATOM 2833 N N . GLY A 1 355 ? -3.615 -4.098 10.291 1.00 98.31 355 GLY A N 1
ATOM 2834 C CA . GLY A 1 355 ? -4.391 -3.980 11.520 1.00 98.31 355 GLY A CA 1
ATOM 2835 C C . GLY A 1 355 ? -3.796 -2.971 12.481 1.00 98.31 355 GLY A C 1
ATOM 2836 O O . GLY A 1 355 ? -2.586 -2.968 12.705 1.00 98.31 355 GLY A O 1
ATOM 2837 N N . LYS A 1 356 ? -4.655 -2.135 13.062 1.00 98.19 356 LYS A N 1
ATOM 2838 C CA . LYS A 1 356 ? -4.299 -1.176 14.105 1.00 98.19 356 LYS A CA 1
ATOM 2839 C C . LYS A 1 356 ? -3.651 -1.899 15.290 1.00 98.19 356 LYS A C 1
ATOM 2841 O O . LYS A 1 356 ? -4.175 -2.902 15.775 1.00 98.19 356 LYS A O 1
ATOM 2846 N N . PHE A 1 357 ? -2.509 -1.385 15.735 1.00 96.75 357 PHE A N 1
ATOM 2847 C CA . PHE A 1 357 ? -1.806 -1.842 16.934 1.00 96.75 357 PHE A CA 1
ATOM 2848 C C . PHE A 1 357 ? -1.899 -0.801 18.054 1.00 96.75 357 PHE A C 1
ATOM 2850 O O . PHE A 1 357 ? -2.181 -1.152 19.194 1.00 96.75 357 PHE A O 1
ATOM 2857 N N . ASP A 1 358 ? -1.738 0.474 17.708 1.00 96.81 358 ASP A N 1
ATOM 2858 C CA . ASP A 1 358 ? -2.017 1.629 18.562 1.00 96.81 358 ASP A CA 1
ATOM 2859 C C . ASP A 1 358 ? -2.548 2.791 17.696 1.00 96.81 358 ASP A C 1
ATOM 2861 O O . ASP A 1 358 ? -2.948 2.578 16.551 1.00 96.81 358 ASP A O 1
ATOM 2865 N N . ASP A 1 359 ? -2.633 4.010 18.229 1.00 95.81 359 ASP A N 1
ATOM 2866 C CA . ASP A 1 359 ? -3.221 5.150 17.513 1.00 95.81 359 ASP A CA 1
ATOM 2867 C C . ASP A 1 359 ? -2.471 5.570 16.246 1.00 95.81 359 ASP A C 1
ATOM 2869 O O . ASP A 1 359 ? -3.108 6.011 15.287 1.00 95.81 359 ASP A O 1
ATOM 2873 N N . THR A 1 360 ? -1.153 5.389 16.205 1.00 96.50 360 THR A N 1
ATOM 2874 C CA . THR A 1 360 ? -0.313 5.786 15.066 1.00 96.50 360 THR A CA 1
ATOM 2875 C C . THR A 1 360 ? 0.405 4.609 14.417 1.00 96.50 360 THR A C 1
ATOM 2877 O O . THR A 1 360 ? 1.014 4.773 13.361 1.00 96.50 360 THR A O 1
ATOM 2880 N N . THR A 1 361 ? 0.300 3.414 14.990 1.00 97.81 361 THR A N 1
ATOM 2881 C CA . THR A 1 361 ? 1.034 2.217 14.589 1.00 97.81 361 THR A CA 1
ATOM 2882 C C . THR A 1 361 ? 0.091 1.099 14.171 1.00 97.81 361 THR A C 1
ATOM 2884 O O . THR A 1 361 ? -0.912 0.795 14.818 1.00 97.81 361 THR A O 1
ATOM 2887 N N . TYR A 1 362 ? 0.468 0.425 13.093 1.00 98.44 362 TYR A N 1
ATOM 2888 C CA . TYR A 1 362 ? -0.258 -0.676 12.488 1.00 98.44 362 TYR A CA 1
ATOM 2889 C C . TYR A 1 362 ? 0.701 -1.832 12.204 1.00 98.44 362 TYR A C 1
ATOM 2891 O O . TYR A 1 362 ? 1.878 -1.634 11.897 1.00 98.44 362 TYR A O 1
ATOM 2899 N N . ASN A 1 363 ? 0.187 -3.054 12.270 1.00 98.44 363 ASN A N 1
ATOM 2900 C CA . ASN A 1 363 ? 0.890 -4.255 11.846 1.00 98.44 363 ASN A CA 1
ATOM 2901 C C . ASN A 1 363 ? 0.500 -4.590 10.401 1.00 98.44 363 ASN A C 1
ATOM 2903 O O . ASN A 1 363 ? -0.688 -4.674 10.081 1.00 98.44 363 ASN A O 1
ATOM 2907 N N . ILE A 1 364 ? 1.502 -4.789 9.545 1.00 98.56 364 ILE A N 1
ATOM 2908 C CA . ILE A 1 364 ? 1.350 -5.347 8.204 1.00 98.56 364 ILE A CA 1
ATOM 2909 C C . ILE A 1 364 ? 1.875 -6.780 8.213 1.00 98.56 364 ILE A C 1
ATOM 2911 O O . ILE A 1 364 ? 3.066 -7.006 8.422 1.00 98.56 364 ILE A O 1
ATOM 2915 N N . VAL A 1 365 ? 1.021 -7.736 7.854 1.00 98.44 365 VAL A N 1
ATOM 2916 C CA . VAL A 1 365 ? 1.452 -9.088 7.478 1.00 98.44 365 VAL A CA 1
ATOM 2917 C C . VAL A 1 365 ? 1.315 -9.216 5.970 1.00 98.44 365 VAL A C 1
ATOM 2919 O O . VAL A 1 365 ? 0.211 -9.135 5.441 1.00 98.44 365 VAL A O 1
ATOM 2922 N N . CYS A 1 366 ? 2.428 -9.401 5.265 1.00 98.12 366 CYS A N 1
ATOM 2923 C CA . CYS A 1 366 ? 2.488 -9.486 3.806 1.00 98.12 366 CYS A CA 1
ATOM 2924 C C . CYS A 1 366 ? 2.912 -10.891 3.357 1.00 98.12 366 CYS A C 1
ATOM 2926 O O . CYS A 1 366 ? 3.915 -11.420 3.836 1.00 98.12 366 CYS A O 1
ATOM 2928 N N . GLY A 1 367 ? 2.185 -11.500 2.419 1.00 97.75 367 GLY A N 1
ATOM 2929 C CA . GLY A 1 367 ? 2.513 -12.805 1.8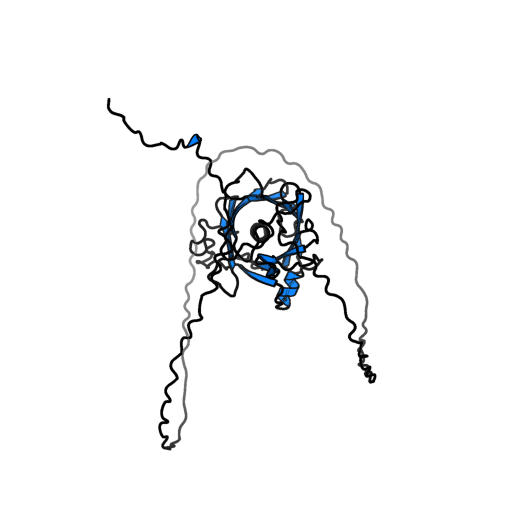40 1.00 97.75 367 GLY A CA 1
ATOM 2930 C C . GLY A 1 367 ? 2.464 -12.823 0.311 1.00 97.75 367 GLY A C 1
ATOM 2931 O O . GLY A 1 367 ? 2.076 -11.855 -0.339 1.00 97.75 367 GLY A O 1
ATOM 2932 N N . TYR A 1 368 ? 2.846 -13.957 -0.287 1.00 97.00 368 TYR A N 1
ATOM 2933 C CA . TYR A 1 368 ? 2.765 -14.157 -1.743 1.00 97.00 368 TYR A CA 1
ATOM 2934 C C . TYR A 1 368 ? 1.339 -13.900 -2.267 1.00 97.00 368 TYR A C 1
ATOM 2936 O O . TYR A 1 368 ? 0.390 -14.453 -1.693 1.00 97.00 368 TYR A O 1
ATOM 2944 N N . PRO A 1 369 ? 1.164 -13.176 -3.391 1.00 97.62 369 PRO A N 1
ATOM 2945 C CA . PRO A 1 369 ? 2.184 -12.759 -4.371 1.00 97.62 369 PRO A CA 1
ATOM 2946 C C . PRO A 1 369 ? 2.790 -11.360 -4.162 1.00 97.62 369 PRO A C 1
ATOM 2948 O O . PRO A 1 369 ? 3.471 -10.868 -5.057 1.00 97.62 369 PRO A O 1
ATOM 2951 N N . LEU A 1 370 ? 2.531 -10.700 -3.034 1.00 97.88 370 LEU A N 1
ATOM 2952 C CA . LEU A 1 370 ? 2.955 -9.318 -2.825 1.00 97.88 370 LEU A CA 1
ATOM 2953 C C . LEU A 1 370 ? 4.441 -9.197 -2.514 1.00 97.88 370 LEU A C 1
ATOM 2955 O O . LEU A 1 370 ? 5.024 -10.070 -1.872 1.00 97.88 370 LEU A O 1
ATOM 2959 N N . SER A 1 371 ? 5.026 -8.071 -2.907 1.00 96.88 371 SER A N 1
ATOM 2960 C CA . SER A 1 371 ? 6.260 -7.563 -2.316 1.00 96.88 371 SER A CA 1
ATOM 2961 C C . SER A 1 371 ? 5.955 -6.606 -1.150 1.00 96.88 371 SER A C 1
ATOM 2963 O O . SER A 1 371 ? 4.880 -5.992 -1.105 1.00 96.88 371 SER A O 1
ATOM 2965 N N . PRO A 1 372 ? 6.880 -6.433 -0.191 1.00 97.00 372 PRO A N 1
ATOM 2966 C CA . PRO A 1 372 ? 6.720 -5.468 0.894 1.00 97.00 372 PRO A CA 1
ATOM 2967 C C . PRO A 1 372 ? 6.383 -4.043 0.446 1.00 97.00 372 PRO A C 1
ATOM 2969 O O . PRO A 1 372 ? 5.568 -3.393 1.093 1.00 97.00 372 PRO A O 1
ATOM 2972 N N . ILE A 1 373 ? 6.952 -3.558 -0.663 1.00 97.44 373 ILE A N 1
ATOM 2973 C CA . ILE A 1 373 ? 6.656 -2.207 -1.158 1.00 97.44 373 ILE A CA 1
ATOM 2974 C C . ILE A 1 373 ? 5.225 -2.078 -1.704 1.00 97.44 373 ILE A C 1
ATOM 2976 O O . ILE A 1 373 ? 4.586 -1.047 -1.509 1.00 97.44 373 ILE A O 1
ATOM 2980 N N . GLN A 1 374 ? 4.679 -3.132 -2.321 1.00 98.12 374 GLN A N 1
ATOM 2981 C CA . GLN A 1 374 ? 3.273 -3.157 -2.747 1.00 98.12 374 GLN A CA 1
ATOM 2982 C C . GLN A 1 374 ? 2.335 -3.169 -1.533 1.00 98.12 374 GLN A C 1
ATOM 2984 O O . GLN A 1 374 ? 1.333 -2.457 -1.515 1.00 98.12 374 GLN A O 1
ATOM 2989 N N . ALA A 1 375 ? 2.683 -3.937 -0.495 1.00 98.50 375 ALA A N 1
ATOM 2990 C CA . ALA A 1 375 ? 1.947 -3.938 0.766 1.00 98.50 375 ALA A CA 1
ATOM 2991 C C . ALA A 1 375 ? 2.005 -2.566 1.461 1.00 98.50 375 ALA A C 1
ATOM 2993 O O . ALA A 1 375 ? 0.991 -2.070 1.946 1.00 98.50 375 ALA A O 1
ATOM 2994 N N . PHE A 1 376 ? 3.167 -1.909 1.450 1.00 98.50 376 PHE A N 1
ATOM 2995 C CA . PHE A 1 376 ? 3.321 -0.556 1.977 1.00 98.50 376 PHE A CA 1
ATOM 2996 C C . PHE A 1 376 ? 2.435 0.451 1.235 1.00 98.50 376 PHE A C 1
ATOM 2998 O O . PHE A 1 376 ? 1.724 1.223 1.872 1.00 98.50 376 PHE A O 1
ATOM 3005 N N . ALA A 1 377 ? 2.394 0.393 -0.098 1.00 98.44 377 ALA A N 1
ATOM 3006 C CA . ALA A 1 377 ? 1.518 1.251 -0.890 1.00 98.44 377 ALA A CA 1
ATOM 3007 C C . ALA A 1 377 ? 0.025 1.032 -0.593 1.00 98.44 377 ALA A C 1
ATOM 3009 O O . ALA A 1 377 ? -0.726 2.001 -0.482 1.00 98.44 377 ALA A O 1
ATOM 3010 N N . ALA A 1 378 ? -0.405 -0.220 -0.406 1.00 98.50 378 ALA A N 1
ATOM 3011 C CA . ALA A 1 378 ? -1.776 -0.524 0.003 1.00 98.50 378 ALA A CA 1
ATOM 3012 C C . ALA A 1 378 ? -2.108 0.059 1.391 1.00 98.50 378 ALA A C 1
ATOM 3014 O O . ALA A 1 378 ? -3.176 0.642 1.574 1.00 98.50 378 ALA A O 1
ATOM 3015 N N . ALA A 1 379 ? -1.182 -0.042 2.351 1.00 98.44 379 ALA A N 1
ATOM 3016 C CA . ALA A 1 379 ? -1.328 0.542 3.686 1.00 98.44 379 ALA A CA 1
ATOM 3017 C C . ALA A 1 379 ? -1.420 2.078 3.661 1.00 98.44 379 ALA A C 1
ATOM 3019 O O . ALA A 1 379 ? -2.263 2.655 4.351 1.00 98.44 379 ALA A O 1
ATOM 3020 N N . ILE A 1 380 ? -0.611 2.737 2.821 1.00 97.75 380 ILE A N 1
ATOM 3021 C CA . ILE A 1 380 ? -0.708 4.182 2.569 1.00 97.75 380 ILE A CA 1
ATOM 3022 C C . ILE A 1 380 ? -2.102 4.519 2.042 1.00 97.75 380 ILE A C 1
ATOM 3024 O O . ILE A 1 380 ? -2.792 5.347 2.628 1.00 97.75 380 ILE A O 1
ATOM 3028 N N . ALA A 1 381 ? -2.561 3.849 0.982 1.00 96.00 381 ALA A N 1
ATOM 3029 C CA . ALA A 1 381 ? -3.855 4.155 0.378 1.00 96.00 381 ALA A CA 1
ATOM 3030 C C . ALA A 1 381 ? -5.045 3.935 1.321 1.00 96.00 381 ALA A C 1
ATOM 3032 O O . ALA A 1 381 ? -6.049 4.638 1.189 1.00 96.00 381 ALA A O 1
ATOM 3033 N N . ALA A 1 382 ? -4.944 2.994 2.262 1.00 95.75 382 ALA A N 1
ATOM 3034 C CA . ALA A 1 382 ? -5.943 2.786 3.309 1.00 95.75 382 ALA A CA 1
ATOM 3035 C C . ALA A 1 382 ? -5.895 3.855 4.410 1.00 95.75 382 ALA A C 1
ATOM 3037 O O . ALA A 1 382 ? -6.909 4.122 5.040 1.00 95.75 382 ALA A O 1
ATOM 3038 N N . SER A 1 383 ? -4.728 4.460 4.639 1.00 95.69 383 SER A N 1
ATOM 3039 C CA . SER A 1 383 ? -4.510 5.468 5.686 1.00 95.69 383 SER A CA 1
ATOM 3040 C C . SER A 1 383 ? -4.719 6.907 5.206 1.00 95.69 383 SER A C 1
ATOM 3042 O O . SER A 1 383 ? -4.734 7.825 6.025 1.00 95.69 383 SER A O 1
ATOM 3044 N N . LEU A 1 384 ? -4.858 7.125 3.894 1.00 92.69 384 LEU A N 1
ATOM 3045 C CA . LEU A 1 384 ? -5.133 8.443 3.330 1.00 92.69 384 LEU A CA 1
ATOM 3046 C C . LEU A 1 384 ? -6.570 8.891 3.641 1.00 92.69 384 LEU A C 1
ATOM 3048 O O . LEU A 1 384 ? -7.516 8.162 3.310 1.00 92.69 384 LEU A O 1
ATOM 3052 N N . PRO A 1 385 ? -6.753 10.117 4.167 1.00 85.94 385 PRO A N 1
ATOM 3053 C CA . PRO A 1 385 ? -8.069 10.726 4.313 1.00 85.94 385 PRO A CA 1
ATOM 3054 C C . PRO A 1 385 ? -8.828 10.741 2.981 1.00 85.94 385 PRO A C 1
ATOM 3056 O O . PRO A 1 385 ? -8.233 10.919 1.913 1.00 85.94 385 PRO A O 1
ATOM 3059 N N . SER A 1 386 ? -10.137 10.487 3.056 1.00 73.62 386 SER A N 1
ATOM 3060 C CA . SER A 1 386 ? -11.026 10.391 1.887 1.00 73.62 386 SER A CA 1
ATOM 3061 C C . SER A 1 386 ? -11.260 11.728 1.207 1.00 73.62 386 SER A C 1
ATOM 3063 O O . SER A 1 386 ? -11.378 12.736 1.936 1.00 73.62 386 SER A O 1
#

pLDDT: mean 72.08, std 26.39, range [30.7, 98.69]

Secondary structure (DSSP, 8-state):
-----------GGG-----------TT-----------PPPPPPPPPPPPP----------------------------------------------------------------------------------PPP---------------S---TTS--SS----STTTSPPPTT-EEEEEEEEEE-SSSEEEEEEE-GGGTTT---EEEEEESSSTTSEEEEEETTEEEEEEEEETTTTEEEEEETTSSS-EEEEEEEEE--SS--EEEEEEEPEEEETTEEEEPP-B--SS-HHHHHHHTT-TTEEEEEEPPPEEETTEEETTTTTTSSS--TT-EEEEETTEEEEEEEEEEESSSSEEEEEEETT--HHHHHHHHHHHHS--